Protein AF-A0A9W8S0J3-F1 (afdb_monomer_lite)

Secondary structure (DSSP, 8-state):
--GGGGTSPPHHHHHTT---HHHHHHHHHHHHHT-SSS-HHHHHHHHHHHHHHHHHHHHHHHHHHHHHHHHHHHHHHH----S---GGGTTPEE------SBSPPSS-EEEEEESSSSGGGGGG--PEEEEEE-TTS-EEEEEEES-TT----EEEE-GGG--EEEEEEPPTT--EEEEEEEEEEEEETTEEEEEEEEEEEEESSSPPEEEE---SEEEEE-PPTTEEEEEEEEEE-TTS-EEEEEEEEEEGGG-SSHHHHHHH-TT---S--TT------TT-----GGGGGSEEESSPPPTTS-----PPPTT--TTTSEE----S-SSSGGGGSEEEEEEETTSS-EEEEEE-SS--EEEEESS--SSEEEEEEPTT-----------------

Organism: NCBI:txid1237075

Sequence (397 aa):
MAWAVGFLPTVKELRNRRIDWAKLYRNMEQLSNGDGPGGDVTIMGLQNRCRIWRICSMILDECSSRLTQKTLKAKKKANAPTKEGESILKGAISSLKPFLTFPKQPQTTYTNIGLAKHLKDLEKAEPIIRILWTATGELAGIGVIYSPASDTWRSIGSTDILASYEDVQIPKDDWLYGIIITTQAVSNFTSTQRKVVGIKLTFALAEHVQLGQAQGELRLLTPKNDHFIVGFRASWAPGKPLEKLALLQHSIEKAPSLEDVDRFDLGLMYDKDKHNQTREYPNRICYNKGLMDYFWKDNMPPREFDIWPCQHTHDFNPDSSPMEYVIFTPDGRDRENGLTIGVDAHFGGFEVIIHPRLQETRRSIGPRKSAMQYLSLGLSEELVCCHATFQDGPVGL

Radius of gyration: 27.18 Å; chains: 1; bounding box: 74×60×72 Å

Foldseek 3Di:
DVQCVVAPDDPVCVVVVVDPVVSNVVSLVCLLVVNGPDDDPVSVVSVVVVVVVVVVVVVVVVVVVVVVVVVVVVCVVVPPPPPQDQQLLVPWDWFDKFWQKPDDDPDKDKDKDFQESYLVCLLAWFKKKKFFAAPVQFGQWIKIDRDPVDPDIDIDGACVRGDDMDIDTADNLKAFFWKKWFWAWDDDPVDTIITTRKIWTAIQADDIDIDGDLAHWIAIAGDDAQKFFTIKMWMDDHVGHTTIIITTIDGLVSRPDVSSSVRGPPPDPPPADVPRDDDDRPRDQDDDPLQNQATAHGDRDDRPDPDDRDDDDPPDDRSPDHDYDDDQCPPPPLLQWKWKWKAAPVNQKIKIWTGDPPDIDIDMDGDDDPHIDMDIDDSPDDCPDDDDDDPPPDPDD

pLDDT: mean 73.96, std 16.69, range [28.39, 97.56]

Structure (mmCIF, N/CA/C/O backbone):
data_AF-A0A9W8S0J3-F1
#
_entry.id   AF-A0A9W8S0J3-F1
#
loop_
_atom_site.group_PDB
_atom_site.id
_atom_site.type_symbol
_atom_site.label_atom_id
_atom_site.label_alt_id
_atom_site.label_comp_id
_atom_site.label_asym_id
_atom_site.label_entity_id
_atom_site.label_seq_id
_atom_site.pdbx_PDB_ins_code
_atom_site.Cartn_x
_atom_site.Cartn_y
_atom_site.Cartn_z
_atom_site.occupancy
_atom_site.B_iso_or_equiv
_atom_site.auth_seq_id
_atom_site.auth_comp_id
_atom_site.auth_asym_id
_atom_site.auth_atom_id
_atom_site.pdbx_PDB_model_num
ATOM 1 N N . MET A 1 1 ? 43.087 -28.274 -10.808 1.00 51.50 1 MET A N 1
ATOM 2 C CA . MET A 1 1 ? 43.142 -28.170 -9.332 1.00 51.50 1 MET A CA 1
ATOM 3 C C . MET A 1 1 ? 43.260 -29.568 -8.734 1.00 51.50 1 MET A C 1
ATOM 5 O O . MET A 1 1 ? 42.257 -30.262 -8.671 1.00 51.50 1 MET A O 1
ATOM 9 N N . ALA A 1 2 ? 44.466 -30.007 -8.356 1.00 53.78 2 ALA A N 1
ATOM 10 C CA . ALA A 1 2 ? 44.701 -31.378 -7.878 1.00 53.78 2 ALA A CA 1
ATOM 11 C C . ALA A 1 2 ? 44.053 -31.673 -6.509 1.00 53.78 2 ALA A C 1
ATOM 13 O O . ALA A 1 2 ? 43.604 -32.789 -6.277 1.00 53.78 2 ALA A O 1
ATOM 14 N N . TRP A 1 3 ? 43.918 -30.660 -5.642 1.00 55.62 3 TRP A N 1
ATOM 15 C CA . TRP A 1 3 ? 43.293 -30.805 -4.321 1.00 55.62 3 TRP A CA 1
ATOM 16 C C . TRP A 1 3 ? 41.799 -31.152 -4.409 1.00 55.62 3 TRP A C 1
ATOM 18 O O . TRP A 1 3 ? 41.297 -31.933 -3.617 1.00 55.62 3 TRP A O 1
ATOM 28 N N . ALA A 1 4 ? 41.081 -30.632 -5.406 1.00 57.28 4 ALA A N 1
ATOM 29 C CA . ALA A 1 4 ? 39.631 -30.791 -5.517 1.00 57.28 4 ALA A CA 1
ATOM 30 C C . ALA A 1 4 ? 39.190 -32.240 -5.812 1.00 57.28 4 ALA A C 1
ATOM 32 O O . ALA A 1 4 ? 38.054 -32.610 -5.527 1.00 57.28 4 ALA A O 1
ATOM 33 N N . VAL A 1 5 ? 40.093 -33.065 -6.355 1.00 60.75 5 VAL A N 1
ATOM 34 C CA . VAL A 1 5 ? 39.801 -34.426 -6.838 1.00 60.75 5 VAL A CA 1
ATOM 35 C C . VAL A 1 5 ? 39.513 -35.407 -5.692 1.00 60.75 5 VAL A C 1
ATOM 37 O O . VAL A 1 5 ? 38.759 -36.355 -5.888 1.00 60.75 5 VAL A O 1
ATOM 40 N N . GLY A 1 6 ? 40.065 -35.174 -4.495 1.00 59.53 6 GLY A N 1
ATOM 41 C CA . GLY A 1 6 ? 39.829 -36.020 -3.315 1.00 59.53 6 GLY A CA 1
ATOM 42 C C . GLY A 1 6 ? 38.624 -35.614 -2.456 1.00 59.53 6 GLY A C 1
ATOM 43 O O . GLY A 1 6 ? 38.167 -36.408 -1.636 1.00 59.53 6 GLY A O 1
ATOM 44 N N . PHE A 1 7 ? 38.106 -34.393 -2.636 1.00 60.12 7 PHE A N 1
ATOM 45 C CA . PHE A 1 7 ? 37.139 -33.787 -1.711 1.00 60.12 7 PHE A CA 1
ATOM 46 C C . PHE A 1 7 ? 35.792 -33.444 -2.343 1.00 60.12 7 PHE A C 1
ATOM 48 O O . PHE A 1 7 ? 34.780 -33.470 -1.639 1.00 60.12 7 PHE A O 1
ATOM 55 N N . LEU A 1 8 ? 35.764 -33.137 -3.643 1.00 68.50 8 LEU A N 1
ATOM 56 C CA . LEU A 1 8 ? 34.528 -32.842 -4.359 1.00 68.50 8 LEU A CA 1
ATOM 57 C C . LEU A 1 8 ? 33.871 -34.120 -4.889 1.00 68.50 8 LEU A C 1
ATOM 59 O O . LEU A 1 8 ? 34.566 -35.103 -5.161 1.00 68.50 8 LEU A O 1
ATOM 63 N N . PRO A 1 9 ? 32.539 -34.111 -5.082 1.00 70.12 9 PRO A N 1
ATOM 64 C CA . PRO A 1 9 ? 31.856 -35.220 -5.721 1.00 70.12 9 PRO A CA 1
ATOM 65 C C . PRO A 1 9 ? 32.440 -35.438 -7.116 1.00 70.12 9 PRO A C 1
ATOM 67 O O . PRO A 1 9 ? 32.707 -34.492 -7.864 1.00 70.12 9 PRO A O 1
ATOM 70 N N . THR A 1 10 ? 32.636 -36.699 -7.474 1.00 73.38 10 THR A N 1
ATOM 71 C CA . THR A 1 10 ? 33.116 -37.074 -8.800 1.00 73.38 10 THR A CA 1
ATOM 72 C C . THR A 1 10 ? 32.153 -36.566 -9.875 1.00 73.38 10 THR A C 1
ATOM 74 O O . THR A 1 10 ? 30.947 -36.428 -9.660 1.00 73.38 10 THR A O 1
ATOM 77 N N . VAL A 1 11 ? 32.655 -36.358 -11.095 1.00 70.81 11 VAL A N 1
ATOM 78 C CA . VAL A 1 11 ? 31.826 -35.939 -12.243 1.00 70.81 11 VAL A CA 1
ATOM 79 C C . VAL A 1 11 ? 30.639 -36.893 -12.467 1.00 70.81 11 VAL A C 1
ATOM 81 O O . VAL A 1 11 ? 29.564 -36.466 -12.890 1.00 70.81 11 VAL A O 1
ATOM 84 N N . LYS A 1 12 ? 30.801 -38.179 -12.130 1.00 74.06 12 LYS A N 1
ATOM 85 C CA . LYS A 1 12 ? 29.742 -39.195 -12.183 1.00 74.06 12 LYS A CA 1
ATOM 86 C C . LYS A 1 12 ? 28.662 -38.977 -11.111 1.00 74.06 12 LYS A C 1
ATOM 88 O O . LYS A 1 12 ? 27.481 -39.106 -11.421 1.00 74.06 12 LYS A O 1
ATOM 93 N N . GLU A 1 13 ? 29.042 -38.625 -9.883 1.00 72.06 13 GLU A N 1
ATOM 94 C CA . GLU A 1 13 ? 28.102 -38.297 -8.794 1.00 72.06 13 GLU A CA 1
ATOM 95 C C . GLU A 1 13 ? 27.325 -37.007 -9.086 1.00 72.06 13 GLU A C 1
ATOM 97 O O . GLU A 1 13 ? 26.110 -36.970 -8.881 1.00 72.06 13 GLU A O 1
ATOM 102 N N . LEU A 1 14 ? 27.997 -35.995 -9.650 1.00 69.06 14 LEU A N 1
ATOM 103 C CA . LEU A 1 14 ? 27.374 -34.739 -10.081 1.00 69.06 14 LEU A CA 1
ATOM 104 C C . LEU A 1 14 ? 26.357 -34.965 -11.208 1.00 69.06 14 LEU A C 1
ATOM 106 O O . LEU A 1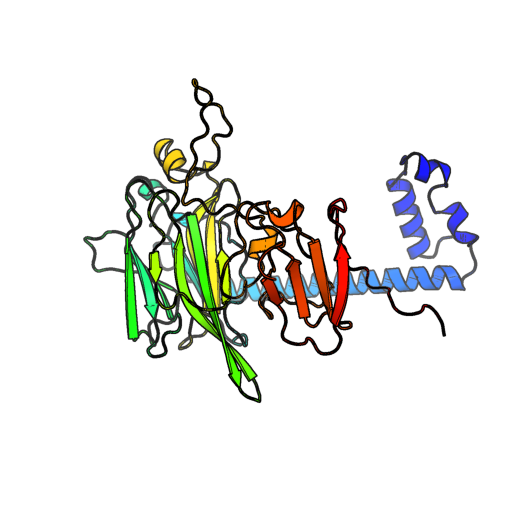 14 ? 25.216 -34.514 -11.102 1.00 69.06 14 LEU A O 1
ATOM 110 N N . ARG A 1 15 ? 26.728 -35.713 -12.261 1.00 68.62 15 ARG A N 1
ATOM 111 C CA . ARG A 1 15 ? 25.823 -36.024 -13.387 1.00 68.62 15 ARG A CA 1
ATOM 112 C C . ARG A 1 15 ? 24.591 -36.814 -12.954 1.00 68.62 15 ARG A C 1
ATOM 114 O O . ARG A 1 15 ? 23.506 -36.574 -13.470 1.00 68.62 15 ARG A O 1
ATOM 121 N N . ASN A 1 16 ? 24.748 -37.712 -11.984 1.00 74.38 16 ASN A N 1
ATOM 122 C CA . ASN A 1 16 ? 23.656 -38.552 -11.499 1.00 74.38 16 ASN A CA 1
ATOM 123 C C . ASN A 1 16 ? 22.869 -37.925 -10.334 1.00 74.38 16 ASN A C 1
ATOM 125 O O . ASN A 1 16 ? 21.971 -38.579 -9.809 1.00 74.38 16 ASN A O 1
ATOM 129 N N . ARG A 1 17 ? 23.207 -36.696 -9.901 1.00 69.56 17 ARG A N 1
ATOM 130 C CA . ARG A 1 17 ? 22.639 -36.006 -8.720 1.00 69.56 17 ARG A CA 1
ATOM 131 C C . ARG A 1 17 ? 22.652 -36.846 -7.429 1.00 69.56 17 ARG A C 1
ATOM 133 O O . ARG A 1 17 ? 21.865 -36.604 -6.519 1.00 69.56 17 ARG A O 1
ATOM 140 N N . ARG A 1 18 ? 23.552 -37.827 -7.324 1.00 73.56 18 ARG A N 1
ATOM 141 C CA . ARG A 1 18 ? 23.708 -38.705 -6.149 1.00 73.56 18 ARG A CA 1
ATOM 142 C C . ARG A 1 18 ? 24.874 -38.216 -5.300 1.00 73.56 18 ARG A C 1
ATOM 144 O O . ARG A 1 18 ? 25.889 -38.892 -5.182 1.00 73.56 18 ARG A O 1
ATOM 151 N N . ILE A 1 19 ? 24.742 -37.000 -4.780 1.00 75.69 19 ILE A N 1
ATOM 152 C CA . ILE A 1 19 ? 25.763 -36.378 -3.936 1.00 75.69 19 ILE A CA 1
ATOM 153 C C . ILE A 1 19 ? 25.533 -36.830 -2.493 1.00 75.69 19 ILE A C 1
ATOM 155 O O . ILE A 1 19 ? 24.470 -36.582 -1.925 1.00 75.69 19 ILE A O 1
ATOM 159 N N . ASP A 1 20 ? 26.535 -37.470 -1.890 1.00 75.38 20 ASP A N 1
ATOM 160 C CA . ASP A 1 20 ? 26.564 -37.687 -0.443 1.00 75.38 20 ASP A CA 1
ATOM 161 C C . ASP A 1 20 ? 26.916 -36.364 0.249 1.00 75.38 20 ASP A C 1
ATOM 163 O O . ASP A 1 20 ? 28.085 -36.007 0.432 1.00 75.38 20 ASP A O 1
ATOM 167 N N . TRP A 1 21 ? 25.875 -35.611 0.601 1.00 70.00 21 TRP A N 1
ATOM 168 C CA . TRP A 1 21 ? 26.005 -34.317 1.262 1.00 70.00 21 TRP A CA 1
ATOM 169 C C . TRP A 1 21 ? 26.711 -34.425 2.614 1.00 70.00 21 TRP A C 1
ATOM 171 O O . TRP A 1 21 ? 27.512 -33.557 2.944 1.00 70.00 21 TRP A O 1
ATOM 181 N N . ALA A 1 22 ? 26.489 -35.497 3.379 1.00 71.31 22 ALA A N 1
ATOM 182 C CA . ALA A 1 22 ? 27.118 -35.676 4.686 1.00 71.31 22 ALA A CA 1
ATOM 183 C C . ALA A 1 22 ? 28.631 -35.915 4.567 1.00 71.31 22 ALA A C 1
ATOM 185 O O . ALA A 1 22 ? 29.414 -35.451 5.400 1.00 71.31 22 ALA A O 1
ATOM 186 N N . LYS A 1 23 ? 29.067 -36.633 3.530 1.00 73.00 23 LYS A N 1
ATOM 187 C CA . LYS A 1 23 ? 30.487 -36.777 3.192 1.00 73.00 23 LYS A CA 1
ATOM 188 C C . LYS A 1 23 ? 31.078 -35.461 2.686 1.00 73.00 23 LYS A C 1
ATOM 190 O O . LYS A 1 23 ? 32.150 -35.078 3.140 1.00 73.00 23 LYS A O 1
ATOM 195 N N . LEU A 1 24 ? 30.369 -34.745 1.812 1.00 70.44 24 LEU A N 1
ATOM 196 C CA . LEU A 1 24 ? 30.818 -33.455 1.283 1.00 70.44 24 LEU A CA 1
ATOM 197 C C . LEU A 1 24 ? 30.990 -32.403 2.389 1.00 70.44 24 LEU A C 1
ATOM 199 O O . LEU A 1 24 ? 32.017 -31.733 2.433 1.00 70.44 24 LEU A O 1
ATOM 203 N N . TYR A 1 25 ? 30.029 -32.284 3.309 1.00 68.94 25 TYR A N 1
ATOM 204 C CA . TYR A 1 25 ? 30.117 -31.345 4.430 1.00 68.94 25 TYR A CA 1
ATOM 205 C C . TYR A 1 25 ? 31.287 -31.665 5.361 1.00 68.94 25 TYR A C 1
ATOM 207 O O . TYR A 1 25 ? 32.049 -30.759 5.690 1.00 68.94 25 TYR A O 1
ATOM 215 N N . ARG A 1 26 ? 31.494 -32.940 5.719 1.00 71.19 26 ARG A N 1
ATOM 216 C CA . ARG A 1 26 ? 32.650 -33.360 6.533 1.00 71.19 26 ARG A CA 1
ATOM 217 C C . ARG A 1 26 ? 33.983 -33.061 5.849 1.00 71.19 26 ARG A C 1
ATOM 219 O O . ARG A 1 26 ? 34.901 -32.555 6.481 1.00 71.19 26 ARG A O 1
ATOM 226 N N . ASN A 1 27 ? 34.067 -33.322 4.550 1.00 68.94 27 ASN A N 1
ATOM 227 C CA . ASN A 1 27 ? 35.244 -33.028 3.737 1.00 68.94 27 ASN A CA 1
ATOM 228 C C . ASN A 1 27 ? 35.549 -31.520 3.688 1.00 68.94 27 ASN A C 1
ATOM 230 O O . ASN A 1 27 ? 36.702 -31.112 3.808 1.00 68.94 27 ASN A O 1
ATOM 234 N N . MET A 1 28 ? 34.517 -30.685 3.543 1.00 69.31 28 MET A N 1
ATOM 235 C CA . MET A 1 28 ? 34.649 -29.225 3.565 1.00 69.31 28 MET A CA 1
ATOM 236 C C . MET A 1 28 ? 35.046 -28.698 4.948 1.00 69.31 28 MET A C 1
ATOM 238 O O . MET A 1 28 ? 35.845 -27.768 5.039 1.00 69.31 28 MET A O 1
ATOM 242 N N . GLU A 1 29 ? 34.528 -29.300 6.019 1.00 71.00 29 GLU A N 1
ATOM 243 C CA . GLU A 1 29 ? 34.895 -28.970 7.397 1.00 71.00 29 GLU A CA 1
ATOM 244 C C . GLU A 1 29 ? 36.368 -29.300 7.680 1.00 71.00 29 GLU A C 1
ATOM 246 O O . GLU A 1 29 ? 37.105 -28.443 8.166 1.00 71.00 29 GLU A O 1
ATOM 251 N N . GLN A 1 30 ? 36.838 -30.485 7.286 1.00 69.38 30 GLN A N 1
ATOM 252 C CA . GLN A 1 30 ? 38.248 -30.879 7.411 1.00 69.38 30 GLN A CA 1
ATOM 253 C C . GLN A 1 30 ? 39.178 -29.937 6.633 1.00 69.38 30 GLN A C 1
ATOM 255 O O . GLN A 1 30 ? 40.141 -29.412 7.193 1.00 69.38 30 GLN A O 1
ATOM 260 N N . LEU A 1 31 ? 38.831 -29.605 5.385 1.00 67.56 31 LEU A N 1
ATOM 261 C CA . LEU A 1 31 ? 39.572 -28.624 4.589 1.00 67.56 31 LEU A CA 1
ATOM 262 C C . LEU A 1 31 ? 39.592 -27.225 5.227 1.00 67.56 31 LEU A C 1
ATOM 264 O O . LEU A 1 31 ? 40.607 -26.530 5.156 1.00 67.56 31 LEU A O 1
ATOM 268 N N . SER A 1 32 ? 38.495 -26.810 5.868 1.00 66.19 32 SER A N 1
ATOM 269 C CA . SER A 1 32 ? 38.413 -25.526 6.575 1.00 66.19 32 SER A CA 1
ATOM 270 C C . SER A 1 32 ? 39.308 -25.459 7.817 1.00 66.19 32 SER A C 1
ATOM 272 O O . SER A 1 32 ? 39.766 -24.374 8.179 1.00 66.19 32 SER A O 1
ATOM 274 N N . ASN A 1 33 ? 39.591 -26.615 8.426 1.00 68.44 33 ASN A N 1
ATOM 275 C CA . ASN A 1 33 ? 40.500 -26.766 9.563 1.00 68.44 33 ASN A CA 1
ATOM 276 C C . ASN A 1 33 ? 41.957 -26.986 9.132 1.00 68.44 33 ASN A C 1
ATOM 278 O O . ASN A 1 33 ? 42.861 -26.866 9.953 1.00 68.44 33 ASN A O 1
ATOM 282 N N . GLY A 1 34 ? 42.192 -27.217 7.837 1.00 64.88 34 GLY A N 1
ATOM 283 C CA . GLY A 1 34 ? 43.518 -27.449 7.274 1.00 64.88 34 GLY A CA 1
ATOM 284 C C . GLY A 1 34 ? 43.950 -28.894 7.183 1.00 64.88 34 GLY A C 1
ATOM 285 O O . GLY A 1 34 ? 45.084 -29.163 6.801 1.00 64.88 34 GLY A O 1
ATOM 286 N N . ASP A 1 35 ? 43.033 -29.810 7.449 1.00 64.56 35 ASP A N 1
ATOM 287 C CA . ASP A 1 35 ? 43.290 -31.234 7.401 1.00 64.56 35 ASP A CA 1
ATOM 288 C C . ASP A 1 35 ? 42.990 -31.738 5.981 1.00 64.56 35 ASP A C 1
ATOM 290 O O . ASP A 1 35 ? 41.876 -32.163 5.667 1.00 64.56 35 ASP A O 1
ATOM 294 N N . GLY A 1 36 ? 43.973 -31.649 5.077 1.00 62.03 36 GLY A N 1
ATOM 295 C CA . GLY A 1 36 ? 43.839 -32.196 3.726 1.00 62.03 36 GLY A CA 1
ATOM 296 C C . GLY A 1 36 ? 45.148 -32.301 2.932 1.00 62.03 36 GLY A C 1
ATOM 297 O O . GLY A 1 36 ? 46.032 -31.462 3.092 1.00 62.03 36 GLY A O 1
ATOM 298 N N . PRO A 1 37 ? 45.306 -33.312 2.052 1.00 53.59 37 PRO A N 1
ATOM 299 C CA . PRO A 1 37 ? 46.485 -33.437 1.206 1.00 53.59 37 PRO A CA 1
ATOM 300 C C . PRO A 1 37 ? 46.422 -32.452 0.027 1.00 53.59 37 PRO A C 1
ATOM 302 O O . PRO A 1 37 ? 45.597 -32.572 -0.880 1.00 53.59 37 PRO A O 1
ATOM 305 N N . GLY A 1 38 ? 47.321 -31.471 0.039 1.00 56.03 38 GLY A N 1
ATOM 306 C CA . GLY A 1 38 ? 47.489 -30.464 -1.007 1.00 56.03 38 GLY A CA 1
ATOM 307 C C . GLY A 1 38 ? 48.208 -29.247 -0.432 1.00 56.03 38 GLY A C 1
ATOM 308 O O . GLY A 1 38 ? 47.860 -28.800 0.647 1.00 56.03 38 GLY A O 1
ATOM 309 N N . GLY A 1 39 ? 49.242 -28.743 -1.108 1.00 54.50 39 GLY A N 1
ATOM 310 C CA . GLY A 1 39 ? 50.179 -27.768 -0.533 1.00 54.50 39 GLY A CA 1
ATOM 311 C C . GLY A 1 39 ? 49.550 -26.542 0.153 1.00 54.50 39 GLY A C 1
ATOM 312 O O . GLY A 1 39 ? 48.523 -26.008 -0.285 1.00 54.50 39 GLY A O 1
ATOM 313 N N . ASP A 1 40 ? 50.248 -26.079 1.193 1.00 55.03 40 ASP A N 1
ATOM 314 C CA . ASP A 1 40 ? 49.828 -25.107 2.214 1.00 55.03 40 ASP A CA 1
ATOM 315 C C . ASP A 1 40 ? 49.114 -23.853 1.684 1.00 55.03 40 ASP A C 1
ATOM 317 O O . ASP A 1 40 ? 48.153 -23.369 2.281 1.00 55.03 40 ASP A O 1
ATOM 321 N N . VAL A 1 41 ? 49.524 -23.326 0.529 1.00 51.97 41 VAL A N 1
ATOM 322 C CA . VAL A 1 41 ? 49.051 -22.022 0.033 1.00 51.97 41 VAL A CA 1
ATOM 323 C C . VAL A 1 41 ? 47.591 -22.057 -0.447 1.00 51.97 41 VAL A C 1
ATOM 325 O O . VAL A 1 41 ? 46.850 -21.092 -0.255 1.00 51.97 41 VAL A O 1
ATOM 328 N N . THR A 1 42 ? 47.139 -23.168 -1.044 1.00 53.25 42 THR A N 1
ATOM 329 C CA . THR A 1 42 ? 45.775 -23.251 -1.619 1.00 53.25 42 THR A CA 1
ATOM 330 C C . THR A 1 42 ? 44.730 -23.571 -0.547 1.00 53.25 42 THR A C 1
ATOM 332 O O . THR A 1 42 ? 43.614 -23.050 -0.595 1.00 53.25 42 THR A O 1
ATOM 335 N N . ILE A 1 43 ? 45.106 -24.371 0.458 1.00 61.47 43 ILE A N 1
ATOM 336 C CA . ILE A 1 43 ? 44.262 -24.676 1.620 1.00 61.47 43 ILE A CA 1
ATOM 337 C C . ILE A 1 43 ? 44.110 -23.428 2.503 1.00 61.47 43 ILE A C 1
ATOM 339 O O . ILE A 1 43 ? 43.003 -23.123 2.945 1.00 61.47 43 ILE A O 1
ATOM 343 N N . MET A 1 44 ? 45.171 -22.631 2.669 1.00 59.94 44 MET A N 1
ATOM 344 C CA . MET A 1 44 ? 45.140 -21.398 3.465 1.00 59.94 44 MET A CA 1
ATOM 345 C C . MET A 1 44 ? 44.121 -20.366 2.948 1.00 59.94 44 MET A C 1
ATOM 347 O O . MET A 1 44 ? 43.445 -19.711 3.741 1.00 59.94 44 MET A O 1
ATOM 351 N N . GLY A 1 45 ? 43.935 -20.248 1.627 1.00 63.75 45 GLY A N 1
ATOM 352 C CA . GLY A 1 45 ? 42.902 -19.380 1.046 1.00 63.75 45 GLY A CA 1
ATOM 353 C C . GLY A 1 45 ? 41.475 -19.796 1.429 1.00 63.75 45 GLY A C 1
ATOM 354 O O . GLY A 1 45 ? 40.636 -18.945 1.732 1.00 63.75 45 GLY A O 1
ATOM 355 N N . LEU A 1 46 ? 41.203 -21.103 1.471 1.00 64.25 46 LEU A N 1
ATOM 356 C CA . LEU A 1 46 ? 39.909 -21.650 1.883 1.00 64.25 46 LEU A CA 1
ATOM 357 C C . LEU A 1 46 ? 39.705 -21.532 3.402 1.00 64.25 46 LEU A C 1
ATOM 359 O O . LEU A 1 46 ? 38.654 -21.064 3.836 1.00 64.25 46 LEU A O 1
ATOM 363 N N . GLN A 1 47 ? 40.729 -21.849 4.200 1.00 67.75 47 GLN A N 1
ATOM 364 C CA . GLN A 1 47 ? 40.726 -21.644 5.654 1.00 67.75 47 GLN A CA 1
ATOM 365 C C . GLN A 1 47 ? 40.429 -20.185 6.016 1.00 67.75 47 GLN A C 1
ATOM 367 O O . GLN A 1 47 ? 39.591 -19.914 6.875 1.00 67.75 47 GLN A O 1
ATOM 372 N N . ASN A 1 48 ? 41.076 -19.228 5.341 1.00 67.56 48 ASN A N 1
ATOM 373 C CA . ASN A 1 48 ? 40.857 -17.803 5.579 1.00 67.56 48 ASN A CA 1
ATOM 374 C C . ASN A 1 48 ? 39.417 -17.390 5.251 1.00 67.56 48 ASN A C 1
ATOM 376 O O . ASN A 1 48 ? 38.803 -16.668 6.034 1.00 67.56 48 ASN A O 1
ATOM 380 N N . ARG A 1 49 ? 38.832 -17.903 4.161 1.00 67.44 49 ARG A N 1
ATOM 381 C CA . ARG A 1 49 ? 37.416 -17.665 3.826 1.00 67.44 49 ARG A CA 1
ATOM 382 C C . ARG A 1 49 ? 36.467 -18.249 4.874 1.00 67.44 49 ARG A C 1
ATOM 384 O O . ARG A 1 49 ? 35.539 -17.559 5.287 1.00 67.44 49 ARG A O 1
ATOM 391 N N . CYS A 1 50 ? 36.716 -19.465 5.362 1.00 66.81 50 CYS A N 1
ATOM 392 C CA . CYS A 1 50 ? 35.914 -20.077 6.426 1.00 66.81 50 CYS A CA 1
ATOM 393 C C . CYS A 1 50 ? 36.039 -19.324 7.762 1.00 66.81 50 CYS A C 1
ATOM 395 O O . CYS A 1 50 ? 35.036 -19.117 8.444 1.00 66.81 50 CYS A O 1
ATOM 397 N N . ARG A 1 51 ? 37.241 -18.848 8.119 1.00 66.25 51 ARG A N 1
ATOM 398 C CA . ARG A 1 51 ? 37.474 -17.997 9.301 1.00 66.25 51 ARG A CA 1
ATOM 399 C C . ARG A 1 51 ? 36.712 -16.678 9.203 1.00 66.25 51 ARG A C 1
ATOM 401 O O . ARG A 1 51 ? 36.017 -16.317 10.149 1.00 66.25 51 ARG A O 1
ATOM 408 N N . ILE A 1 52 ? 36.791 -15.999 8.056 1.00 68.00 52 ILE A N 1
ATOM 409 C CA . ILE A 1 52 ? 36.037 -14.765 7.792 1.00 68.00 52 ILE A CA 1
ATOM 410 C C . ILE A 1 52 ? 34.533 -15.033 7.902 1.00 68.00 52 ILE A C 1
ATOM 412 O O . ILE A 1 52 ? 33.847 -14.319 8.624 1.00 68.00 52 ILE A O 1
ATOM 416 N N . TRP A 1 53 ? 34.023 -16.097 7.274 1.00 66.44 53 TRP A N 1
ATOM 417 C CA . TRP A 1 53 ? 32.601 -16.448 7.334 1.00 66.44 53 TRP A CA 1
ATOM 418 C C . TRP A 1 53 ? 32.118 -16.728 8.762 1.00 66.44 53 TRP A C 1
ATOM 420 O O . TRP A 1 53 ? 31.030 -16.300 9.153 1.00 66.44 53 TRP A O 1
ATOM 430 N N . ARG A 1 54 ? 32.939 -17.402 9.574 1.00 68.31 54 AR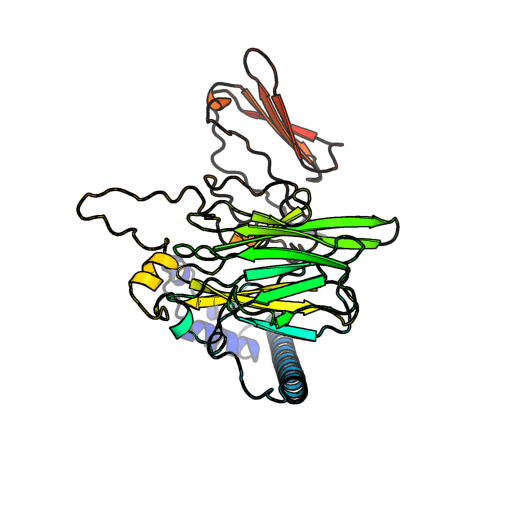G A N 1
ATOM 431 C CA . ARG A 1 54 ? 32.647 -17.663 10.989 1.00 68.31 54 ARG A CA 1
ATOM 432 C C . ARG A 1 54 ? 32.619 -16.373 11.807 1.00 68.31 54 ARG A C 1
ATOM 434 O O . ARG A 1 54 ? 31.696 -16.191 12.593 1.00 68.31 54 ARG A O 1
ATOM 441 N N . ILE A 1 55 ? 33.564 -15.458 11.580 1.00 64.25 55 ILE A N 1
ATOM 442 C CA . ILE A 1 55 ? 33.566 -14.124 12.202 1.00 64.25 55 ILE A CA 1
ATOM 443 C C . ILE A 1 55 ? 32.313 -13.342 11.789 1.00 64.25 55 ILE A C 1
ATOM 445 O O . ILE A 1 55 ? 31.627 -12.808 12.654 1.00 64.25 55 ILE A O 1
ATOM 449 N N . CYS A 1 56 ? 31.961 -13.323 10.501 1.00 51.94 56 CYS A N 1
ATOM 450 C CA . CYS A 1 56 ? 30.738 -12.685 10.013 1.00 51.94 56 CYS A CA 1
ATOM 451 C C . CYS A 1 56 ? 29.482 -13.293 10.651 1.00 51.94 56 CYS A C 1
ATOM 453 O O . CYS A 1 56 ? 28.598 -12.548 11.057 1.00 51.94 56 CYS A O 1
ATOM 455 N N . SER A 1 57 ? 29.423 -14.618 10.807 1.00 65.06 57 SER A N 1
ATOM 456 C CA . SER A 1 57 ? 28.305 -15.308 11.467 1.00 65.06 57 SER A CA 1
ATOM 457 C C . SER A 1 57 ? 28.211 -14.944 12.952 1.00 65.06 57 SER A C 1
ATOM 459 O O . SER A 1 57 ? 27.137 -14.609 13.429 1.00 65.06 57 SER A O 1
ATOM 461 N N . MET A 1 58 ? 29.339 -14.891 13.668 1.00 65.00 58 MET A N 1
ATOM 462 C CA . MET A 1 58 ? 29.381 -14.453 15.070 1.00 65.00 58 MET A CA 1
ATOM 463 C C . MET A 1 58 ? 28.990 -12.979 15.235 1.00 65.00 58 MET A C 1
ATOM 465 O O . MET A 1 58 ? 28.284 -12.630 16.178 1.00 65.00 58 MET A O 1
ATOM 469 N N . ILE A 1 59 ? 29.423 -12.107 14.317 1.00 65.44 59 ILE A N 1
ATOM 470 C CA . ILE A 1 59 ? 28.999 -10.702 14.279 1.00 65.44 59 ILE A CA 1
ATOM 471 C C . ILE A 1 59 ? 27.495 -10.624 14.019 1.00 65.44 59 ILE A C 1
ATOM 473 O O . ILE A 1 59 ? 26.816 -9.856 14.690 1.00 65.44 59 ILE A O 1
ATOM 477 N N . LEU A 1 60 ? 26.959 -11.417 13.089 1.00 54.00 60 LEU A N 1
ATOM 478 C CA . LEU A 1 60 ? 25.524 -11.474 12.812 1.00 54.00 60 LEU A CA 1
ATOM 479 C C . LEU A 1 60 ? 24.732 -11.982 14.018 1.00 54.00 60 LEU A C 1
ATOM 481 O O . LEU A 1 60 ? 23.702 -11.389 14.332 1.00 54.00 60 LEU A O 1
ATOM 485 N N . ASP A 1 61 ? 25.213 -12.999 14.729 1.00 67.88 61 ASP A N 1
ATOM 486 C CA . ASP A 1 61 ? 24.589 -13.515 15.950 1.00 67.88 61 ASP A CA 1
ATOM 487 C C . ASP A 1 61 ? 24.618 -12.477 17.080 1.00 67.88 61 ASP A C 1
ATOM 489 O O . ASP A 1 61 ? 23.607 -12.255 17.745 1.00 67.88 61 ASP A O 1
ATOM 493 N N . GLU A 1 62 ? 25.734 -11.766 17.259 1.00 62.59 62 GLU A N 1
ATOM 494 C CA . GLU A 1 62 ? 25.884 -10.694 18.251 1.00 62.59 62 GLU A CA 1
ATOM 495 C C . GLU A 1 62 ? 25.060 -9.444 17.885 1.00 62.59 62 GLU A C 1
ATOM 497 O O . GLU A 1 62 ? 24.427 -8.810 18.732 1.00 62.59 62 GLU A O 1
ATOM 502 N N . CYS A 1 63 ? 25.000 -9.082 16.605 1.00 56.88 63 CYS A N 1
ATOM 503 C CA . CYS A 1 63 ? 24.123 -8.027 16.108 1.00 56.88 63 CYS A CA 1
ATOM 504 C C . CYS A 1 63 ? 22.654 -8.413 16.296 1.00 56.88 63 CYS A C 1
ATOM 506 O O . CYS A 1 63 ? 21.862 -7.587 16.754 1.00 56.88 63 CYS A O 1
ATOM 508 N N . SER A 1 64 ? 22.296 -9.665 16.010 1.00 53.81 64 SER A N 1
ATOM 509 C CA . SER A 1 64 ? 20.948 -10.203 16.192 1.00 53.81 64 SER A CA 1
ATOM 510 C C . SER A 1 64 ? 20.570 -10.256 17.668 1.00 53.81 64 SER A C 1
ATOM 512 O O . SER A 1 64 ? 19.469 -9.839 18.029 1.00 53.81 64 SER A O 1
ATOM 514 N N . SER A 1 65 ? 21.479 -10.663 18.556 1.00 58.38 65 SER A N 1
ATOM 515 C CA . SER A 1 65 ? 21.254 -10.695 20.004 1.00 58.38 65 SER A CA 1
ATOM 516 C C . SER A 1 65 ? 21.066 -9.279 20.566 1.00 58.38 65 SER A C 1
ATOM 518 O O . SER A 1 65 ? 20.121 -9.035 21.321 1.00 58.38 65 SER A O 1
ATOM 520 N N . ARG A 1 66 ? 21.864 -8.299 20.116 1.00 54.12 66 ARG A N 1
ATOM 521 C CA . ARG A 1 66 ? 21.734 -6.878 20.488 1.00 54.12 66 ARG A CA 1
ATOM 522 C C . ARG A 1 66 ? 20.477 -6.227 19.928 1.00 54.12 66 ARG A C 1
ATOM 524 O O . ARG A 1 66 ? 19.835 -5.452 20.641 1.00 54.12 66 ARG A O 1
ATOM 531 N N . LEU A 1 67 ? 20.092 -6.545 18.692 1.00 52.19 67 LEU A N 1
ATOM 532 C CA . LEU A 1 67 ? 18.819 -6.130 18.097 1.00 52.19 67 LEU A CA 1
ATOM 533 C C . LEU A 1 67 ? 17.652 -6.707 18.898 1.00 52.19 67 LEU A C 1
ATOM 535 O O . LEU A 1 67 ? 16.737 -5.971 19.262 1.00 52.19 67 LEU A O 1
ATOM 539 N N . THR A 1 68 ? 17.717 -7.984 19.267 1.00 50.97 68 THR A N 1
ATOM 540 C CA . THR A 1 68 ? 16.683 -8.664 20.056 1.00 50.97 68 THR A CA 1
ATOM 541 C C . THR A 1 68 ? 16.597 -8.086 21.470 1.00 50.97 68 THR A C 1
ATOM 543 O O . THR A 1 68 ? 15.501 -7.782 21.935 1.00 50.97 68 THR A O 1
ATOM 546 N N . GLN A 1 69 ? 17.724 -7.806 22.133 1.00 52.66 69 GLN A N 1
ATOM 547 C CA . GLN A 1 69 ? 17.756 -7.176 23.457 1.00 52.66 69 GLN A CA 1
ATOM 548 C C . GLN A 1 69 ? 17.306 -5.708 23.441 1.00 52.66 69 GLN A C 1
ATOM 550 O O . GLN A 1 69 ? 16.558 -5.303 24.333 1.00 52.66 69 GLN A O 1
ATOM 555 N N . LYS A 1 70 ? 17.691 -4.905 22.436 1.00 50.81 70 LYS A N 1
ATOM 556 C CA . LYS A 1 70 ? 17.154 -3.542 22.251 1.00 50.81 70 LYS A CA 1
ATOM 557 C C . LYS A 1 70 ? 15.652 -3.578 21.976 1.00 50.81 70 LYS A C 1
ATOM 559 O O . LYS A 1 70 ? 14.919 -2.788 22.563 1.00 50.81 70 LYS A O 1
ATOM 564 N N . THR A 1 71 ? 15.182 -4.535 21.178 1.00 48.59 71 THR A N 1
ATOM 565 C CA . THR A 1 71 ? 13.753 -4.733 20.889 1.00 48.59 71 THR A CA 1
ATOM 566 C C . THR A 1 71 ? 12.985 -5.197 22.128 1.00 48.59 71 THR A C 1
ATOM 568 O O . THR A 1 71 ? 11.879 -4.728 22.364 1.00 48.59 71 THR A O 1
ATOM 571 N N . LEU A 1 72 ? 13.560 -6.061 22.971 1.00 44.50 72 LEU A N 1
ATOM 572 C CA . LEU A 1 72 ? 12.955 -6.517 24.229 1.00 44.50 72 LEU A CA 1
ATOM 573 C C . LEU A 1 72 ? 12.921 -5.413 25.298 1.00 44.50 72 LEU A C 1
ATOM 575 O O . LEU A 1 72 ? 11.915 -5.267 25.992 1.00 44.50 72 LEU A O 1
ATOM 579 N N . LYS A 1 73 ? 13.980 -4.600 25.412 1.00 45.00 73 LYS A N 1
ATOM 580 C CA . LYS A 1 73 ? 14.019 -3.439 26.319 1.00 45.00 73 LYS A CA 1
ATOM 581 C C . LYS A 1 73 ? 13.087 -2.313 25.846 1.00 45.00 73 LYS A C 1
ATOM 583 O O . LYS A 1 73 ? 12.421 -1.705 26.679 1.00 45.00 73 LYS A O 1
ATOM 588 N N . ALA A 1 74 ? 12.956 -2.102 24.534 1.00 49.66 74 ALA A N 1
ATOM 589 C CA . ALA A 1 74 ? 11.958 -1.200 23.953 1.00 49.66 74 ALA A CA 1
ATOM 590 C C . ALA A 1 74 ? 10.522 -1.730 24.135 1.00 49.66 74 ALA A C 1
ATOM 592 O O . ALA A 1 74 ? 9.643 -0.970 24.526 1.00 49.66 74 ALA A O 1
ATOM 593 N N . LYS A 1 75 ? 10.286 -3.042 23.968 1.00 45.47 75 LYS A N 1
ATOM 594 C CA . LYS A 1 75 ? 8.993 -3.694 24.259 1.00 45.47 75 LYS A CA 1
ATOM 595 C C . LYS A 1 75 ? 8.593 -3.578 25.733 1.00 45.47 75 LYS A C 1
ATOM 597 O O . LYS A 1 75 ? 7.418 -3.383 26.005 1.00 45.47 75 LYS A O 1
ATOM 602 N N . LYS A 1 76 ? 9.533 -3.650 26.686 1.00 38.81 76 LYS A N 1
ATOM 603 C CA . LYS A 1 76 ? 9.232 -3.488 28.125 1.00 38.81 76 LYS A CA 1
ATOM 604 C C . LYS A 1 76 ? 8.892 -2.050 28.538 1.00 38.81 76 LYS A C 1
ATOM 606 O O . LYS A 1 76 ? 8.183 -1.886 29.521 1.00 38.81 76 LYS A O 1
ATOM 611 N N . LYS A 1 77 ? 9.363 -1.028 27.812 1.00 39.97 77 LYS A N 1
ATOM 612 C CA . LYS A 1 77 ? 8.978 0.378 28.055 1.00 39.97 77 LYS A CA 1
ATOM 613 C C . LYS A 1 77 ? 7.746 0.824 27.258 1.00 39.97 77 LYS A C 1
ATOM 615 O O . LYS A 1 77 ? 7.043 1.707 27.725 1.00 39.97 77 LYS A O 1
ATOM 620 N N . ALA A 1 78 ? 7.471 0.212 26.102 1.00 42.81 78 ALA A N 1
ATOM 621 C CA . ALA A 1 78 ? 6.297 0.522 25.277 1.00 42.81 78 ALA A CA 1
ATOM 622 C C . ALA A 1 78 ? 5.044 -0.308 25.633 1.00 42.81 78 ALA A C 1
ATOM 624 O O . ALA A 1 78 ? 3.937 0.133 25.351 1.00 42.81 78 ALA A O 1
ATOM 625 N N . ASN A 1 79 ? 5.193 -1.470 26.285 1.00 37.69 79 ASN A N 1
ATOM 626 C CA . ASN A 1 79 ? 4.075 -2.297 26.761 1.00 37.69 79 ASN A CA 1
ATOM 627 C C . ASN A 1 79 ? 3.863 -2.151 28.277 1.00 37.69 79 ASN A C 1
ATOM 629 O O . ASN A 1 79 ? 3.900 -3.144 29.006 1.00 37.69 79 ASN A O 1
ATOM 633 N N . ALA A 1 80 ? 3.609 -0.936 28.765 1.00 31.95 80 ALA A N 1
ATOM 634 C CA . ALA A 1 80 ? 2.716 -0.835 29.916 1.00 31.95 80 ALA A CA 1
ATOM 635 C C . ALA A 1 80 ? 1.317 -1.195 29.384 1.00 31.95 80 ALA A C 1
ATOM 637 O O . ALA A 1 80 ? 0.830 -0.501 28.492 1.00 31.95 80 ALA A O 1
ATOM 638 N N . PRO A 1 81 ? 0.702 -2.311 29.810 1.00 34.16 81 PRO A N 1
ATOM 639 C CA . PRO A 1 81 ? -0.583 -2.717 29.270 1.00 34.16 81 PRO A CA 1
ATOM 640 C C . PRO A 1 81 ? -1.637 -1.699 29.703 1.00 34.16 81 PRO A C 1
ATOM 642 O O . PRO A 1 81 ? -2.013 -1.641 30.874 1.00 34.16 81 PRO A O 1
ATOM 645 N N . THR A 1 82 ? -2.148 -0.919 28.755 1.00 40.28 82 THR A N 1
ATOM 646 C CA . THR A 1 82 ? -3.495 -0.367 28.868 1.00 40.28 82 THR A CA 1
ATOM 647 C C . THR A 1 82 ? -4.432 -1.570 28.976 1.00 40.28 82 THR A C 1
ATOM 649 O O . THR A 1 82 ? -4.518 -2.399 28.069 1.00 40.28 82 THR A O 1
ATOM 652 N N . LYS A 1 83 ? -5.037 -1.736 30.157 1.00 40.94 83 LYS A N 1
ATOM 653 C CA . LYS A 1 83 ? -6.061 -2.749 30.436 1.00 40.94 83 LYS A CA 1
ATOM 654 C C . LYS A 1 83 ? -7.143 -2.624 29.351 1.00 40.94 83 LYS A C 1
ATOM 656 O O . LYS A 1 83 ? -7.636 -1.524 29.153 1.00 40.94 83 LYS A O 1
ATOM 661 N N . GLU A 1 84 ? -7.449 -3.735 28.670 1.00 43.62 84 GLU A N 1
ATOM 662 C CA . GLU A 1 84 ? -8.220 -3.869 27.408 1.00 43.62 84 GLU A CA 1
ATOM 663 C C . GLU A 1 84 ? -7.383 -3.838 26.113 1.00 43.62 84 GLU A C 1
ATOM 665 O O . GLU A 1 84 ? -7.528 -2.980 25.241 1.00 43.62 84 GLU A O 1
ATOM 670 N N . GLY A 1 85 ? -6.506 -4.835 25.958 1.00 55.12 85 GLY A N 1
ATOM 671 C CA . GLY A 1 85 ? -5.916 -5.151 24.658 1.00 55.12 85 GLY A CA 1
ATOM 672 C C . GLY A 1 85 ? -6.964 -5.751 23.718 1.00 55.12 85 GLY A C 1
ATOM 673 O O . GLY A 1 85 ? -7.648 -6.706 24.087 1.00 55.12 85 GLY A O 1
ATOM 674 N N . GLU A 1 86 ? -7.066 -5.210 22.504 1.00 65.00 86 GLU A N 1
ATOM 675 C CA . GLU A 1 86 ? -7.915 -5.727 21.424 1.00 65.00 86 GLU A CA 1
ATOM 676 C C . GLU A 1 86 ? -7.551 -7.185 21.136 1.00 65.00 86 GLU A C 1
ATOM 678 O O . GLU A 1 86 ? -6.511 -7.494 20.547 1.00 65.00 86 GLU A O 1
ATOM 683 N N . SER A 1 87 ? -8.402 -8.107 21.588 1.00 81.44 87 SER A N 1
ATOM 684 C CA . SER A 1 87 ? -8.144 -9.541 21.450 1.00 81.44 87 SER A CA 1
ATOM 685 C C . SER A 1 87 ? -8.041 -9.974 19.988 1.00 81.44 87 SER A C 1
ATOM 687 O O . SER A 1 87 ? -7.339 -10.944 19.707 1.00 81.44 87 SER A O 1
ATOM 689 N N . ILE A 1 88 ? -8.654 -9.225 19.059 1.00 88.44 88 ILE A N 1
ATOM 690 C CA . ILE A 1 88 ? -8.554 -9.506 17.626 1.00 88.44 88 ILE A CA 1
ATOM 691 C C . ILE A 1 88 ? -7.106 -9.463 17.127 1.00 88.44 88 ILE A C 1
ATOM 693 O O . ILE A 1 88 ? -6.732 -10.223 16.243 1.00 88.44 88 ILE A O 1
ATOM 697 N N . LEU A 1 89 ? -6.250 -8.623 17.715 1.00 90.56 89 LEU A N 1
ATOM 698 C CA . LEU A 1 89 ? -4.866 -8.471 17.268 1.00 90.56 89 LEU A CA 1
ATOM 699 C C . LEU A 1 89 ? -3.957 -9.594 17.789 1.00 90.56 89 LEU A C 1
ATOM 701 O O . LEU A 1 89 ? -2.805 -9.727 17.359 1.00 90.56 89 LEU A O 1
ATOM 705 N N . LYS A 1 90 ? -4.443 -10.417 18.727 1.00 88.69 90 LYS A N 1
ATOM 706 C CA . LYS A 1 90 ? -3.661 -11.498 19.327 1.00 88.69 90 LYS A CA 1
ATOM 707 C C . LYS A 1 90 ? -3.397 -12.590 18.290 1.00 88.69 90 LYS A C 1
ATOM 709 O O . LYS A 1 90 ? -4.302 -13.285 17.849 1.00 88.69 90 LYS A O 1
ATOM 714 N N . GLY A 1 91 ? -2.126 -12.771 17.933 1.00 85.44 91 GLY A N 1
ATOM 715 C CA . GLY A 1 91 ? -1.706 -13.763 16.939 1.00 85.44 91 GLY A CA 1
ATOM 716 C C . GLY A 1 91 ? -1.911 -13.328 15.486 1.00 85.44 91 GLY A C 1
ATOM 717 O O . GLY A 1 91 ? -1.739 -14.163 14.601 1.00 85.44 91 GLY A O 1
ATOM 718 N N . ALA A 1 92 ? -2.264 -12.059 15.244 1.00 90.44 92 ALA A N 1
ATOM 719 C CA . ALA A 1 92 ? -2.293 -11.490 13.903 1.00 90.44 92 ALA A CA 1
ATOM 720 C C . ALA A 1 92 ? -0.860 -11.323 13.379 1.00 90.44 92 ALA A C 1
ATOM 722 O O . ALA A 1 92 ? 0.040 -10.864 14.097 1.00 90.44 92 ALA A O 1
ATOM 723 N N . ILE A 1 93 ? -0.644 -11.678 12.116 1.00 90.50 93 ILE A N 1
ATOM 724 C CA . ILE A 1 93 ? 0.634 -11.465 11.434 1.00 90.50 93 ILE A CA 1
ATOM 725 C C . ILE A 1 93 ? 0.604 -10.137 10.676 1.00 90.50 93 ILE A C 1
ATOM 727 O O . ILE A 1 93 ? -0.452 -9.589 10.388 1.00 90.50 93 ILE A O 1
ATOM 731 N N . SER A 1 94 ? 1.778 -9.594 10.368 1.00 87.75 94 SER A N 1
ATOM 732 C CA . SER A 1 94 ? 1.916 -8.337 9.623 1.00 87.75 94 SER A CA 1
ATOM 733 C C . SER A 1 94 ? 2.172 -8.642 8.151 1.00 87.75 94 SER A C 1
ATOM 735 O O . SER A 1 94 ? 2.952 -9.552 7.858 1.00 87.75 94 SER A O 1
ATOM 737 N N . SER A 1 95 ? 1.602 -7.858 7.238 1.00 81.06 95 SER A N 1
ATOM 738 C CA . SER A 1 95 ? 2.134 -7.730 5.877 1.00 81.06 95 SER A CA 1
ATOM 739 C C . SER A 1 95 ? 3.553 -7.139 5.906 1.00 81.06 95 SER A C 1
ATOM 741 O O . SER A 1 95 ? 4.053 -6.725 6.966 1.00 81.06 95 SER A O 1
ATOM 743 N N . LEU A 1 96 ? 4.200 -7.076 4.736 1.00 70.38 96 LEU A N 1
ATOM 744 C CA . LEU A 1 96 ? 5.423 -6.291 4.563 1.00 70.38 96 LEU A CA 1
ATOM 745 C C . LEU A 1 96 ? 5.195 -4.850 5.047 1.00 70.38 96 LEU A C 1
ATOM 747 O O . LEU A 1 96 ? 4.081 -4.327 4.975 1.00 70.38 96 LEU A O 1
ATOM 751 N N . LYS A 1 97 ? 6.257 -4.249 5.601 1.00 71.38 97 LYS A N 1
ATOM 752 C CA . LYS A 1 97 ? 6.256 -2.903 6.205 1.00 71.38 97 LYS A CA 1
ATOM 753 C C . LYS A 1 97 ? 7.158 -1.961 5.409 1.00 71.38 97 LYS A C 1
ATOM 755 O O . LYS A 1 97 ? 8.200 -1.531 5.941 1.00 71.38 97 LYS A O 1
ATOM 760 N N . PRO A 1 98 ? 6.823 -1.707 4.140 1.00 70.06 98 PRO A N 1
ATOM 761 C CA . PRO A 1 98 ? 7.677 -0.886 3.316 1.00 70.06 98 PRO A CA 1
ATOM 762 C C . PRO A 1 98 ? 7.699 0.554 3.844 1.00 70.06 98 PRO A C 1
ATOM 764 O O . PRO A 1 98 ? 6.801 0.978 4.582 1.00 70.06 98 PRO A O 1
ATOM 767 N N . PHE A 1 99 ? 8.756 1.300 3.527 1.00 73.69 99 PHE A N 1
ATOM 768 C CA . PHE A 1 99 ? 8.751 2.735 3.796 1.00 73.69 99 PHE A CA 1
ATOM 769 C C . PHE A 1 99 ? 7.796 3.423 2.822 1.00 73.69 99 PHE A C 1
ATOM 771 O O . PHE A 1 99 ? 7.861 3.201 1.615 1.00 73.69 99 PHE A O 1
ATOM 778 N N . LEU A 1 100 ? 6.892 4.244 3.355 1.00 75.81 100 LEU A N 1
ATOM 779 C CA . LEU A 1 100 ? 5.954 5.022 2.543 1.00 75.81 100 LEU A CA 1
ATOM 780 C C . LEU A 1 100 ? 6.401 6.472 2.389 1.00 75.81 100 LEU A C 1
ATOM 782 O O . LEU A 1 100 ? 6.014 7.142 1.437 1.00 75.81 100 LEU A O 1
ATOM 786 N N . THR A 1 101 ? 7.250 6.937 3.304 1.00 76.62 101 THR A N 1
ATOM 787 C CA . THR A 1 101 ? 7.822 8.279 3.280 1.00 76.62 101 THR A CA 1
ATOM 788 C C . THR A 1 101 ? 9.339 8.242 3.251 1.00 76.62 101 THR A C 1
ATOM 790 O O . THR A 1 101 ? 9.967 7.327 3.792 1.00 76.62 101 THR A O 1
ATOM 793 N N . PHE A 1 102 ? 9.931 9.292 2.697 1.00 74.44 102 PHE A N 1
ATOM 794 C CA . PHE A 1 102 ? 11.374 9.506 2.692 1.00 74.44 102 PHE A CA 1
ATOM 795 C C . PHE A 1 102 ? 11.680 10.982 3.002 1.00 74.44 102 PHE A C 1
ATOM 797 O O . PHE A 1 102 ? 10.925 11.840 2.544 1.00 74.44 102 PHE A O 1
ATOM 804 N N . PRO A 1 103 ? 12.758 11.305 3.745 1.00 72.12 103 PRO A N 1
ATOM 805 C CA . PRO A 1 103 ? 13.682 10.386 4.414 1.00 72.12 103 PRO A CA 1
ATOM 806 C C . PRO A 1 103 ? 13.080 9.730 5.665 1.00 72.12 103 PRO A C 1
ATOM 808 O O . PRO A 1 103 ? 12.103 10.208 6.242 1.00 72.12 103 PRO A O 1
ATOM 811 N N . LYS A 1 104 ? 13.708 8.630 6.096 1.00 75.00 104 LYS A N 1
ATOM 812 C CA . LYS A 1 104 ? 13.378 7.935 7.345 1.00 75.00 104 LYS A CA 1
ATOM 813 C C . LYS A 1 104 ? 13.555 8.863 8.547 1.00 75.00 104 LYS A C 1
ATOM 815 O O . LYS A 1 104 ? 14.579 9.538 8.665 1.00 75.00 104 LYS A O 1
ATOM 820 N N . GLN A 1 105 ? 12.608 8.825 9.480 1.00 78.62 105 GLN A N 1
ATOM 821 C CA . GLN A 1 105 ? 12.687 9.610 10.710 1.00 78.62 105 GLN A CA 1
ATOM 822 C C . GLN A 1 105 ? 13.488 8.861 11.800 1.00 78.62 105 GLN A C 1
ATOM 824 O O . GLN A 1 105 ? 13.365 7.640 11.942 1.00 78.62 105 GLN A O 1
ATOM 829 N N . PRO A 1 106 ? 14.325 9.556 12.596 1.00 65.31 106 PRO A N 1
ATOM 830 C CA . PRO A 1 106 ? 15.225 8.915 13.561 1.00 65.31 106 PRO A CA 1
ATOM 831 C C . PRO A 1 106 ? 14.527 8.399 14.833 1.00 65.31 106 PRO A C 1
ATOM 833 O O . PRO A 1 106 ? 15.069 7.519 15.502 1.00 65.31 106 PRO A O 1
ATOM 836 N N . GLN A 1 107 ? 13.340 8.913 15.175 1.00 74.75 107 GLN A N 1
ATOM 837 C CA . GLN A 1 107 ? 12.587 8.536 16.378 1.00 74.75 107 GLN A CA 1
ATOM 838 C C . GLN A 1 107 ? 11.150 8.172 16.016 1.00 74.75 107 GLN A C 1
ATOM 840 O O . GLN A 1 107 ? 10.292 9.044 15.924 1.00 74.75 107 GLN A O 1
ATOM 845 N N . THR A 1 108 ? 10.890 6.884 15.795 1.00 81.19 108 THR A N 1
ATOM 846 C CA . THR A 1 108 ? 9.571 6.417 15.364 1.00 81.19 108 THR A CA 1
ATOM 847 C C . THR A 1 108 ? 8.922 5.551 16.437 1.00 81.19 108 THR A C 1
ATOM 849 O O . THR A 1 108 ? 9.521 4.620 16.980 1.00 81.19 108 THR A O 1
ATOM 852 N N . THR A 1 109 ? 7.677 5.880 16.758 1.00 84.44 109 THR A N 1
ATOM 853 C CA . THR A 1 109 ? 6.774 5.045 17.548 1.00 84.44 109 THR A CA 1
ATOM 854 C C . THR A 1 109 ? 6.076 4.073 16.607 1.00 84.44 109 THR A C 1
ATOM 856 O O . THR A 1 109 ? 5.926 4.349 15.418 1.00 84.44 109 THR A O 1
ATOM 859 N N . TYR A 1 110 ? 5.657 2.919 17.121 1.00 86.75 110 TYR A N 1
ATOM 860 C CA . TYR A 1 110 ? 4.827 1.971 16.386 1.00 86.75 110 TYR A CA 1
ATOM 861 C C . TYR A 1 110 ? 3.607 1.592 17.214 1.00 86.75 110 TYR A C 1
ATOM 863 O O . TYR A 1 110 ? 3.694 1.412 18.429 1.00 86.75 110 TYR A O 1
ATOM 871 N N . THR A 1 111 ? 2.458 1.445 16.564 1.00 91.44 111 THR A N 1
ATOM 872 C CA . THR A 1 111 ? 1.208 1.050 17.227 1.00 91.44 111 THR A CA 1
ATOM 873 C C . THR A 1 111 ? 0.323 0.280 16.254 1.00 91.44 111 THR A C 1
ATOM 875 O O . THR A 1 111 ? 0.531 0.316 15.038 1.00 91.44 111 THR A O 1
ATOM 878 N N . ASN A 1 112 ? -0.627 -0.471 16.806 1.00 93.94 112 ASN A N 1
ATOM 879 C CA . ASN A 1 112 ? -1.595 -1.263 16.064 1.00 93.94 112 ASN A CA 1
ATOM 880 C C . ASN A 1 112 ? -3.008 -0.774 16.391 1.00 93.94 112 ASN A C 1
ATOM 882 O O . ASN A 1 112 ? -3.243 -0.332 17.514 1.00 93.94 112 ASN A O 1
ATOM 886 N N . ILE A 1 113 ? -3.929 -0.940 15.451 1.00 94.38 113 ILE A N 1
ATOM 887 C CA . ILE A 1 113 ? -5.366 -0.749 15.662 1.00 94.38 113 ILE A CA 1
ATOM 888 C C . ILE A 1 113 ? -6.129 -1.870 14.964 1.00 94.38 113 ILE A C 1
ATOM 890 O O . ILE A 1 113 ? -5.809 -2.212 13.825 1.00 94.38 113 ILE A O 1
ATOM 894 N N . GLY A 1 114 ? -7.080 -2.483 15.658 1.00 93.62 114 GLY A N 1
ATOM 895 C CA . GLY A 1 114 ? -7.983 -3.490 15.120 1.00 93.62 114 GLY A CA 1
ATOM 896 C C . GLY A 1 114 ? -9.197 -2.870 14.436 1.00 93.62 114 GLY A C 1
ATOM 897 O O . GLY A 1 114 ? -9.648 -1.792 14.808 1.00 93.62 114 GLY A O 1
ATOM 898 N N . LEU A 1 115 ? -9.744 -3.576 13.448 1.00 93.62 115 LEU A N 1
ATOM 899 C CA . LEU A 1 115 ? -11.030 -3.247 12.820 1.00 93.62 115 LEU A CA 1
ATOM 900 C C . L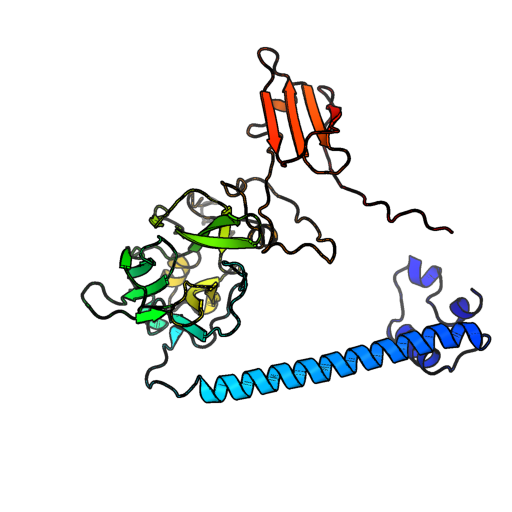EU A 1 115 ? -12.225 -3.679 13.689 1.00 93.62 115 LEU A C 1
ATOM 902 O O . LEU A 1 115 ? -13.332 -3.192 13.510 1.00 93.62 115 LEU A O 1
ATOM 906 N N . ALA A 1 116 ? -11.999 -4.550 14.673 1.00 90.31 116 ALA A N 1
ATOM 907 C CA . ALA A 1 116 ? -12.967 -4.919 15.704 1.00 90.31 116 ALA A CA 1
ATOM 908 C C . ALA A 1 116 ? -12.256 -5.104 17.057 1.00 90.31 116 ALA A C 1
ATOM 910 O O . ALA A 1 116 ? -11.030 -5.179 17.120 1.00 90.31 116 ALA A O 1
ATOM 911 N N . LYS A 1 117 ? -12.996 -5.172 18.169 1.00 88.12 117 LYS A N 1
ATOM 912 C CA . LYS A 1 117 ? -12.390 -5.384 19.500 1.00 88.12 117 LYS A CA 1
ATOM 913 C C . LYS A 1 117 ? -12.069 -6.859 19.737 1.00 88.12 117 LYS A C 1
ATOM 915 O O . LYS A 1 117 ? -10.987 -7.214 20.232 1.00 88.12 117 LYS A O 1
ATOM 920 N N . HIS A 1 118 ? -13.003 -7.726 19.361 1.00 88.12 118 HIS A N 1
ATOM 921 C CA . HIS A 1 118 ? -12.881 -9.167 19.481 1.00 88.12 118 HIS A CA 1
ATOM 922 C C . HIS A 1 118 ? -13.111 -9.863 18.146 1.00 88.12 118 HIS A C 1
ATOM 924 O O . HIS A 1 118 ? -13.835 -9.376 17.288 1.00 88.12 118 HIS A O 1
ATOM 930 N N . LEU A 1 119 ? -12.498 -11.038 17.994 1.00 85.44 119 LEU A N 1
ATOM 931 C CA . LEU A 1 119 ? -12.645 -11.858 16.792 1.00 85.44 119 LEU A CA 1
ATOM 932 C C . LEU A 1 119 ? -14.113 -12.243 16.554 1.00 85.44 119 LEU A C 1
ATOM 934 O O . LEU A 1 119 ? -14.591 -12.153 15.438 1.00 85.44 119 LEU A O 1
ATOM 938 N N . LYS A 1 120 ? -14.844 -12.571 17.625 1.00 84.94 120 LYS A N 1
ATOM 939 C CA . LYS A 1 120 ? -16.284 -12.877 17.594 1.00 84.94 120 LYS A CA 1
ATOM 940 C C . LYS A 1 120 ? -17.174 -11.715 17.132 1.00 84.94 120 LYS A C 1
ATOM 942 O O . LYS A 1 120 ? -18.321 -11.950 16.789 1.00 84.94 120 LYS A O 1
ATOM 947 N N . ASP A 1 121 ? -16.681 -10.476 17.186 1.00 85.94 121 ASP A N 1
ATOM 948 C CA . ASP A 1 121 ? -17.482 -9.311 16.801 1.00 85.94 121 ASP A CA 1
ATOM 949 C C . ASP A 1 121 ? -17.495 -9.136 15.274 1.00 85.94 121 ASP A C 1
ATOM 951 O O . ASP A 1 121 ? -18.307 -8.371 14.763 1.00 85.94 121 ASP A O 1
ATOM 955 N N . LEU A 1 122 ? -16.602 -9.833 14.556 1.00 84.75 122 LEU A N 1
ATOM 956 C CA . LEU A 1 122 ? -16.426 -9.714 13.111 1.00 84.75 122 LEU A CA 1
ATOM 957 C C . LEU A 1 122 ? -17.699 -10.019 12.316 1.00 84.75 122 LEU A C 1
ATOM 959 O O . LEU A 1 122 ? -17.973 -9.279 11.379 1.00 84.75 122 LEU A O 1
ATOM 963 N N . GLU A 1 123 ? -18.507 -10.989 12.752 1.00 79.94 123 GLU A N 1
ATOM 964 C CA . GLU A 1 123 ? -19.766 -11.399 12.100 1.00 79.94 123 GLU A CA 1
ATOM 965 C C . GLU A 1 123 ? -20.689 -10.215 11.792 1.00 79.94 123 GLU A C 1
ATOM 967 O O . GLU A 1 123 ? -21.306 -10.138 10.736 1.00 79.94 123 GLU A O 1
ATOM 972 N N . LYS A 1 124 ? -20.745 -9.239 12.704 1.00 82.12 124 LYS A N 1
ATOM 973 C CA . LYS A 1 124 ? -21.629 -8.065 12.604 1.00 82.12 124 LYS A CA 1
ATOM 974 C C . LYS A 1 124 ? -20.850 -6.757 12.574 1.00 82.12 124 LYS A C 1
ATOM 976 O O . LYS A 1 124 ? -21.425 -5.687 12.763 1.00 82.12 124 LYS A O 1
ATOM 981 N N . ALA A 1 125 ? -19.532 -6.837 12.408 1.00 86.12 125 ALA A N 1
ATOM 982 C CA . ALA A 1 125 ? -18.678 -5.667 12.420 1.00 86.12 125 ALA A CA 1
ATOM 983 C C . ALA A 1 125 ? -18.881 -4.875 11.127 1.00 86.12 125 ALA A C 1
ATOM 985 O O . ALA A 1 125 ? -18.604 -5.369 10.038 1.00 86.12 125 ALA A O 1
ATOM 986 N N . GLU A 1 126 ? -19.293 -3.622 11.269 1.00 90.75 126 GLU A N 1
ATOM 987 C CA . GLU A 1 126 ? -19.328 -2.624 10.197 1.00 90.75 126 GLU A CA 1
ATOM 988 C C . GLU A 1 126 ? -18.544 -1.386 10.658 1.00 90.75 126 GLU A C 1
ATOM 990 O O . GLU A 1 126 ? -19.120 -0.318 10.886 1.00 90.75 126 GLU A O 1
ATOM 995 N N . PRO A 1 127 ? -17.232 -1.529 10.930 1.00 92.50 127 PRO A N 1
ATOM 996 C CA . PRO A 1 127 ? -16.453 -0.431 11.469 1.00 92.50 127 PRO A CA 1
ATOM 997 C C . PRO A 1 127 ? -16.300 0.676 10.426 1.00 92.50 127 PRO A C 1
ATOM 999 O O . PRO A 1 127 ? -16.223 0.423 9.221 1.00 92.50 127 PRO A O 1
ATOM 1002 N N . ILE A 1 128 ? -16.184 1.910 10.904 1.00 95.44 128 ILE A N 1
ATOM 1003 C CA . ILE A 1 128 ? -15.830 3.057 10.070 1.00 95.44 128 ILE A CA 1
ATOM 1004 C C . ILE A 1 128 ? -14.321 3.259 10.176 1.00 95.44 128 ILE A C 1
ATOM 1006 O O . ILE A 1 128 ? -13.780 3.448 11.269 1.00 95.44 128 ILE A O 1
ATOM 1010 N N . ILE A 1 129 ? -13.640 3.200 9.036 1.00 96.75 129 ILE A N 1
ATOM 1011 C CA . ILE A 1 129 ? -12.233 3.558 8.895 1.00 96.75 129 ILE A CA 1
ATOM 1012 C C . ILE A 1 129 ? -12.167 5.066 8.670 1.00 96.75 129 ILE A C 1
ATOM 1014 O O . ILE A 1 129 ? -12.716 5.576 7.697 1.00 96.75 129 ILE A O 1
ATOM 1018 N N . ARG A 1 130 ? -11.465 5.765 9.558 1.00 96.75 130 ARG A N 1
ATOM 1019 C CA . ARG A 1 130 ? -11.233 7.207 9.482 1.00 96.75 130 ARG A CA 1
ATOM 1020 C C . ARG A 1 130 ? -9.816 7.478 9.003 1.00 96.75 130 ARG A C 1
ATOM 1022 O O . ARG A 1 130 ? -8.863 7.078 9.668 1.00 96.75 130 ARG A O 1
ATOM 1029 N N . ILE A 1 131 ? -9.640 8.177 7.892 1.00 97.50 131 ILE A N 1
ATOM 1030 C CA . ILE A 1 131 ? -8.319 8.606 7.422 1.00 97.50 131 ILE A CA 1
ATOM 1031 C C . ILE A 1 131 ? -8.070 10.040 7.872 1.00 97.50 131 ILE A C 1
ATOM 1033 O O . ILE A 1 131 ? -8.916 10.907 7.688 1.00 97.50 131 ILE A O 1
ATOM 1037 N N . LEU A 1 132 ? -6.924 10.273 8.512 1.00 97.00 132 LEU A N 1
ATOM 1038 C CA . LEU A 1 132 ? -6.552 11.562 9.089 1.00 97.00 132 LEU A CA 1
ATOM 1039 C C . LEU A 1 132 ? -5.529 12.259 8.196 1.00 97.00 132 LEU A C 1
ATOM 1041 O O . LEU A 1 132 ? -4.477 11.683 7.904 1.00 97.00 132 LEU A O 1
ATOM 1045 N N . TRP A 1 133 ? -5.786 13.517 7.853 1.00 97.50 133 TRP A N 1
ATOM 1046 C CA . TRP A 1 133 ? -4.930 14.327 6.993 1.00 97.50 133 TRP A CA 1
ATOM 1047 C C . TRP A 1 133 ? -4.356 15.533 7.738 1.00 97.50 133 TRP A C 1
ATOM 1049 O O . TRP A 1 133 ? -5.014 16.153 8.579 1.00 97.50 133 TRP A O 1
ATOM 1059 N N . THR A 1 134 ? -3.112 15.882 7.415 1.00 96.50 134 THR A N 1
ATOM 1060 C CA . THR A 1 134 ? -2.505 17.152 7.826 1.00 96.50 134 THR A CA 1
ATOM 1061 C C . THR A 1 134 ? -3.066 18.312 7.005 1.00 96.50 134 THR A C 1
ATOM 1063 O O . THR A 1 134 ? -3.644 18.122 5.936 1.00 96.50 134 THR A O 1
ATOM 1066 N N . ALA A 1 135 ? -2.802 19.548 7.441 1.00 94.06 135 ALA A N 1
ATOM 1067 C CA . ALA A 1 135 ? -3.148 20.747 6.669 1.00 94.06 135 ALA A CA 1
ATOM 1068 C C . ALA A 1 135 ? -2.456 20.801 5.291 1.00 94.06 135 ALA A C 1
ATOM 1070 O O . ALA A 1 135 ? -2.920 21.492 4.390 1.00 94.06 135 ALA A O 1
ATOM 1071 N N . THR A 1 136 ? -1.350 20.070 5.124 1.00 91.25 136 THR A N 1
ATOM 1072 C CA . THR A 1 136 ? -0.610 19.937 3.861 1.00 91.25 136 THR A CA 1
ATOM 1073 C C . THR A 1 136 ? -1.107 18.785 2.983 1.00 91.25 136 THR A C 1
ATOM 1075 O O . THR A 1 136 ? -0.529 18.554 1.923 1.00 91.25 136 THR A O 1
ATOM 1078 N N . GLY A 1 137 ? -2.153 18.062 3.398 1.00 93.38 137 GLY A N 1
ATOM 1079 C CA . GLY A 1 137 ? -2.699 16.915 2.667 1.00 93.38 137 GLY A CA 1
ATOM 1080 C C . GLY A 1 137 ? -1.869 15.634 2.798 1.00 93.38 137 GLY A C 1
ATOM 1081 O O . GLY A 1 137 ? -1.957 14.759 1.943 1.00 93.38 137 GLY A O 1
ATOM 1082 N N . GLU A 1 138 ? -1.040 15.520 3.838 1.00 95.12 138 GLU A N 1
ATOM 1083 C CA . GLU A 1 138 ? -0.244 14.320 4.119 1.00 95.12 138 GLU A CA 1
ATOM 1084 C C . GLU A 1 138 ? -0.990 13.401 5.087 1.00 95.12 138 GLU A C 1
ATOM 1086 O O . GLU A 1 138 ? -1.707 13.868 5.973 1.00 95.12 138 GLU A O 1
ATOM 1091 N N . LEU A 1 139 ? -0.803 12.087 4.959 1.00 95.94 139 LEU A N 1
ATOM 1092 C CA . LEU A 1 139 ? -1.418 11.118 5.864 1.00 95.94 139 LEU A CA 1
ATOM 1093 C C . LEU A 1 139 ? -0.880 11.290 7.293 1.00 95.94 139 LEU A C 1
ATOM 1095 O O . LEU A 1 139 ? 0.258 10.926 7.591 1.00 95.94 139 LEU A O 1
ATOM 1099 N N . ALA A 1 140 ? -1.706 11.810 8.194 1.00 95.56 140 ALA A N 1
ATOM 1100 C CA . ALA A 1 140 ? -1.369 11.990 9.602 1.00 95.56 140 ALA A CA 1
ATOM 1101 C C . ALA A 1 140 ? -1.573 10.700 10.410 1.00 95.56 140 ALA A C 1
ATOM 1103 O O . ALA A 1 140 ? -0.810 10.412 11.335 1.00 95.56 140 ALA A O 1
ATOM 1104 N N . GLY A 1 141 ? -2.595 9.913 10.068 1.00 95.38 141 GLY A N 1
ATOM 1105 C CA . GLY A 1 141 ? -3.026 8.775 10.873 1.00 95.38 141 GLY A CA 1
ATOM 1106 C C . GLY A 1 141 ? -4.205 8.006 10.286 1.00 95.38 141 GLY A C 1
ATOM 1107 O O . GLY A 1 141 ? -4.790 8.394 9.278 1.00 95.38 141 GLY A O 1
ATOM 1108 N N . ILE A 1 142 ? -4.554 6.909 10.951 1.00 96.88 142 ILE A N 1
ATOM 1109 C CA . ILE A 1 142 ? -5.734 6.089 10.663 1.00 96.88 142 ILE A CA 1
ATOM 1110 C C . ILE A 1 142 ? -6.477 5.864 11.971 1.00 96.88 142 ILE A C 1
ATOM 1112 O O . ILE A 1 142 ? -5.868 5.531 12.989 1.00 96.88 142 ILE A O 1
ATOM 1116 N N . GLY A 1 143 ? -7.789 6.038 11.936 1.00 95.38 143 GLY A N 1
ATOM 1117 C CA . GLY A 1 143 ? -8.699 5.766 13.026 1.00 95.38 143 GLY A CA 1
ATOM 1118 C C . GLY A 1 143 ? -9.723 4.689 12.701 1.00 95.38 143 GLY A C 1
ATOM 1119 O O . GLY A 1 143 ? -9.966 4.366 11.541 1.00 95.38 143 GLY A O 1
ATOM 1120 N N . VAL A 1 144 ? -10.312 4.128 13.754 1.00 95.38 144 VAL A N 1
ATOM 1121 C CA . VAL A 1 144 ? -11.396 3.146 13.673 1.00 95.38 144 VAL A CA 1
ATOM 1122 C C . VAL A 1 144 ? -12.501 3.524 14.656 1.00 95.38 144 VAL A C 1
ATOM 1124 O O . VAL A 1 144 ? -12.232 3.780 15.836 1.00 95.38 144 VAL A O 1
ATOM 1127 N N . ILE A 1 145 ? -13.739 3.523 14.161 1.00 94.06 145 ILE A N 1
ATOM 1128 C CA . ILE A 1 145 ? -14.974 3.617 14.943 1.00 94.06 145 ILE A CA 1
ATOM 1129 C C . ILE A 1 145 ? -15.656 2.252 14.871 1.00 94.06 145 ILE A C 1
ATOM 1131 O O . ILE A 1 145 ? -16.018 1.788 13.794 1.00 94.06 145 ILE A O 1
ATOM 1135 N N . TYR A 1 146 ? -15.824 1.588 16.014 1.00 88.81 146 TYR A N 1
ATOM 1136 C CA . TYR A 1 146 ? -16.345 0.214 16.057 1.00 88.81 146 TYR A CA 1
ATOM 1137 C C . TYR A 1 146 ? -17.859 0.110 15.858 1.00 88.81 146 TYR A C 1
ATOM 1139 O O . TYR A 1 146 ? -18.360 -0.959 15.527 1.00 88.81 146 TYR A O 1
ATOM 1147 N N . SER A 1 147 ? -18.592 1.187 16.127 1.00 80.00 147 SER A N 1
ATOM 1148 C CA . SER A 1 147 ? -20.044 1.227 16.004 1.00 80.00 147 SER A CA 1
ATOM 1149 C C . SER A 1 147 ? -20.457 2.607 15.503 1.00 80.00 147 SER A C 1
ATOM 1151 O O . SER A 1 147 ? -20.081 3.583 16.152 1.00 80.00 147 SER A O 1
ATOM 1153 N N . PRO A 1 148 ? -21.252 2.713 14.423 1.00 72.75 148 PRO A N 1
ATOM 1154 C CA . PRO A 1 148 ? -21.708 4.000 13.889 1.00 72.75 148 PRO A CA 1
ATOM 1155 C C . PRO A 1 148 ? -22.474 4.862 14.903 1.00 72.75 148 PRO A C 1
ATOM 1157 O O . PRO A 1 148 ? -22.508 6.080 14.789 1.00 72.75 148 PRO A O 1
ATOM 1160 N N . ALA A 1 149 ? -23.076 4.232 15.917 1.00 74.50 149 ALA A N 1
ATOM 1161 C CA . ALA A 1 149 ? -23.792 4.914 16.992 1.00 74.50 149 ALA A CA 1
ATOM 1162 C C . ALA A 1 149 ? -22.864 5.495 18.079 1.00 74.50 149 ALA A C 1
ATOM 1164 O O . ALA A 1 149 ? -23.335 6.156 19.003 1.00 74.50 149 ALA A O 1
ATOM 1165 N N . SER A 1 150 ? -21.559 5.213 18.019 1.00 76.31 150 SER A N 1
ATOM 1166 C CA . SER A 1 150 ? -20.572 5.684 18.985 1.00 76.31 150 SER A CA 1
ATOM 1167 C C . SER A 1 150 ? -19.760 6.840 18.417 1.00 76.31 150 SER A C 1
ATOM 1169 O O . SER A 1 150 ? -19.160 6.716 17.357 1.00 76.31 150 SER A O 1
ATOM 1171 N N . ASP A 1 151 ? -19.644 7.919 19.189 1.00 73.06 151 ASP A N 1
ATOM 1172 C CA . ASP A 1 151 ? -18.742 9.038 18.876 1.00 73.06 151 ASP A CA 1
ATOM 1173 C C . ASP A 1 151 ? -17.288 8.768 19.328 1.00 73.06 151 ASP A C 1
ATOM 1175 O O . ASP A 1 151 ? -16.378 9.583 19.170 1.00 73.06 151 ASP A O 1
ATOM 1179 N N . THR A 1 152 ? -17.038 7.595 19.924 1.00 84.12 152 THR A N 1
ATOM 1180 C CA . THR A 1 152 ? -15.696 7.211 20.368 1.00 84.12 152 THR A CA 1
ATOM 1181 C C . THR A 1 152 ? -14.933 6.519 19.251 1.00 84.12 152 THR A C 1
ATOM 1183 O O . THR A 1 152 ? -15.392 5.540 18.662 1.00 84.12 152 THR A O 1
ATOM 1186 N N . TRP A 1 153 ? -13.720 7.000 19.004 1.00 89.25 153 TRP A N 1
ATOM 1187 C CA . TRP A 1 153 ? -12.832 6.454 17.992 1.00 89.25 153 TRP A CA 1
ATOM 1188 C C . TRP A 1 153 ? -11.435 6.242 18.568 1.00 89.25 153 TRP A C 1
ATOM 1190 O O . TRP A 1 153 ? -11.021 6.889 19.533 1.00 89.25 153 TRP A O 1
ATOM 1200 N N . ARG A 1 154 ? -10.709 5.292 17.987 1.00 91.62 154 ARG A N 1
ATOM 1201 C CA . ARG A 1 154 ? -9.292 5.048 18.279 1.00 91.62 154 ARG A CA 1
ATOM 1202 C C . ARG A 1 154 ? -8.456 5.408 17.073 1.00 91.62 154 ARG A C 1
ATOM 1204 O O . ARG A 1 154 ? -8.968 5.357 15.962 1.00 91.62 154 ARG A O 1
ATOM 1211 N N . SER A 1 155 ? -7.176 5.706 17.277 1.00 93.25 155 SER A N 1
ATOM 1212 C CA . SER A 1 155 ? -6.271 6.016 16.175 1.00 93.25 155 SER A CA 1
ATOM 1213 C C . SER A 1 155 ? -4.830 5.605 16.388 1.00 93.25 155 SER A C 1
ATOM 1215 O O . SER A 1 155 ? -4.357 5.392 17.504 1.00 93.25 155 SER A O 1
ATOM 1217 N N . ILE A 1 156 ? -4.145 5.494 15.258 1.00 94.12 156 ILE A N 1
ATOM 1218 C CA . ILE A 1 156 ? -2.698 5.400 15.123 1.00 94.12 156 ILE A CA 1
ATOM 1219 C C . ILE A 1 156 ? -2.231 6.538 14.221 1.00 94.12 156 ILE A C 1
ATOM 1221 O O . ILE A 1 156 ? -2.938 6.921 13.291 1.00 94.12 156 ILE A O 1
ATOM 1225 N N . GLY A 1 157 ? -1.038 7.065 14.474 1.00 91.88 157 GLY A N 1
ATOM 1226 C CA . GLY A 1 157 ? -0.551 8.277 13.823 1.00 91.88 157 GLY A CA 1
ATOM 1227 C C . GLY A 1 157 ? -0.577 9.486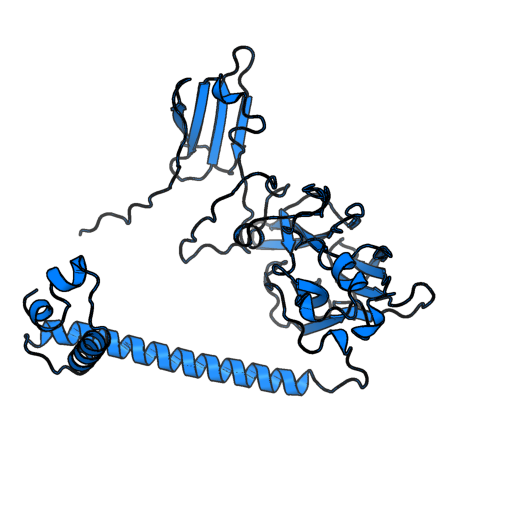 14.751 1.00 91.88 157 GLY A C 1
ATOM 1228 O O . GLY A 1 157 ? -0.762 9.371 15.964 1.00 91.88 157 GLY A O 1
ATOM 1229 N N . SER A 1 158 ? -0.336 10.651 14.170 1.00 90.88 158 SER A N 1
ATOM 1230 C CA . SER A 1 158 ? -0.098 11.886 14.904 1.00 90.88 158 SER A CA 1
ATOM 1231 C C . SER A 1 158 ? -1.357 12.754 14.883 1.00 90.88 158 SER A C 1
ATOM 1233 O O . SER A 1 158 ? -1.631 13.467 13.921 1.00 90.88 158 SER A O 1
ATOM 1235 N N . THR A 1 159 ? -2.172 12.652 15.935 1.00 90.00 159 THR A N 1
ATOM 1236 C CA . THR A 1 159 ? -3.445 13.389 16.047 1.00 90.00 159 THR A CA 1
ATOM 1237 C C . THR A 1 159 ? -3.255 14.875 16.341 1.00 90.00 159 THR A C 1
ATOM 1239 O O . THR A 1 159 ? -4.176 15.657 16.157 1.00 90.00 159 THR A O 1
ATOM 1242 N N . ASP A 1 160 ? -2.071 15.270 16.799 1.00 90.69 160 ASP A N 1
ATOM 1243 C CA . ASP A 1 160 ? -1.692 16.649 17.113 1.00 90.69 160 ASP A CA 1
ATOM 1244 C C . ASP A 1 160 ? -1.549 17.545 15.872 1.00 90.69 160 ASP A C 1
ATOM 1246 O O . ASP A 1 160 ? -1.650 18.763 15.977 1.00 90.69 160 ASP A O 1
ATOM 1250 N N . ILE A 1 161 ? -1.361 16.941 14.697 1.00 92.31 161 ILE A N 1
ATOM 1251 C CA . ILE A 1 161 ? -1.256 17.628 13.399 1.00 92.31 161 ILE A CA 1
ATOM 1252 C C . ILE A 1 161 ? -2.477 17.377 12.502 1.00 92.31 161 ILE A C 1
ATOM 1254 O O . ILE A 1 161 ? -2.430 17.653 11.301 1.00 92.31 161 ILE A O 1
ATOM 1258 N N . LEU A 1 162 ? -3.551 16.819 13.070 1.00 94.12 162 LEU A N 1
ATOM 1259 C CA . LEU A 1 162 ? -4.814 16.584 12.379 1.00 94.12 162 LEU A CA 1
ATOM 1260 C C . LEU A 1 162 ? -5.432 17.917 11.944 1.00 94.12 162 LEU A C 1
ATOM 1262 O O . LEU A 1 162 ? -5.673 18.787 12.778 1.00 94.12 162 LEU A O 1
ATOM 1266 N N . ALA A 1 163 ? -5.736 18.044 10.654 1.00 95.88 163 ALA A N 1
ATOM 1267 C CA . ALA A 1 163 ? -6.470 19.182 10.108 1.00 95.88 163 ALA A CA 1
ATOM 1268 C C . ALA A 1 163 ? -7.845 18.780 9.564 1.00 95.88 163 ALA A C 1
ATOM 1270 O O . ALA A 1 163 ? -8.826 19.483 9.795 1.00 95.88 163 ALA A O 1
ATOM 1271 N N . SER A 1 164 ? -7.930 17.647 8.866 1.00 96.69 164 SER A N 1
ATOM 1272 C CA . SER A 1 164 ? -9.177 17.118 8.306 1.00 96.69 164 SER A CA 1
ATOM 1273 C C . SER A 1 164 ? -9.192 15.592 8.339 1.00 96.69 164 SER A C 1
ATOM 1275 O O . SER A 1 164 ? -8.162 14.948 8.553 1.00 96.69 164 SER A O 1
ATOM 1277 N N . TYR A 1 165 ? -10.371 15.002 8.159 1.00 96.75 165 TYR A N 1
ATOM 1278 C CA . TYR A 1 165 ? -10.534 13.556 8.093 1.00 96.75 165 TYR A CA 1
ATOM 1279 C C . TYR A 1 165 ? -11.616 13.162 7.091 1.00 96.75 165 TYR A C 1
ATOM 1281 O O . TYR A 1 165 ? -12.502 13.956 6.779 1.00 96.75 165 TYR A O 1
ATOM 1289 N N . GLU A 1 166 ? -11.538 11.924 6.619 1.00 97.56 166 GLU A N 1
ATOM 1290 C CA . GLU A 1 166 ? -12.545 11.296 5.765 1.00 97.56 166 GLU A CA 1
ATOM 1291 C C . GLU A 1 166 ? -12.902 9.918 6.328 1.00 97.56 166 GLU A C 1
ATOM 1293 O O . GLU A 1 166 ? -12.021 9.193 6.797 1.00 97.56 166 GLU A O 1
ATOM 1298 N N . ASP A 1 167 ? -14.183 9.559 6.277 1.00 96.06 167 ASP A N 1
ATOM 1299 C CA . ASP A 1 167 ? -14.725 8.342 6.881 1.00 96.06 167 ASP A CA 1
ATOM 1300 C C . ASP A 1 167 ? -15.255 7.381 5.815 1.00 96.06 167 ASP A C 1
ATOM 1302 O O . ASP A 1 167 ? -15.961 7.786 4.892 1.00 96.06 167 ASP A O 1
ATOM 1306 N N . VAL A 1 168 ? -14.953 6.091 5.974 1.00 95.81 168 VAL A N 1
ATOM 1307 C CA . VAL A 1 168 ? -15.466 5.013 5.119 1.00 95.81 168 VAL A CA 1
ATOM 1308 C C . VAL A 1 168 ? -15.958 3.864 5.982 1.00 95.81 168 VAL A C 1
ATOM 1310 O O . VAL A 1 168 ? -15.181 3.237 6.702 1.00 95.81 168 VAL A O 1
ATOM 1313 N N . GLN A 1 169 ? -17.250 3.567 5.894 1.00 94.50 169 GLN A N 1
ATOM 1314 C CA . GLN A 1 169 ? -17.844 2.402 6.541 1.00 94.50 169 GLN A CA 1
ATOM 1315 C C . GLN A 1 169 ? -17.518 1.137 5.742 1.00 94.50 169 GLN A C 1
ATOM 1317 O O . GLN A 1 169 ? -17.722 1.102 4.528 1.00 94.50 169 GLN A O 1
ATOM 1322 N N . ILE A 1 170 ? -17.026 0.093 6.416 1.00 91.44 170 ILE A N 1
ATOM 1323 C CA . ILE A 1 170 ? -16.930 -1.235 5.801 1.00 91.44 170 ILE A CA 1
ATOM 1324 C C . ILE A 1 170 ? -18.358 -1.756 5.562 1.00 91.44 170 ILE A C 1
ATOM 1326 O O . ILE A 1 170 ? -19.136 -1.791 6.520 1.00 91.44 170 ILE A O 1
ATOM 1330 N N . PRO A 1 171 ? -18.714 -2.170 4.330 1.00 88.00 171 PRO A N 1
ATOM 1331 C CA . PRO A 1 171 ? -20.046 -2.689 4.036 1.00 88.00 171 PRO A CA 1
ATOM 1332 C C . PRO A 1 171 ? -20.379 -3.957 4.832 1.00 88.00 171 PRO A C 1
ATOM 1334 O O . PRO A 1 171 ? -19.499 -4.745 5.182 1.00 88.00 171 PRO A O 1
ATOM 1337 N N . LYS A 1 172 ? -21.674 -4.173 5.074 1.00 84.06 172 LYS A N 1
ATOM 1338 C CA . LYS A 1 172 ? -22.193 -5.307 5.851 1.00 84.06 172 LYS A CA 1
ATOM 1339 C C . LYS A 1 172 ? -21.737 -6.669 5.324 1.00 84.06 172 LYS A C 1
ATOM 1341 O O . LYS A 1 172 ? -21.204 -7.466 6.085 1.00 84.06 172 LYS A O 1
ATOM 1346 N N . ASP A 1 173 ? -21.902 -6.897 4.026 1.00 82.94 173 ASP A N 1
ATOM 1347 C CA . ASP A 1 173 ? -21.659 -8.198 3.387 1.00 82.94 173 ASP A CA 1
ATOM 1348 C C . ASP A 1 173 ? -20.318 -8.237 2.633 1.00 82.94 173 ASP A C 1
ATOM 1350 O O . ASP A 1 173 ? -20.110 -9.059 1.748 1.00 82.94 173 ASP A O 1
ATOM 1354 N N . ASP A 1 174 ? -19.405 -7.321 2.959 1.00 85.81 174 ASP A N 1
ATOM 1355 C CA . ASP A 1 174 ? -18.080 -7.226 2.346 1.00 85.81 174 ASP A CA 1
ATOM 1356 C C . ASP A 1 174 ? -17.025 -6.980 3.423 1.00 85.81 174 ASP A C 1
ATOM 1358 O O . ASP A 1 174 ? -17.329 -6.732 4.597 1.00 85.81 174 ASP A O 1
ATOM 1362 N N . TRP A 1 175 ? -15.763 -7.040 3.028 1.00 89.94 175 TRP A N 1
ATOM 1363 C CA . TRP A 1 175 ? -14.650 -6.767 3.906 1.00 89.94 175 TRP A CA 1
ATOM 1364 C C . TRP A 1 175 ? -13.512 -6.054 3.190 1.00 89.94 175 TRP A C 1
ATOM 1366 O O . TRP A 1 175 ? -13.376 -6.083 1.966 1.00 89.94 175 TRP A O 1
ATOM 1376 N N . LEU A 1 176 ? -12.661 -5.394 3.976 1.00 91.56 176 LEU A N 1
ATOM 1377 C CA . LEU A 1 176 ? -11.464 -4.768 3.438 1.00 91.56 176 LEU A CA 1
ATOM 1378 C C . LEU A 1 176 ? -10.535 -5.856 2.884 1.00 91.56 176 LEU A C 1
ATOM 1380 O O . LEU A 1 176 ? -10.044 -6.710 3.626 1.00 91.56 176 LEU A O 1
ATOM 1384 N N . TYR A 1 177 ? -10.271 -5.785 1.584 1.00 87.69 177 TYR A N 1
ATOM 1385 C CA . TYR A 1 177 ? -9.438 -6.740 0.860 1.00 87.69 177 TYR A CA 1
ATOM 1386 C C . TYR A 1 177 ? -8.007 -6.227 0.664 1.00 87.69 177 TYR A C 1
ATOM 1388 O O . TYR A 1 177 ? -7.058 -7.003 0.585 1.00 87.69 177 TYR A O 1
ATOM 1396 N N . GLY A 1 178 ? -7.813 -4.913 0.615 1.00 90.19 178 GLY A N 1
ATOM 1397 C CA . GLY A 1 178 ? -6.496 -4.311 0.463 1.00 90.19 178 GLY A CA 1
ATOM 1398 C C . GLY A 1 178 ? -6.546 -2.795 0.531 1.00 90.19 178 GLY A C 1
ATOM 1399 O O . GLY A 1 178 ? -7.603 -2.186 0.702 1.00 90.19 178 GLY A O 1
ATOM 1400 N N . ILE A 1 179 ? -5.373 -2.181 0.412 1.00 92.88 179 ILE A N 1
ATOM 1401 C CA . ILE A 1 179 ? -5.235 -0.729 0.315 1.00 92.88 179 ILE A CA 1
ATOM 1402 C C . ILE A 1 179 ? -4.217 -0.371 -0.764 1.00 92.88 179 ILE A C 1
ATOM 1404 O O . ILE A 1 179 ? -3.124 -0.937 -0.802 1.00 92.88 179 ILE A O 1
ATOM 1408 N N . ILE A 1 180 ? -4.558 0.578 -1.632 1.00 92.56 180 ILE A N 1
ATOM 1409 C CA . ILE A 1 180 ? -3.598 1.211 -2.542 1.00 92.56 180 ILE A CA 1
ATOM 1410 C C . ILE A 1 180 ? -3.207 2.547 -1.927 1.00 92.56 180 ILE A C 1
ATOM 1412 O O . ILE A 1 180 ? -4.057 3.350 -1.559 1.00 92.56 180 ILE A O 1
ATOM 1416 N N . ILE A 1 181 ? -1.913 2.772 -1.788 1.00 93.38 181 ILE A N 1
ATOM 1417 C CA . ILE A 1 181 ? -1.332 3.976 -1.216 1.00 93.38 181 ILE A CA 1
ATOM 1418 C C . ILE A 1 181 ? -0.812 4.822 -2.365 1.00 93.38 181 ILE A C 1
ATOM 1420 O O . ILE A 1 181 ? -0.014 4.334 -3.161 1.00 93.38 181 ILE A O 1
ATOM 142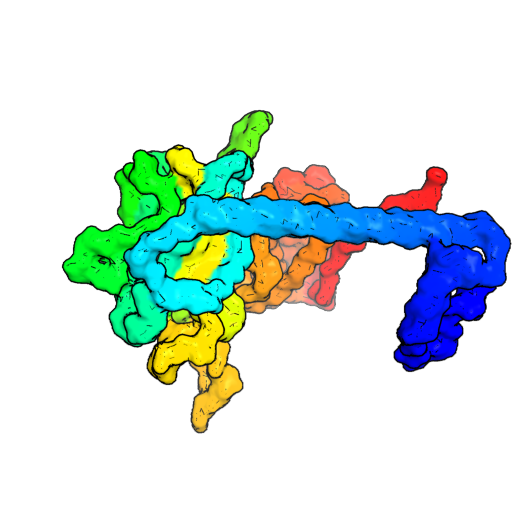4 N N . THR A 1 182 ? -1.233 6.080 -2.415 1.00 94.50 182 THR A N 1
ATOM 1425 C CA . THR A 1 182 ? -0.730 7.072 -3.362 1.00 94.50 182 THR A CA 1
ATOM 1426 C C . THR A 1 182 ? 0.324 7.921 -2.666 1.00 94.50 182 THR A C 1
ATOM 1428 O O . THR A 1 182 ? 0.050 8.587 -1.660 1.00 94.50 182 THR A O 1
ATOM 1431 N N . THR A 1 183 ? 1.539 7.909 -3.199 1.00 92.19 183 THR A N 1
ATOM 1432 C CA . THR A 1 183 ? 2.645 8.746 -2.748 1.00 92.19 183 THR A CA 1
ATOM 1433 C C . THR A 1 183 ? 3.060 9.743 -3.811 1.00 92.19 183 THR A C 1
ATOM 1435 O O . THR A 1 183 ? 2.896 9.521 -5.006 1.00 92.19 183 THR A O 1
ATOM 1438 N N . GLN A 1 184 ? 3.638 10.852 -3.372 1.00 90.25 184 GLN A N 1
ATOM 1439 C CA . GLN A 1 184 ? 4.266 11.821 -4.259 1.00 90.25 184 GLN A CA 1
ATOM 1440 C C . GLN A 1 184 ? 5.680 12.110 -3.783 1.00 90.25 184 GLN A C 1
ATOM 1442 O O . GLN A 1 184 ? 5.916 12.385 -2.601 1.00 90.25 184 GLN A O 1
ATOM 1447 N N . ALA A 1 185 ? 6.617 12.046 -4.725 1.00 84.00 185 ALA A N 1
ATOM 1448 C CA . ALA A 1 185 ? 7.975 12.513 -4.540 1.00 84.00 185 ALA A CA 1
ATOM 1449 C C . ALA A 1 185 ? 8.037 14.018 -4.836 1.00 84.00 185 ALA A C 1
ATOM 1451 O O . ALA A 1 185 ? 7.857 14.459 -5.968 1.00 84.00 185 ALA A O 1
ATOM 1452 N N . VAL A 1 186 ? 8.312 14.811 -3.806 1.00 78.19 186 VAL A N 1
ATOM 1453 C CA . VAL A 1 186 ? 8.631 16.232 -3.913 1.00 78.19 186 VAL A CA 1
ATOM 1454 C C . VAL A 1 186 ? 10.148 16.354 -3.871 1.00 78.19 186 VAL A C 1
ATOM 1456 O O . VAL A 1 186 ? 10.771 16.165 -2.824 1.00 78.19 186 VAL A O 1
ATOM 1459 N N . SER A 1 187 ? 10.755 16.623 -5.023 1.00 68.94 187 SER A N 1
ATOM 1460 C CA . SER A 1 187 ? 12.201 16.815 -5.131 1.00 68.94 187 SER A CA 1
ATOM 1461 C C . SER A 1 187 ? 12.552 18.296 -5.140 1.00 68.94 187 SER A C 1
ATOM 1463 O O . SER A 1 187 ? 12.102 19.042 -6.004 1.00 68.94 187 SER A O 1
ATOM 1465 N N . ASN A 1 188 ? 13.416 18.693 -4.210 1.00 62.22 188 ASN A N 1
ATOM 1466 C CA . ASN A 1 188 ? 14.147 19.955 -4.243 1.00 62.22 188 ASN A CA 1
ATOM 1467 C C . ASN A 1 188 ? 15.597 19.686 -4.688 1.00 62.22 188 ASN A C 1
ATOM 1469 O O . ASN A 1 188 ? 16.059 18.547 -4.633 1.00 62.22 188 ASN A O 1
ATOM 1473 N N . PHE A 1 189 ? 16.354 20.730 -5.053 1.00 48.91 189 PHE A N 1
ATOM 1474 C CA . PHE A 1 189 ? 17.751 20.617 -5.522 1.00 48.91 189 PHE A CA 1
ATOM 1475 C C . PHE A 1 189 ? 18.695 19.824 -4.593 1.00 48.91 189 PHE A C 1
ATOM 1477 O O . PHE A 1 189 ? 19.728 19.341 -5.045 1.00 48.91 189 PHE A O 1
ATOM 1484 N N . THR A 1 190 ? 18.365 19.697 -3.304 1.00 52.12 190 THR A N 1
ATOM 1485 C CA . THR A 1 190 ? 19.213 19.073 -2.275 1.00 52.12 190 THR A CA 1
ATOM 1486 C C . THR A 1 190 ? 18.592 17.856 -1.593 1.00 52.12 190 THR A C 1
ATOM 1488 O O . THR A 1 190 ? 19.287 17.153 -0.862 1.00 52.12 190 THR A O 1
ATOM 1491 N N . SER A 1 191 ? 17.293 17.598 -1.779 1.00 63.38 191 SER A N 1
ATOM 1492 C CA . SER A 1 191 ? 16.630 16.448 -1.159 1.00 63.38 191 SER A CA 1
ATOM 1493 C C . SER A 1 191 ? 15.341 16.081 -1.878 1.00 63.38 191 SER A C 1
ATOM 1495 O O . SER A 1 191 ? 14.545 16.947 -2.238 1.00 63.38 191 SER A O 1
ATOM 1497 N N . THR A 1 192 ? 15.116 14.782 -2.028 1.00 69.44 192 THR A N 1
ATOM 1498 C CA . THR A 1 192 ? 13.799 14.234 -2.344 1.00 69.44 192 THR A CA 1
ATOM 1499 C C . THR A 1 192 ? 13.080 13.924 -1.042 1.00 69.44 192 THR A C 1
ATOM 1501 O O . THR A 1 192 ? 13.671 13.352 -0.127 1.00 69.44 192 THR A O 1
ATOM 1504 N N . GLN A 1 193 ? 11.811 14.308 -0.952 1.00 80.00 193 GLN A N 1
ATOM 1505 C CA . GLN A 1 193 ? 10.893 13.863 0.086 1.00 80.00 193 GLN A CA 1
ATOM 1506 C C . GLN A 1 193 ? 9.756 13.086 -0.553 1.00 80.00 193 GLN A C 1
ATOM 1508 O O . GLN A 1 193 ? 9.183 13.539 -1.536 1.00 80.00 193 GLN A O 1
ATOM 1513 N N . ARG A 1 194 ? 9.399 11.938 0.018 1.00 86.94 194 ARG A N 1
ATOM 1514 C CA . ARG A 1 194 ? 8.203 11.198 -0.394 1.00 86.94 194 ARG A CA 1
ATOM 1515 C C . ARG A 1 194 ? 7.148 11.306 0.688 1.00 86.94 194 ARG A C 1
ATOM 1517 O O . ARG A 1 194 ? 7.454 11.091 1.862 1.00 86.94 194 ARG A O 1
ATOM 1524 N N . LYS A 1 195 ? 5.927 11.628 0.276 1.00 91.12 195 LYS A N 1
ATOM 1525 C CA . LYS A 1 195 ? 4.778 11.853 1.152 1.00 91.12 195 LYS A CA 1
ATOM 1526 C C . LYS A 1 195 ? 3.618 10.973 0.719 1.00 91.12 195 LYS A C 1
ATOM 1528 O O . LYS A 1 195 ? 3.426 10.775 -0.478 1.00 91.12 195 LYS A O 1
ATOM 1533 N N . VAL A 1 196 ? 2.844 10.472 1.678 1.00 93.75 196 VAL A N 1
ATOM 1534 C CA . VAL A 1 196 ? 1.581 9.777 1.400 1.00 93.75 196 VAL A CA 1
ATOM 1535 C C . VAL A 1 196 ? 0.478 10.819 1.295 1.00 93.75 196 VAL A C 1
ATOM 1537 O O . VAL A 1 196 ? 0.232 11.534 2.264 1.00 93.75 196 VAL A O 1
ATOM 1540 N N . VAL A 1 197 ? -0.162 10.894 0.133 1.00 95.44 197 VAL A N 1
ATOM 1541 C CA . VAL A 1 197 ? -1.154 11.930 -0.209 1.00 95.44 197 VAL A CA 1
ATOM 1542 C C . VAL A 1 197 ? -2.534 11.355 -0.522 1.00 95.44 197 VAL A C 1
ATOM 1544 O O . VAL A 1 197 ? -3.492 12.105 -0.689 1.00 95.44 197 VAL A O 1
ATOM 1547 N N . GLY A 1 198 ? -2.646 10.030 -0.618 1.00 96.38 198 GLY A N 1
ATOM 1548 C CA . GLY A 1 198 ? -3.903 9.356 -0.906 1.00 96.38 198 GLY A CA 1
ATOM 1549 C C . GLY A 1 198 ? -3.908 7.906 -0.447 1.00 96.38 198 GLY A C 1
ATOM 1550 O O . GLY A 1 198 ? -2.864 7.253 -0.365 1.00 96.38 198 GLY A O 1
ATOM 1551 N N . ILE A 1 199 ? -5.102 7.408 -0.142 1.00 96.62 199 ILE A N 1
ATOM 1552 C CA . ILE A 1 199 ? -5.366 6.004 0.171 1.00 96.62 199 ILE A CA 1
ATOM 1553 C C . ILE A 1 199 ? -6.632 5.595 -0.567 1.00 96.62 199 ILE A C 1
ATOM 1555 O O . ILE A 1 199 ? -7.665 6.242 -0.442 1.00 96.62 199 ILE A O 1
ATOM 1559 N N . LYS A 1 200 ? -6.573 4.475 -1.276 1.00 95.81 200 LYS A N 1
ATOM 1560 C CA . LYS A 1 200 ? -7.739 3.805 -1.834 1.00 95.81 200 LYS A CA 1
ATOM 1561 C C . LYS A 1 200 ? -8.008 2.531 -1.053 1.00 95.81 200 LYS A C 1
ATOM 1563 O O . LYS A 1 200 ? -7.185 1.614 -1.067 1.00 95.81 200 LYS A O 1
ATOM 1568 N N . LEU A 1 201 ? -9.146 2.478 -0.374 1.00 95.38 201 LEU A N 1
ATOM 1569 C CA . LEU A 1 201 ? -9.620 1.277 0.303 1.00 95.38 201 LEU A CA 1
ATOM 1570 C C . LEU A 1 201 ? -10.264 0.359 -0.731 1.00 95.38 201 LEU A C 1
ATOM 1572 O O . LEU A 1 201 ? -11.114 0.797 -1.512 1.00 95.38 201 LEU A O 1
ATOM 1576 N N . THR A 1 202 ? -9.826 -0.897 -0.770 1.00 91.31 202 THR A N 1
ATOM 1577 C CA . THR A 1 202 ? -10.306 -1.859 -1.758 1.00 91.31 202 THR A CA 1
ATOM 1578 C C . THR A 1 202 ? -11.140 -2.928 -1.077 1.00 91.31 202 THR A C 1
ATOM 1580 O O . THR A 1 202 ? -10.740 -3.539 -0.085 1.00 91.31 202 THR A O 1
ATOM 1583 N N . PHE A 1 203 ? -12.319 -3.125 -1.641 1.00 88.50 203 PHE A N 1
ATOM 1584 C CA . PHE A 1 203 ? -13.303 -4.109 -1.236 1.00 88.50 203 PHE A CA 1
ATOM 1585 C C . PHE A 1 203 ? -13.469 -5.124 -2.361 1.00 88.50 203 PHE A C 1
ATOM 1587 O O . PHE A 1 203 ? -13.092 -4.852 -3.507 1.00 88.50 203 PHE A O 1
ATOM 1594 N N . ALA A 1 204 ? -13.961 -6.310 -2.035 1.00 79.88 204 ALA A N 1
ATOM 1595 C CA . ALA A 1 204 ? -14.038 -7.387 -3.008 1.00 79.88 204 ALA A CA 1
ATOM 1596 C C . ALA A 1 204 ? -15.356 -7.374 -3.796 1.00 79.88 204 ALA A C 1
ATOM 1598 O O . ALA A 1 204 ? -15.359 -7.784 -4.959 1.00 79.88 204 ALA A O 1
ATOM 1599 N N . LEU A 1 205 ? -16.440 -6.862 -3.203 1.00 82.25 205 LEU A N 1
ATOM 1600 C CA . LEU A 1 205 ? -17.757 -6.736 -3.832 1.00 82.25 205 LEU A CA 1
ATOM 1601 C C . LEU A 1 205 ? -18.098 -5.270 -4.119 1.00 82.25 205 LEU A C 1
ATOM 1603 O O . LEU A 1 205 ? -18.446 -4.922 -5.247 1.00 82.25 205 LEU A O 1
ATOM 1607 N N . ALA A 1 206 ? -17.955 -4.404 -3.123 1.00 86.06 206 ALA A N 1
ATOM 1608 C CA . ALA A 1 206 ? -18.245 -2.984 -3.194 1.00 86.06 206 ALA A CA 1
ATOM 1609 C C . ALA A 1 206 ? -17.209 -2.215 -4.024 1.00 86.06 206 ALA A C 1
ATOM 1611 O O . ALA A 1 206 ? -16.075 -2.655 -4.251 1.00 86.06 206 ALA A O 1
ATOM 1612 N N . GLU A 1 207 ? -17.606 -1.022 -4.466 1.00 88.69 207 GLU A N 1
ATOM 1613 C CA . GLU A 1 207 ? -16.702 -0.112 -5.155 1.00 88.69 207 GLU A CA 1
ATOM 1614 C C . GLU A 1 207 ? -15.546 0.314 -4.249 1.00 88.69 207 GLU A C 1
ATOM 1616 O O . GLU A 1 207 ? -15.682 0.511 -3.040 1.00 88.69 207 GLU A O 1
ATOM 1621 N N . HIS A 1 208 ? -14.373 0.467 -4.852 1.00 91.38 208 HIS A N 1
ATOM 1622 C CA . HIS A 1 208 ? -13.204 0.962 -4.146 1.00 91.38 208 HIS A CA 1
ATOM 1623 C C . HIS A 1 208 ? -13.364 2.446 -3.817 1.00 91.38 208 HIS A C 1
ATOM 1625 O O . HIS A 1 208 ? -13.676 3.245 -4.700 1.00 91.38 208 HIS A O 1
ATOM 1631 N N . VAL A 1 209 ? -13.037 2.836 -2.589 1.00 95.81 209 VAL A N 1
ATOM 1632 C CA . VAL A 1 209 ? -13.187 4.222 -2.136 1.00 95.81 209 VAL A CA 1
ATOM 1633 C C . VAL A 1 209 ? -11.827 4.907 -2.125 1.00 95.81 209 VAL A C 1
ATOM 1635 O O . VAL A 1 209 ? -10.925 4.487 -1.401 1.00 95.81 209 VAL A O 1
ATOM 1638 N N . GLN A 1 210 ? -11.671 5.945 -2.947 1.00 96.31 210 GLN A N 1
ATOM 1639 C CA . GLN A 1 210 ? -10.484 6.802 -2.969 1.00 96.31 210 GLN A CA 1
ATOM 1640 C C . GLN A 1 210 ? -10.638 7.942 -1.959 1.00 96.31 210 GLN A C 1
ATOM 1642 O O . GLN A 1 210 ? -11.639 8.647 -1.984 1.00 96.31 210 GLN A O 1
ATOM 1647 N N . LEU A 1 211 ? -9.615 8.139 -1.129 1.00 97.44 211 LEU A N 1
ATOM 1648 C CA . LEU A 1 211 ? -9.510 9.190 -0.117 1.00 97.44 211 LEU A CA 1
ATOM 1649 C C . LEU A 1 211 ? -8.230 9.990 -0.369 1.00 97.44 211 LEU A C 1
ATOM 1651 O O . LEU A 1 211 ? -7.204 9.416 -0.764 1.00 97.44 211 LEU A O 1
ATOM 1655 N N . GLY A 1 212 ? -8.267 11.303 -0.163 1.00 95.88 212 GLY A N 1
ATOM 1656 C CA . GLY A 1 212 ? -7.190 12.195 -0.595 1.00 95.88 212 GLY A CA 1
ATOM 1657 C C . GLY A 1 212 ? -6.951 12.154 -2.115 1.00 95.88 212 GLY A C 1
ATOM 1658 O O . GLY A 1 212 ? -7.883 12.084 -2.915 1.00 95.88 212 GLY A O 1
ATOM 1659 N N . GLN A 1 213 ? -5.688 12.214 -2.540 1.00 94.38 213 GLN A N 1
ATOM 1660 C CA . GLN A 1 213 ? -5.315 12.324 -3.956 1.00 94.38 213 GLN A CA 1
ATOM 1661 C C . GLN A 1 213 ? -5.260 10.965 -4.673 1.00 94.38 213 GLN A C 1
ATOM 1663 O O . GLN A 1 213 ? -4.722 9.989 -4.150 1.00 94.38 213 GLN A O 1
ATOM 1668 N N . ALA A 1 214 ? -5.749 10.913 -5.915 1.00 91.62 214 ALA A N 1
ATOM 1669 C CA . ALA A 1 214 ? -5.697 9.705 -6.744 1.00 91.62 214 ALA A CA 1
ATOM 1670 C C . ALA A 1 214 ? -4.392 9.582 -7.552 1.00 91.62 214 ALA A C 1
ATOM 1672 O O . ALA A 1 214 ? -3.967 8.474 -7.862 1.00 91.62 214 ALA A O 1
ATOM 1673 N N . GLN A 1 215 ? -3.762 10.709 -7.898 1.00 91.06 215 GLN A N 1
ATOM 1674 C CA . GLN A 1 215 ? -2.607 10.761 -8.793 1.00 91.06 215 GLN A CA 1
ATOM 1675 C C . GLN A 1 215 ? -1.277 10.727 -8.035 1.00 91.06 215 GLN A C 1
ATOM 1677 O O . GLN A 1 215 ? -1.064 11.474 -7.074 1.00 91.06 215 GLN A O 1
ATOM 1682 N N . GLY A 1 216 ? -0.351 9.901 -8.518 1.00 90.31 216 GLY A N 1
ATOM 1683 C CA . GLY A 1 216 ? 0.997 9.781 -7.983 1.00 90.31 216 GLY A CA 1
ATOM 1684 C C . GLY A 1 216 ? 1.566 8.381 -8.170 1.00 90.31 216 GLY A C 1
ATOM 1685 O O . GLY A 1 216 ? 1.134 7.604 -9.015 1.00 90.31 216 GLY A O 1
ATOM 1686 N N . GLU A 1 217 ? 2.550 8.049 -7.352 1.00 90.75 217 GLU A N 1
ATOM 1687 C CA . GLU A 1 217 ? 3.144 6.721 -7.298 1.00 90.75 217 GLU A CA 1
ATOM 1688 C C . GLU A 1 217 ? 2.260 5.822 -6.425 1.00 90.75 217 GLU A C 1
ATOM 1690 O O . GLU A 1 217 ? 1.975 6.135 -5.272 1.00 90.75 217 GLU A O 1
ATOM 1695 N N . LEU A 1 218 ? 1.814 4.700 -6.966 1.00 90.62 218 LEU A N 1
ATOM 1696 C CA . LEU A 1 218 ? 0.908 3.771 -6.315 1.00 90.62 218 LEU A CA 1
ATOM 1697 C C . LEU A 1 218 ? 1.672 2.610 -5.690 1.00 90.62 218 LEU A C 1
ATOM 1699 O O . LEU A 1 218 ? 2.591 2.055 -6.286 1.00 90.62 218 LEU A O 1
ATOM 1703 N N . ARG A 1 219 ? 1.256 2.178 -4.506 1.00 88.12 219 ARG A N 1
ATOM 1704 C CA . ARG A 1 219 ? 1.726 0.934 -3.896 1.00 88.12 219 ARG A CA 1
ATOM 1705 C C . ARG A 1 219 ? 0.563 0.175 -3.302 1.00 88.12 219 ARG A C 1
ATOM 1707 O O . ARG A 1 219 ? -0.221 0.730 -2.542 1.00 88.12 219 ARG A O 1
ATOM 1714 N N . LEU A 1 220 ? 0.481 -1.109 -3.606 1.00 87.50 220 LEU A N 1
ATOM 1715 C CA . LEU A 1 220 ? -0.590 -1.962 -3.124 1.00 87.50 220 LEU A CA 1
ATOM 1716 C C . LEU A 1 220 ? -0.135 -2.772 -1.911 1.00 87.50 220 LEU A C 1
ATOM 1718 O O . LEU A 1 220 ? 0.892 -3.442 -1.940 1.00 87.50 220 LEU A O 1
ATOM 1722 N N . LEU A 1 221 ? -0.933 -2.728 -0.848 1.00 88.31 221 LEU A N 1
ATOM 1723 C CA . LEU A 1 221 ? -0.835 -3.634 0.285 1.00 88.31 221 LEU A CA 1
ATOM 1724 C C . LEU A 1 221 ? -2.057 -4.552 0.282 1.00 88.31 221 LEU A C 1
ATOM 1726 O O . LEU A 1 221 ? -3.194 -4.095 0.400 1.00 88.31 221 LEU A O 1
ATOM 1730 N N . THR A 1 222 ? -1.807 -5.850 0.186 1.00 85.75 222 THR A N 1
ATOM 1731 C CA . THR A 1 222 ? -2.816 -6.908 0.293 1.00 85.75 222 THR A CA 1
ATOM 1732 C C . THR A 1 222 ? -2.433 -7.889 1.397 1.00 85.75 222 THR A C 1
ATOM 1734 O O . THR A 1 222 ? -1.256 -7.976 1.789 1.00 85.75 222 THR A O 1
ATOM 1737 N N . PRO A 1 223 ? -3.406 -8.631 1.945 1.00 86.00 223 PRO A N 1
ATOM 1738 C CA . PRO A 1 223 ? -3.101 -9.761 2.791 1.00 86.00 223 PRO A CA 1
ATOM 1739 C C . PRO A 1 223 ? -2.399 -10.869 1.987 1.00 86.00 223 PRO A C 1
ATOM 1741 O O . PRO A 1 223 ? -2.347 -10.862 0.757 1.00 86.00 223 PRO A O 1
ATOM 1744 N N . LYS A 1 224 ? -1.819 -11.837 2.699 1.00 82.00 224 LYS A N 1
ATOM 1745 C CA . LYS A 1 224 ? -1.388 -13.101 2.098 1.00 82.00 224 LYS A CA 1
ATOM 1746 C C . LYS A 1 224 ? -2.614 -13.847 1.571 1.00 82.00 224 LYS A C 1
ATOM 1748 O O . LYS A 1 224 ? -3.720 -13.627 2.052 1.00 82.00 224 LYS A O 1
ATOM 1753 N N . ASN A 1 225 ? -2.384 -14.788 0.659 1.00 77.12 225 ASN A N 1
ATOM 1754 C CA . ASN A 1 225 ? -3.412 -15.756 0.285 1.00 77.12 225 ASN A CA 1
ATOM 1755 C C . ASN A 1 225 ? -3.990 -16.412 1.550 1.00 77.12 225 ASN A C 1
ATOM 1757 O O . ASN A 1 225 ? -3.254 -16.655 2.517 1.00 77.12 225 ASN A O 1
ATOM 1761 N N . ASP A 1 226 ? -5.300 -16.637 1.539 1.00 78.62 226 ASP A N 1
ATOM 1762 C CA . ASP A 1 226 ? -6.061 -17.303 2.603 1.00 78.62 226 ASP A CA 1
ATOM 1763 C C . ASP A 1 226 ? -5.980 -16.568 3.952 1.00 78.62 226 ASP A C 1
ATOM 1765 O O . ASP A 1 226 ? -6.031 -17.166 5.031 1.00 78.62 226 ASP A O 1
ATOM 1769 N N . HIS A 1 227 ? -5.777 -15.249 3.898 1.00 86.62 227 HIS A N 1
ATOM 1770 C CA . HIS A 1 227 ? -5.777 -14.368 5.055 1.00 86.62 227 HIS A CA 1
ATOM 1771 C C . HIS A 1 227 ? -6.694 -13.173 4.830 1.00 86.62 227 HIS A C 1
ATOM 1773 O O . HIS A 1 227 ? -6.791 -12.639 3.728 1.00 86.62 227 HIS A O 1
ATOM 1779 N N . PHE A 1 228 ? -7.283 -12.693 5.919 1.00 88.69 228 PHE A N 1
ATOM 1780 C CA . PHE A 1 228 ? -8.141 -11.517 5.926 1.00 88.69 228 PHE A CA 1
ATOM 1781 C C . PHE A 1 228 ? -7.591 -10.441 6.858 1.00 88.69 228 PHE A C 1
ATOM 1783 O O . PHE A 1 228 ? -6.904 -10.724 7.848 1.00 88.69 228 PHE A O 1
ATOM 1790 N N . ILE A 1 229 ? -7.863 -9.183 6.514 1.00 92.88 229 ILE A N 1
ATOM 1791 C CA . ILE A 1 229 ? -7.356 -8.021 7.245 1.00 92.88 229 ILE A CA 1
ATOM 1792 C C . ILE A 1 229 ? -8.148 -7.861 8.543 1.00 92.88 229 ILE A C 1
ATOM 1794 O O . ILE A 1 229 ? -9.367 -7.868 8.540 1.00 92.88 229 ILE A O 1
ATOM 1798 N N . VAL A 1 230 ? -7.469 -7.663 9.665 1.00 94.25 230 VAL A N 1
ATOM 1799 C CA . VAL A 1 230 ? -8.106 -7.418 10.971 1.00 94.25 230 VAL A CA 1
ATOM 1800 C C . VAL A 1 230 ? -7.687 -6.112 11.617 1.00 94.25 230 VAL A C 1
ATOM 1802 O O . VAL A 1 230 ? -8.131 -5.794 12.719 1.00 94.25 230 VAL A O 1
ATOM 1805 N N . GLY A 1 231 ? -6.811 -5.355 10.967 1.00 95.00 231 GLY A N 1
ATOM 1806 C CA . GLY A 1 231 ? -6.309 -4.111 11.514 1.00 95.00 231 GLY A CA 1
ATOM 1807 C C . GLY A 1 231 ? -5.145 -3.538 10.734 1.00 95.00 231 GLY A C 1
ATOM 1808 O O . GLY A 1 231 ? -4.694 -4.084 9.726 1.00 95.00 231 GLY A O 1
ATOM 1809 N N . PHE A 1 232 ? -4.609 -2.458 11.278 1.00 95.44 232 PHE A N 1
ATOM 1810 C CA . PHE A 1 232 ? -3.465 -1.752 10.736 1.00 95.44 232 PHE A CA 1
ATOM 1811 C C . PHE A 1 232 ? -2.348 -1.677 11.760 1.00 95.44 232 PHE A C 1
ATOM 1813 O O . PHE A 1 232 ? -2.559 -1.646 12.975 1.00 95.44 232 PHE A O 1
ATOM 1820 N N . ARG A 1 233 ? -1.127 -1.604 11.249 1.00 93.44 233 ARG A N 1
ATOM 1821 C CA . ARG A 1 233 ? 0.060 -1.254 12.012 1.00 93.44 233 ARG A CA 1
ATOM 1822 C C . ARG A 1 233 ? 0.732 -0.070 11.347 1.00 93.44 233 ARG A C 1
ATOM 1824 O O . ARG A 1 233 ? 1.092 -0.160 10.178 1.00 93.44 233 ARG A O 1
ATOM 1831 N N . ALA A 1 234 ? 0.982 0.974 12.123 1.00 92.56 234 ALA A N 1
ATOM 1832 C CA . ALA A 1 234 ? 1.677 2.164 11.660 1.00 92.56 234 ALA A CA 1
ATOM 1833 C C . ALA A 1 234 ? 2.974 2.403 12.433 1.00 92.56 234 ALA A C 1
ATOM 1835 O O . ALA A 1 234 ? 3.094 1.996 13.594 1.00 92.56 234 ALA A O 1
ATOM 1836 N N . SER A 1 235 ? 3.919 3.102 11.803 1.00 91.25 235 SER A N 1
ATOM 1837 C CA . SER A 1 235 ? 4.974 3.829 12.511 1.00 91.25 235 SER A CA 1
ATOM 1838 C C . SER A 1 235 ? 5.043 5.283 12.073 1.00 91.25 235 SER A C 1
ATOM 1840 O O . SER A 1 235 ? 4.826 5.587 10.904 1.00 91.25 235 SER A O 1
ATOM 1842 N N . TRP A 1 236 ? 5.335 6.173 13.016 1.00 92.12 236 TRP A N 1
ATOM 1843 C CA . TRP A 1 236 ? 5.455 7.613 12.791 1.00 92.12 236 TRP A CA 1
ATOM 1844 C C . TRP A 1 236 ? 6.335 8.238 13.873 1.00 92.12 236 TRP A C 1
ATOM 1846 O O . TRP A 1 236 ? 6.511 7.662 14.949 1.00 92.12 236 TRP A O 1
ATOM 1856 N N . ALA A 1 237 ? 6.894 9.409 13.593 1.00 90.50 237 ALA A N 1
ATOM 1857 C CA . ALA A 1 237 ? 7.502 10.241 14.625 1.00 90.50 237 ALA A CA 1
ATOM 1858 C C . ALA A 1 237 ? 6.430 11.181 15.212 1.00 90.50 237 ALA A C 1
ATOM 1860 O O . ALA A 1 237 ? 5.601 11.671 14.447 1.00 90.50 237 ALA A O 1
ATOM 1861 N N . PRO A 1 238 ? 6.411 11.451 16.530 1.00 89.00 238 PRO A N 1
ATOM 1862 C CA . PRO A 1 238 ? 5.472 12.413 17.109 1.00 89.00 238 PRO A CA 1
ATOM 1863 C C . PRO A 1 238 ? 5.549 13.783 16.416 1.00 89.00 238 PRO A C 1
ATOM 1865 O O . PRO A 1 238 ? 6.643 14.282 16.144 1.00 89.00 238 PRO A O 1
ATOM 1868 N N . GLY A 1 239 ? 4.393 14.371 16.109 1.00 89.75 239 GLY A N 1
ATOM 1869 C CA . GLY A 1 239 ? 4.272 15.618 15.351 1.00 89.75 239 GLY A CA 1
ATOM 1870 C C . GLY A 1 239 ? 4.658 15.508 13.877 1.00 89.75 239 GLY A C 1
ATOM 1871 O O . GLY A 1 239 ? 4.923 16.528 13.234 1.00 89.75 239 GLY A O 1
ATOM 1872 N N . LYS A 1 240 ? 4.741 14.289 13.328 1.00 91.69 240 LYS A N 1
ATOM 1873 C CA . LYS A 1 240 ? 5.058 14.034 11.918 1.00 91.69 240 LYS A CA 1
ATOM 1874 C C . LYS A 1 240 ? 4.022 13.116 11.262 1.00 91.69 240 LYS A C 1
ATOM 1876 O O . LYS A 1 240 ? 3.412 12.299 11.951 1.00 91.69 240 LYS A O 1
ATOM 1881 N N . PRO A 1 241 ? 3.860 13.218 9.929 1.00 92.88 241 PRO A N 1
ATOM 1882 C CA . PRO A 1 241 ? 3.055 12.284 9.155 1.00 92.88 241 PRO A CA 1
ATOM 1883 C C . PRO A 1 241 ? 3.480 10.821 9.329 1.00 92.88 241 PRO A C 1
ATOM 1885 O O . PRO A 1 241 ? 4.581 10.495 9.787 1.00 92.88 241 PRO A O 1
ATOM 1888 N N . LEU A 1 242 ? 2.573 9.940 8.929 1.00 91.75 242 LEU A N 1
ATOM 1889 C CA . LEU A 1 242 ? 2.690 8.495 9.018 1.00 91.75 242 LEU A CA 1
ATOM 1890 C C . LEU A 1 242 ? 3.811 7.994 8.086 1.00 91.75 242 LEU A C 1
ATOM 1892 O O . LEU A 1 242 ? 3.791 8.245 6.886 1.00 91.75 242 LEU A O 1
ATOM 1896 N N . GLU A 1 243 ? 4.802 7.285 8.637 1.00 88.69 243 GLU A N 1
ATOM 1897 C CA . GLU A 1 243 ? 6.019 6.877 7.913 1.00 88.69 243 GLU A CA 1
ATOM 1898 C C . GLU A 1 243 ? 5.884 5.497 7.251 1.00 88.69 243 GLU A C 1
ATOM 1900 O O . GLU A 1 243 ? 6.372 5.255 6.140 1.00 88.69 243 GLU A O 1
ATOM 1905 N N . LYS A 1 244 ? 5.246 4.558 7.957 1.00 89.12 244 LYS A N 1
ATOM 1906 C CA . LYS A 1 244 ? 5.001 3.193 7.480 1.00 89.12 244 LYS A CA 1
ATOM 1907 C C . LYS A 1 244 ? 3.609 2.744 7.834 1.00 89.12 244 LYS A C 1
ATOM 1909 O O . LYS A 1 244 ? 3.191 2.928 8.972 1.00 89.12 244 LYS A O 1
ATOM 1914 N N . LEU A 1 245 ? 2.982 2.019 6.921 1.00 91.06 245 LEU A N 1
ATOM 1915 C CA . LEU A 1 245 ? 1.717 1.339 7.138 1.00 91.06 245 LEU A CA 1
ATOM 1916 C C . LEU A 1 245 ? 1.853 -0.125 6.727 1.00 91.06 245 LEU A C 1
ATOM 1918 O O . LEU A 1 245 ? 2.544 -0.456 5.766 1.00 91.06 245 LEU A O 1
ATOM 1922 N N . ALA A 1 246 ? 1.208 -1.002 7.481 1.00 91.56 246 ALA A N 1
ATOM 1923 C CA . ALA A 1 246 ? 1.086 -2.412 7.168 1.00 91.56 246 ALA A CA 1
ATOM 1924 C C . ALA A 1 246 ? -0.279 -2.933 7.603 1.00 91.56 246 ALA A C 1
ATOM 1926 O O . ALA A 1 246 ? -0.879 -2.432 8.557 1.00 91.56 246 ALA A O 1
ATOM 1927 N N . LEU A 1 247 ? -0.721 -3.987 6.932 1.00 93.38 247 LEU A N 1
ATOM 1928 C CA . LEU A 1 247 ? -1.937 -4.708 7.258 1.00 93.38 247 LEU A CA 1
ATOM 1929 C C . LEU A 1 247 ? -1.635 -5.746 8.340 1.00 93.38 247 LEU A C 1
ATOM 1931 O O . LEU A 1 247 ? -0.613 -6.441 8.299 1.00 93.38 247 LEU A O 1
ATOM 1935 N N . LEU A 1 248 ? -2.519 -5.841 9.326 1.00 94.44 248 LEU A N 1
ATOM 1936 C CA . LEU A 1 248 ? -2.560 -6.944 10.277 1.00 94.44 248 LEU A CA 1
ATOM 1937 C C . LEU A 1 248 ? -3.615 -7.928 9.806 1.00 94.44 248 LEU A C 1
ATOM 1939 O O . LEU A 1 248 ? -4.702 -7.516 9.420 1.00 94.44 248 LEU A O 1
ATOM 1943 N N . GLN A 1 249 ? -3.289 -9.213 9.829 1.00 93.06 249 GLN A N 1
ATOM 1944 C CA . GLN A 1 249 ? -4.101 -10.237 9.182 1.00 93.06 249 GLN A CA 1
ATOM 1945 C C . GLN A 1 249 ? -4.116 -11.548 9.971 1.00 93.06 249 GLN A C 1
ATOM 1947 O O . GLN A 1 249 ? -3.131 -11.893 10.637 1.00 93.06 249 GLN A O 1
ATOM 1952 N N . HIS A 1 250 ? -5.218 -12.285 9.857 1.00 91.38 250 HIS A N 1
ATOM 1953 C CA . HIS A 1 250 ? -5.360 -13.664 10.333 1.00 91.38 250 HIS A CA 1
ATOM 1954 C C . HIS A 1 250 ? -5.576 -14.609 9.164 1.00 91.38 250 HIS A C 1
ATOM 1956 O O . HIS A 1 250 ? -6.058 -14.186 8.121 1.00 91.38 250 HIS A O 1
ATOM 1962 N N . SER A 1 251 ? -5.210 -15.876 9.351 1.00 88.00 251 SER A N 1
ATOM 1963 C CA . SER A 1 251 ? -5.621 -16.940 8.434 1.00 88.00 251 SER A CA 1
ATOM 1964 C C . SER A 1 251 ? -7.135 -17.091 8.488 1.00 88.00 251 SER A C 1
ATOM 1966 O O . SER A 1 251 ? -7.725 -16.959 9.565 1.00 88.00 251 SER A O 1
ATOM 1968 N N . ILE A 1 252 ? -7.730 -17.401 7.341 1.00 83.69 252 ILE A N 1
ATOM 1969 C CA . ILE A 1 252 ? -9.160 -17.640 7.212 1.00 83.69 252 ILE A CA 1
ATOM 1970 C C . ILE A 1 252 ? -9.683 -18.745 8.135 1.00 83.69 252 ILE A C 1
ATOM 1972 O O . ILE A 1 252 ? -10.799 -18.652 8.627 1.00 83.69 252 ILE A O 1
ATOM 1976 N N . GLU A 1 253 ? -8.846 -19.718 8.499 1.00 84.31 253 GLU A N 1
ATOM 1977 C CA . GLU A 1 253 ? -9.190 -20.780 9.457 1.00 84.31 253 GLU A CA 1
ATOM 1978 C C . GLU A 1 253 ? -9.587 -20.245 10.845 1.00 84.31 253 GLU A C 1
ATOM 1980 O O . GLU A 1 253 ? -10.147 -20.968 11.666 1.00 84.31 253 GLU A O 1
ATOM 1985 N N . LYS A 1 254 ? -9.270 -18.978 11.139 1.00 85.00 254 LYS A N 1
ATOM 1986 C CA . LYS A 1 254 ? -9.655 -18.293 12.378 1.00 85.00 254 LYS A CA 1
ATOM 1987 C C . LYS A 1 254 ? -10.938 -17.470 12.244 1.00 85.00 254 LYS A C 1
ATOM 1989 O O . LYS A 1 254 ? -11.272 -16.754 13.187 1.00 85.00 254 LYS A O 1
ATOM 1994 N N . ALA A 1 255 ? -11.619 -17.505 11.102 1.00 82.69 255 ALA A N 1
ATOM 1995 C CA . ALA A 1 255 ? -12.916 -16.863 10.953 1.00 82.69 255 ALA A CA 1
ATOM 1996 C C . ALA A 1 255 ? -13.918 -17.457 11.971 1.00 82.69 255 ALA A C 1
ATOM 1998 O O . ALA A 1 255 ? -13.887 -18.665 12.218 1.00 82.69 255 ALA A O 1
ATOM 1999 N N . PRO A 1 256 ? -14.773 -16.639 12.613 1.00 79.69 256 PRO A N 1
ATOM 2000 C CA . PRO A 1 256 ? -15.695 -17.127 13.642 1.00 79.69 256 PRO A CA 1
ATOM 2001 C C . PRO A 1 256 ? -16.775 -18.087 13.127 1.00 79.69 256 PRO A C 1
ATOM 2003 O O . PRO A 1 256 ? -17.214 -18.956 13.881 1.00 79.69 256 PRO A O 1
ATOM 2006 N N . SER A 1 257 ? -17.210 -17.929 11.875 1.00 74.44 257 SER A N 1
ATOM 2007 C CA . SER A 1 257 ? -18.308 -18.687 11.270 1.00 74.44 257 SER A CA 1
ATOM 2008 C C . SER A 1 257 ? -18.067 -18.977 9.782 1.00 74.44 257 SER A C 1
ATOM 2010 O O . SER A 1 257 ? -17.170 -18.407 9.172 1.00 74.44 257 SER A O 1
ATOM 2012 N N . LEU A 1 258 ? -18.869 -19.865 9.183 1.00 62.97 258 LEU A N 1
ATOM 2013 C CA . LEU A 1 258 ? -18.839 -20.119 7.733 1.00 62.97 258 LEU A CA 1
ATOM 2014 C C . LEU A 1 258 ? -19.313 -18.906 6.914 1.00 62.97 258 LEU A C 1
ATOM 2016 O O . LEU A 1 258 ? -18.745 -18.635 5.867 1.00 62.97 258 LEU A O 1
ATOM 2020 N N . GLU A 1 259 ? -20.292 -18.145 7.409 1.00 66.25 259 GLU A N 1
ATOM 2021 C CA . GLU A 1 259 ? -20.729 -16.894 6.766 1.00 66.25 259 GLU A CA 1
ATOM 2022 C C . GLU A 1 259 ? -19.611 -15.836 6.794 1.00 66.25 259 GLU A C 1
ATOM 2024 O O . GLU A 1 259 ? -19.398 -15.117 5.820 1.00 66.25 259 GLU A O 1
ATOM 2029 N N . ASP A 1 260 ? -18.828 -15.794 7.877 1.00 62.47 260 ASP A N 1
ATOM 2030 C CA . ASP A 1 260 ? -17.607 -14.987 7.951 1.00 62.47 260 ASP A CA 1
ATOM 2031 C C . ASP A 1 260 ? -16.538 -15.467 6.970 1.00 62.47 260 ASP A C 1
ATOM 2033 O O . ASP A 1 260 ? -15.827 -14.649 6.389 1.00 62.47 260 ASP A O 1
ATOM 2037 N N . VAL A 1 261 ? -16.410 -16.785 6.776 1.00 59.19 261 VAL A N 1
ATOM 2038 C CA . VAL A 1 261 ? -15.529 -17.323 5.738 1.00 59.19 261 VAL A CA 1
ATOM 2039 C C . VAL A 1 261 ? -15.973 -16.799 4.379 1.00 59.19 261 VAL A C 1
ATOM 2041 O O . VAL A 1 261 ? -15.135 -16.262 3.682 1.00 59.19 261 VAL A O 1
ATOM 2044 N N . ASP A 1 262 ? -17.256 -16.811 4.028 1.00 68.81 262 ASP A N 1
ATOM 2045 C CA . ASP A 1 262 ? -17.708 -16.266 2.738 1.00 68.81 262 ASP A CA 1
ATOM 2046 C C . ASP A 1 262 ? -17.456 -14.752 2.612 1.00 68.81 262 ASP A C 1
ATOM 2048 O O . ASP A 1 262 ? -17.079 -14.261 1.546 1.00 68.81 262 ASP A O 1
ATOM 2052 N N . ARG A 1 263 ? -17.598 -14.005 3.713 1.00 75.62 263 ARG A N 1
ATOM 2053 C CA . ARG A 1 263 ? -17.316 -12.563 3.771 1.00 75.62 263 ARG A CA 1
ATOM 2054 C C . ARG A 1 263 ? -15.823 -12.233 3.609 1.00 75.62 263 ARG A C 1
ATOM 2056 O O . ARG A 1 263 ? -15.479 -11.180 3.071 1.00 75.62 263 ARG A O 1
ATOM 2063 N N . PHE A 1 264 ? -14.930 -13.093 4.102 1.00 75.69 264 PHE A N 1
ATOM 2064 C CA . PHE A 1 264 ? -13.478 -12.858 4.174 1.00 75.69 264 PHE A CA 1
ATOM 2065 C C . PHE A 1 264 ? -12.662 -13.634 3.127 1.00 75.69 264 PHE A C 1
ATOM 2067 O O . PHE A 1 264 ? -11.584 -13.191 2.727 1.00 75.69 264 PHE A O 1
ATOM 2074 N N . ASP A 1 265 ? -13.172 -14.779 2.690 1.00 65.75 265 ASP A N 1
ATOM 2075 C CA . ASP A 1 265 ? -12.608 -15.743 1.745 1.00 65.75 265 ASP A CA 1
ATOM 2076 C C . ASP A 1 265 ? -13.417 -15.779 0.463 1.00 65.75 265 ASP A C 1
ATOM 2078 O O . ASP A 1 265 ? -13.913 -16.802 -0.006 1.00 65.75 265 ASP A O 1
ATOM 2082 N N . LEU A 1 266 ? -13.430 -14.640 -0.212 1.00 60.97 266 LEU A N 1
ATOM 2083 C CA . LEU A 1 266 ? -13.872 -14.562 -1.602 1.00 60.97 266 LEU A CA 1
ATOM 2084 C C . LEU A 1 266 ? -12.824 -15.209 -2.546 1.00 60.97 266 LEU A C 1
ATOM 2086 O O . LEU A 1 266 ? -12.724 -14.866 -3.727 1.00 60.97 266 LEU A O 1
ATOM 2090 N N . GLY A 1 267 ? -11.971 -16.092 -2.002 1.00 47.91 267 GLY A N 1
ATOM 2091 C CA . GLY A 1 267 ? -10.654 -16.463 -2.492 1.00 47.91 267 GLY A CA 1
ATOM 2092 C C . GLY A 1 267 ? -10.405 -17.950 -2.722 1.00 47.91 267 GLY A C 1
ATOM 2093 O O . GLY A 1 267 ? -9.563 -18.246 -3.573 1.00 47.91 267 GLY A O 1
ATOM 2094 N N . LEU A 1 268 ? -11.146 -18.858 -2.082 1.00 44.28 268 LEU A N 1
ATOM 2095 C CA . LEU A 1 268 ? -10.999 -20.305 -2.260 1.00 44.28 268 LEU A CA 1
ATOM 2096 C C . LEU A 1 268 ? -12.326 -21.024 -2.534 1.00 44.28 268 LEU A C 1
ATOM 2098 O O . LEU A 1 268 ? -12.700 -21.954 -1.832 1.00 44.28 268 LEU A O 1
ATOM 2102 N N . MET A 1 269 ? -12.976 -20.706 -3.654 1.00 39.53 269 MET A N 1
ATOM 2103 C CA . MET A 1 269 ? -13.691 -21.739 -4.413 1.00 39.53 269 MET A CA 1
ATOM 2104 C C . MET A 1 269 ? -13.136 -21.796 -5.840 1.00 39.53 269 MET A C 1
ATOM 2106 O O . MET A 1 269 ? -13.762 -21.413 -6.818 1.00 39.53 269 MET A O 1
ATOM 2110 N N . TYR A 1 270 ? -11.926 -22.352 -5.933 1.00 39.19 270 TYR A N 1
ATOM 2111 C CA . TYR A 1 270 ? -11.585 -23.288 -7.010 1.00 39.19 270 TYR A CA 1
ATOM 2112 C C . TYR A 1 270 ? -12.235 -24.661 -6.772 1.00 39.19 270 TYR A C 1
ATOM 2114 O O . TYR A 1 270 ? -11.767 -25.662 -7.310 1.00 39.19 270 TYR A O 1
ATOM 2122 N N . ASP A 1 271 ? -13.296 -24.734 -5.967 1.00 37.16 271 ASP A N 1
ATOM 2123 C CA . ASP A 1 271 ? -14.164 -25.888 -6.006 1.00 37.16 271 ASP A CA 1
ATOM 2124 C C . ASP A 1 271 ? -15.352 -25.544 -6.874 1.00 37.16 271 ASP A C 1
ATOM 2126 O O . ASP A 1 271 ? -15.962 -24.479 -6.777 1.00 37.16 271 ASP A O 1
ATOM 2130 N N . LYS A 1 272 ? -15.608 -26.459 -7.791 1.00 35.88 272 LYS A N 1
ATOM 2131 C CA . LYS A 1 272 ? -16.731 -26.401 -8.692 1.00 35.88 272 LYS A CA 1
ATOM 2132 C C . LYS A 1 272 ? -17.953 -26.173 -7.815 1.00 35.88 272 LYS A C 1
ATOM 2134 O O . LYS A 1 272 ? -18.274 -27.022 -6.980 1.00 35.88 272 LYS A O 1
ATOM 2139 N N . ASP A 1 273 ? -18.691 -25.093 -8.063 1.00 39.75 273 ASP A N 1
ATOM 2140 C CA . ASP A 1 273 ? -20.115 -25.120 -7.767 1.00 39.75 273 ASP A CA 1
ATOM 2141 C C . ASP A 1 273 ? -20.639 -26.487 -8.233 1.00 39.75 273 ASP A C 1
ATOM 2143 O O . ASP A 1 273 ? -20.171 -27.030 -9.241 1.00 39.75 273 ASP A O 1
ATOM 2147 N N . LYS A 1 274 ? -21.668 -27.037 -7.588 1.00 42.94 274 LYS A N 1
ATOM 2148 C CA . LYS A 1 274 ? -22.390 -28.222 -8.102 1.00 42.94 274 LYS A CA 1
ATOM 2149 C C . LYS A 1 274 ? -22.883 -28.060 -9.567 1.00 42.94 274 LYS A C 1
ATOM 2151 O O . LYS A 1 274 ? -23.446 -28.992 -10.127 1.00 42.94 274 LYS A O 1
ATOM 2156 N N . HIS A 1 275 ? -22.644 -26.888 -10.170 1.00 46.62 275 HIS A N 1
ATOM 2157 C CA . HIS A 1 275 ? -22.965 -26.425 -11.513 1.00 46.62 275 HIS A CA 1
ATOM 2158 C C . HIS A 1 275 ? -21.745 -25.936 -12.336 1.00 46.62 275 HIS A C 1
ATOM 2160 O O . HIS A 1 275 ? -21.940 -25.438 -13.439 1.00 46.62 275 HIS A O 1
ATOM 2166 N N . ASN A 1 276 ? -20.500 -26.093 -11.856 1.00 46.38 276 ASN A N 1
ATOM 2167 C CA . ASN A 1 276 ? -19.263 -25.823 -12.609 1.00 46.38 276 ASN A CA 1
ATOM 2168 C C . ASN A 1 276 ? -19.136 -24.371 -13.142 1.00 46.38 276 ASN A C 1
ATOM 2170 O O . ASN A 1 276 ? -18.580 -24.167 -14.221 1.00 46.38 276 ASN A O 1
ATOM 2174 N N . GLN A 1 277 ? -19.660 -23.372 -12.418 1.00 44.28 277 GLN A N 1
ATOM 2175 C CA . GLN A 1 277 ? -19.552 -21.953 -12.781 1.00 44.28 277 GLN A CA 1
ATOM 2176 C C . GLN A 1 277 ? -18.516 -21.245 -11.903 1.00 44.28 277 GLN A C 1
ATOM 2178 O O . GLN A 1 277 ? -18.517 -21.380 -10.684 1.00 44.28 277 GLN A O 1
ATOM 2183 N N . THR A 1 278 ? -17.613 -20.498 -12.533 1.00 48.09 278 THR A N 1
ATOM 2184 C CA . THR A 1 278 ? -16.636 -19.642 -11.855 1.00 48.09 278 THR A CA 1
ATOM 2185 C C . THR A 1 278 ? -17.330 -18.338 -11.464 1.00 48.09 278 THR A C 1
ATOM 2187 O O . THR A 1 278 ? -17.777 -17.600 -12.340 1.00 48.09 278 THR A O 1
ATOM 2190 N N . ARG A 1 279 ? -17.442 -18.033 -10.165 1.00 53.44 279 ARG A N 1
ATOM 2191 C CA . ARG A 1 279 ? -17.845 -16.689 -9.720 1.00 53.44 279 ARG A CA 1
ATOM 2192 C C . ARG A 1 279 ? -16.669 -15.737 -9.903 1.00 53.44 279 ARG A C 1
ATOM 2194 O O . ARG A 1 279 ? -15.698 -15.787 -9.152 1.00 53.44 279 ARG A O 1
ATOM 2201 N N . GLU A 1 280 ? -16.752 -14.878 -10.910 1.00 56.59 280 GLU A N 1
ATOM 2202 C CA . GLU A 1 280 ? -15.825 -13.760 -11.053 1.00 56.59 280 GLU A CA 1
ATOM 2203 C C . GLU A 1 280 ? -16.216 -12.633 -10.095 1.00 56.59 280 GLU A C 1
ATOM 2205 O O . GLU A 1 280 ? -17.353 -12.163 -10.089 1.00 56.59 280 GLU A O 1
ATOM 2210 N N . TYR A 1 281 ? -15.253 -12.184 -9.291 1.00 64.50 281 TYR A N 1
ATOM 2211 C CA . TYR A 1 281 ? -15.393 -10.998 -8.453 1.00 64.50 281 TYR A CA 1
ATOM 2212 C C . TYR A 1 281 ? -14.704 -9.823 -9.157 1.00 64.50 281 TYR A C 1
ATOM 2214 O O . TYR A 1 281 ? -13.476 -9.711 -9.083 1.00 64.50 281 TYR A O 1
ATOM 2222 N N . PRO A 1 282 ? -15.451 -8.942 -9.850 1.00 58.22 282 PRO A N 1
ATOM 2223 C CA . PRO A 1 282 ? -14.874 -7.948 -10.763 1.00 58.22 282 PRO A CA 1
ATOM 2224 C C . PRO A 1 282 ? -13.935 -6.960 -10.051 1.00 58.22 282 PRO A C 1
ATOM 2226 O O . PRO A 1 282 ? -12.938 -6.492 -10.610 1.00 58.22 282 PRO A O 1
ATOM 2229 N N . ASN A 1 283 ? -14.190 -6.697 -8.770 1.00 64.12 283 ASN A N 1
ATOM 2230 C CA . ASN A 1 283 ? -13.420 -5.748 -7.974 1.00 64.12 283 ASN A CA 1
ATOM 2231 C C . ASN A 1 283 ? -12.185 -6.381 -7.299 1.00 64.12 283 ASN A C 1
ATOM 2233 O O . ASN A 1 283 ? -11.333 -5.663 -6.776 1.00 64.12 283 ASN A O 1
ATOM 2237 N N . ARG A 1 284 ? -11.994 -7.707 -7.366 1.00 68.44 284 ARG A N 1
ATOM 2238 C CA . ARG A 1 284 ? -10.894 -8.388 -6.665 1.00 68.44 284 ARG A CA 1
ATOM 2239 C C . ARG A 1 284 ? -9.525 -8.088 -7.276 1.00 68.44 284 ARG A C 1
ATOM 2241 O O . ARG A 1 284 ? -9.236 -8.416 -8.426 1.00 68.44 284 ARG A O 1
ATOM 2248 N N . ILE A 1 285 ? -8.630 -7.533 -6.461 1.00 63.66 285 ILE A N 1
ATOM 2249 C CA . ILE A 1 285 ? -7.266 -7.206 -6.879 1.00 63.66 285 ILE A CA 1
ATOM 2250 C C . ILE A 1 285 ? -6.325 -8.402 -6.672 1.00 63.66 285 ILE A C 1
ATOM 2252 O O . ILE A 1 285 ? -5.765 -8.582 -5.593 1.00 63.66 285 ILE A O 1
ATOM 2256 N N . CYS A 1 286 ? -6.125 -9.219 -7.704 1.00 63.72 286 CYS A N 1
ATOM 2257 C CA . CYS A 1 286 ? -5.145 -10.307 -7.692 1.00 63.72 286 CYS A CA 1
ATOM 2258 C C . CYS A 1 286 ? -3.896 -9.899 -8.475 1.00 63.72 286 CYS A C 1
ATOM 2260 O O . CYS A 1 286 ? -3.919 -9.877 -9.698 1.00 63.72 286 CYS A O 1
ATOM 2262 N N . TYR A 1 287 ? -2.806 -9.603 -7.770 1.00 65.50 287 TYR A N 1
ATOM 2263 C CA . TYR A 1 287 ? -1.492 -9.443 -8.387 1.00 65.50 287 TYR A CA 1
ATOM 2264 C C . TYR A 1 287 ? -0.512 -10.462 -7.831 1.00 65.50 287 TYR A C 1
ATOM 2266 O O . TYR A 1 287 ? -0.620 -10.898 -6.681 1.00 65.50 287 TYR A O 1
ATOM 2274 N N . ASN A 1 288 ? 0.497 -10.786 -8.636 1.00 64.50 288 ASN A N 1
ATOM 2275 C CA . ASN A 1 288 ? 1.650 -11.530 -8.166 1.00 64.50 288 ASN A CA 1
ATOM 2276 C C . ASN A 1 288 ? 2.294 -10.781 -6.986 1.00 64.50 288 ASN A C 1
ATOM 2278 O O . ASN A 1 288 ? 2.539 -9.575 -7.054 1.00 64.50 288 ASN A O 1
ATOM 2282 N N . LYS A 1 289 ? 2.575 -11.503 -5.897 1.00 64.88 289 LYS A N 1
ATOM 2283 C CA . LYS A 1 289 ? 3.127 -10.952 -4.654 1.00 64.88 289 LYS A CA 1
ATOM 2284 C C . LYS A 1 289 ? 4.386 -10.112 -4.888 1.00 64.88 289 LYS A C 1
ATOM 2286 O O . LYS A 1 289 ? 4.553 -9.102 -4.218 1.00 64.88 289 LYS A O 1
ATOM 2291 N N . GLY A 1 290 ? 5.231 -10.495 -5.850 1.00 66.81 290 GLY A N 1
ATOM 2292 C CA . GLY A 1 290 ? 6.433 -9.729 -6.192 1.00 66.81 290 GLY A CA 1
ATOM 2293 C C . GLY A 1 290 ? 6.135 -8.319 -6.713 1.00 66.81 290 GLY A C 1
ATOM 2294 O O . GLY A 1 290 ? 6.916 -7.410 -6.476 1.00 66.81 290 GLY A O 1
ATOM 2295 N N . LEU A 1 291 ? 4.986 -8.097 -7.360 1.00 69.69 291 LEU A N 1
ATOM 2296 C CA . LEU A 1 291 ? 4.598 -6.787 -7.901 1.00 69.69 291 LEU A CA 1
ATOM 2297 C C . LEU A 1 291 ? 4.149 -5.803 -6.814 1.00 69.69 291 LEU A C 1
ATOM 2299 O O . LEU A 1 291 ? 4.150 -4.596 -7.047 1.00 69.69 291 LEU A O 1
ATOM 2303 N N . MET A 1 292 ? 3.769 -6.311 -5.638 1.00 71.88 292 MET A N 1
ATOM 2304 C CA . MET A 1 292 ? 3.293 -5.508 -4.502 1.00 71.88 292 MET A CA 1
ATOM 2305 C C . MET A 1 292 ? 4.429 -4.782 -3.781 1.00 71.88 292 MET A C 1
ATOM 2307 O O . MET A 1 292 ? 4.195 -3.801 -3.077 1.00 71.88 292 MET A O 1
ATOM 2311 N N . ASP A 1 293 ? 5.666 -5.236 -3.980 1.00 73.19 293 ASP A N 1
ATOM 2312 C CA . ASP A 1 293 ? 6.838 -4.675 -3.313 1.00 73.19 293 ASP A CA 1
ATOM 2313 C C . ASP A 1 293 ? 7.302 -3.359 -3.963 1.00 73.19 293 ASP A C 1
ATOM 2315 O O . ASP A 1 293 ? 8.028 -2.576 -3.346 1.00 73.19 293 ASP A O 1
ATOM 2319 N N . TYR A 1 294 ? 6.838 -3.059 -5.178 1.00 78.38 294 TYR A N 1
ATOM 2320 C CA . TYR A 1 294 ? 7.233 -1.880 -5.943 1.00 78.38 294 TYR A CA 1
ATOM 2321 C C . TYR A 1 294 ? 6.272 -0.702 -5.752 1.00 78.38 294 TYR A C 1
ATOM 2323 O O . TYR A 1 294 ? 5.090 -0.867 -5.446 1.00 78.38 294 TYR A O 1
ATOM 2331 N N . PHE A 1 295 ? 6.795 0.507 -5.949 1.00 83.31 295 PHE A N 1
ATOM 2332 C CA . PHE A 1 295 ? 5.965 1.649 -6.317 1.00 83.31 295 PHE A CA 1
ATOM 2333 C C . PHE A 1 295 ? 5.719 1.603 -7.821 1.00 83.31 295 PHE A C 1
ATOM 2335 O O . PHE A 1 295 ? 6.652 1.355 -8.574 1.00 83.31 295 PHE A O 1
ATOM 2342 N N . TRP A 1 296 ? 4.500 1.868 -8.260 1.00 86.06 296 TRP A N 1
ATOM 2343 C CA . TRP A 1 296 ? 4.106 1.935 -9.660 1.00 86.06 296 TRP A CA 1
ATOM 2344 C C . TRP A 1 296 ? 3.760 3.366 -10.013 1.00 86.06 296 TRP A C 1
ATOM 2346 O O . TRP A 1 296 ? 2.985 4.009 -9.313 1.00 86.06 296 TRP A O 1
ATOM 2356 N N . LYS A 1 297 ? 4.341 3.899 -11.076 1.00 86.38 297 LYS A N 1
ATOM 2357 C CA . LYS A 1 297 ? 4.057 5.270 -11.473 1.00 86.38 297 LYS A CA 1
ATOM 2358 C C . LYS A 1 297 ? 2.666 5.372 -12.096 1.00 86.38 297 LYS A C 1
ATOM 2360 O O . LYS A 1 297 ? 2.371 4.666 -13.057 1.00 86.38 297 LYS A O 1
ATOM 2365 N N . ASP A 1 298 ? 1.854 6.278 -11.556 1.00 83.31 298 ASP A N 1
ATOM 2366 C CA . ASP A 1 298 ? 0.522 6.701 -12.006 1.00 83.31 298 ASP A CA 1
ATOM 2367 C C . ASP A 1 298 ? -0.575 5.625 -11.968 1.00 83.31 298 ASP A C 1
ATOM 2369 O O . ASP A 1 298 ? -1.686 5.908 -11.528 1.00 83.31 298 ASP A O 1
A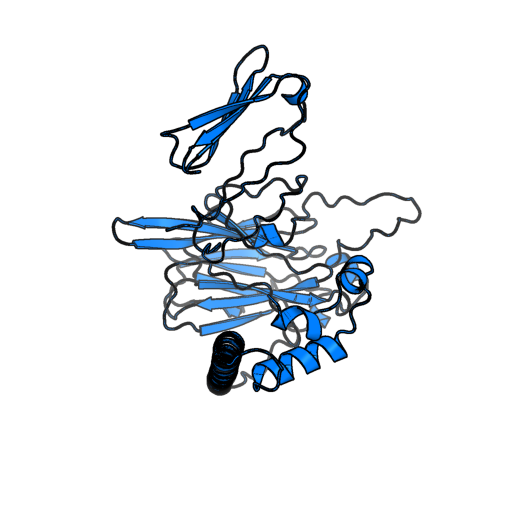TOM 2373 N N . ASN A 1 299 ? -0.294 4.392 -12.396 1.00 83.75 299 ASN A N 1
ATOM 2374 C CA . ASN A 1 299 ? -1.257 3.297 -12.461 1.00 83.75 299 ASN A CA 1
ATOM 2375 C C . ASN A 1 299 ? -0.617 1.968 -12.052 1.00 83.75 299 ASN A C 1
ATOM 2377 O O . ASN A 1 299 ? 0.542 1.697 -12.361 1.00 83.75 299 ASN A O 1
ATOM 2381 N N . MET A 1 300 ? -1.402 1.101 -11.407 1.00 83.44 300 MET A N 1
ATOM 2382 C CA . MET A 1 300 ? -1.007 -0.296 -11.215 1.00 83.44 300 MET A CA 1
ATOM 2383 C C . MET A 1 300 ? -0.960 -1.006 -12.578 1.00 83.44 300 MET A C 1
ATOM 2385 O O . MET A 1 300 ? -1.696 -0.608 -13.486 1.00 83.44 300 MET A O 1
ATOM 2389 N N . PRO A 1 301 ? -0.117 -2.037 -12.750 1.00 78.25 301 PRO A N 1
ATOM 2390 C CA . PRO A 1 301 ? -0.157 -2.879 -13.940 1.00 78.25 301 PRO A CA 1
ATOM 2391 C C . PRO A 1 301 ? -1.538 -3.517 -14.132 1.00 78.25 301 PRO A C 1
ATOM 2393 O O . PRO A 1 301 ? -2.242 -3.689 -13.145 1.00 78.25 301 PRO A O 1
ATOM 2396 N N . PRO A 1 302 ? -1.952 -3.897 -15.349 1.00 76.88 302 PRO A N 1
ATOM 2397 C CA . PRO A 1 302 ? -3.195 -4.644 -15.522 1.00 76.88 302 PRO A CA 1
ATOM 2398 C C . PRO A 1 302 ? -3.079 -6.046 -14.904 1.00 76.88 302 PRO A C 1
ATOM 2400 O O . PRO A 1 302 ? -1.991 -6.626 -14.851 1.00 76.88 302 PRO A O 1
ATOM 2403 N N . ARG A 1 303 ? -4.192 -6.574 -14.384 1.00 71.19 303 ARG A N 1
ATOM 2404 C CA . ARG A 1 303 ? -4.221 -7.793 -13.547 1.00 71.19 303 ARG A CA 1
ATOM 2405 C C . ARG A 1 303 ? -4.005 -9.066 -14.362 1.00 71.19 303 ARG A C 1
ATOM 2407 O O . ARG A 1 303 ? -3.501 -10.056 -13.847 1.00 71.19 303 ARG A O 1
ATOM 2414 N N . GLU A 1 304 ? -4.411 -9.026 -15.621 1.00 67.56 304 GLU A N 1
ATOM 2415 C CA . GLU A 1 304 ? -4.368 -10.115 -16.589 1.00 67.56 304 GLU A CA 1
ATOM 2416 C C . GLU A 1 304 ? -2.950 -10.452 -17.073 1.00 67.56 304 GLU A C 1
ATOM 2418 O O . GLU A 1 304 ? -2.739 -11.518 -17.650 1.00 67.56 304 GLU A O 1
ATOM 2423 N N . PHE A 1 305 ? -1.969 -9.578 -16.828 1.00 66.12 305 PHE A N 1
ATOM 2424 C CA . PHE A 1 305 ? -0.594 -9.803 -17.259 1.00 66.12 305 PHE A CA 1
ATOM 2425 C C . PHE A 1 305 ? 0.246 -10.443 -16.153 1.00 66.12 305 PHE A C 1
ATOM 2427 O O . PHE A 1 305 ? 0.386 -9.903 -15.053 1.00 66.12 305 PHE A O 1
ATOM 2434 N N . ASP A 1 306 ? 0.882 -11.570 -16.479 1.00 60.62 306 ASP A N 1
ATOM 2435 C CA . ASP A 1 306 ? 1.914 -12.163 -15.632 1.00 60.62 306 ASP A CA 1
ATOM 2436 C C . ASP A 1 306 ? 3.215 -11.369 -15.785 1.00 60.62 306 ASP A C 1
ATOM 2438 O O . ASP A 1 306 ? 4.046 -11.623 -16.660 1.00 60.62 306 ASP A O 1
ATOM 2442 N N . ILE A 1 307 ? 3.369 -10.338 -14.958 1.00 63.97 307 ILE A N 1
ATOM 2443 C CA . ILE A 1 307 ? 4.603 -9.561 -14.920 1.00 63.97 307 ILE A CA 1
ATOM 2444 C C . ILE A 1 307 ? 5.628 -10.356 -14.126 1.00 63.97 307 ILE A C 1
ATOM 2446 O O . ILE A 1 307 ? 5.527 -10.508 -12.903 1.00 63.97 307 ILE A O 1
ATOM 2450 N N . TRP A 1 308 ? 6.639 -10.847 -14.838 1.00 55.88 308 TRP A N 1
ATOM 2451 C CA . TRP A 1 308 ? 7.743 -11.555 -14.216 1.00 55.88 308 TRP A CA 1
ATOM 2452 C C . TRP A 1 308 ? 8.478 -10.643 -13.232 1.00 55.88 308 TRP A C 1
ATOM 2454 O O . TRP A 1 308 ? 8.783 -9.493 -13.560 1.00 55.88 308 TRP A O 1
ATOM 2464 N N . PRO A 1 309 ? 8.772 -11.133 -12.016 1.00 52.50 309 PRO A N 1
ATOM 2465 C CA . PRO A 1 309 ? 9.479 -10.336 -11.033 1.00 52.50 309 PRO A CA 1
ATOM 2466 C C . PRO A 1 309 ? 10.861 -9.975 -11.580 1.00 52.50 309 PRO A C 1
ATOM 2468 O O . PRO A 1 309 ? 11.641 -10.857 -11.946 1.00 52.50 309 PRO A O 1
ATOM 2471 N N . CYS A 1 310 ? 11.188 -8.682 -11.593 1.00 52.44 310 CYS A N 1
ATOM 2472 C CA . CYS A 1 310 ? 12.562 -8.250 -11.800 1.00 52.44 310 CYS A CA 1
ATOM 2473 C C . CYS A 1 310 ? 13.409 -8.835 -10.664 1.00 52.44 310 CYS A C 1
ATOM 2475 O O . CYS A 1 310 ? 13.220 -8.484 -9.498 1.00 52.44 310 CYS A O 1
ATOM 2477 N N . GLN A 1 311 ? 14.318 -9.758 -10.983 1.00 50.38 311 GLN A N 1
ATOM 2478 C CA . GLN A 1 311 ? 15.308 -10.203 -10.009 1.00 50.38 311 GLN A CA 1
ATOM 2479 C C . GLN A 1 311 ? 16.236 -9.025 -9.719 1.00 50.38 311 GLN A C 1
ATOM 2481 O O . GLN A 1 311 ? 16.848 -8.463 -10.625 1.00 50.38 311 GLN A O 1
ATOM 2486 N N . HIS A 1 312 ? 16.277 -8.610 -8.456 1.00 50.12 312 HIS A N 1
ATOM 2487 C CA . HIS A 1 312 ? 17.065 -7.462 -8.035 1.00 50.12 312 HIS A CA 1
ATOM 2488 C C . HIS A 1 312 ? 18.559 -7.716 -8.255 1.00 50.12 312 HIS A C 1
ATOM 2490 O O . HIS A 1 312 ? 19.079 -8.771 -7.887 1.00 50.12 312 HIS A O 1
ATOM 2496 N N . THR A 1 313 ? 19.270 -6.706 -8.750 1.00 48.53 313 THR A N 1
ATOM 2497 C CA . THR A 1 313 ? 20.676 -6.541 -8.379 1.00 48.53 313 THR A CA 1
ATOM 2498 C C . THR A 1 313 ? 20.722 -6.162 -6.896 1.00 48.53 313 THR A C 1
ATOM 2500 O O . THR A 1 313 ? 19.795 -5.529 -6.386 1.00 48.53 313 THR A O 1
ATOM 2503 N N . HIS A 1 314 ? 21.767 -6.568 -6.174 1.00 47.69 314 HIS A N 1
ATOM 2504 C CA . HIS A 1 314 ? 21.839 -6.447 -4.709 1.00 47.69 314 HIS A CA 1
ATOM 2505 C C . HIS A 1 314 ? 21.664 -5.016 -4.148 1.00 47.69 314 HIS A C 1
ATOM 2507 O O . HIS A 1 314 ? 21.415 -4.876 -2.951 1.00 47.69 314 HIS A O 1
ATOM 2513 N N . ASP A 1 315 ? 21.709 -3.984 -4.997 1.00 54.28 315 ASP A N 1
ATOM 2514 C CA . ASP A 1 315 ? 21.704 -2.571 -4.607 1.00 54.28 315 ASP A CA 1
ATOM 2515 C C . ASP A 1 315 ? 20.409 -1.806 -4.960 1.00 54.28 315 ASP A C 1
ATOM 2517 O O . ASP A 1 315 ? 20.281 -0.626 -4.623 1.00 54.28 315 ASP A O 1
ATOM 2521 N N . PHE A 1 316 ? 19.423 -2.432 -5.621 1.00 56.97 316 PHE A N 1
ATOM 2522 C CA . PHE A 1 316 ? 18.167 -1.747 -5.953 1.00 56.97 316 PHE A CA 1
ATOM 2523 C C . PHE A 1 316 ? 17.231 -1.672 -4.741 1.00 56.97 316 PHE A C 1
ATOM 2525 O O . PHE A 1 316 ? 16.742 -2.692 -4.253 1.00 56.97 316 PHE A O 1
ATOM 2532 N N . ASN A 1 317 ? 16.925 -0.455 -4.281 1.00 62.97 317 ASN A N 1
ATOM 2533 C CA . ASN A 1 317 ? 15.918 -0.235 -3.247 1.00 62.97 317 ASN A CA 1
ATOM 2534 C C . ASN A 1 317 ? 14.538 0.045 -3.882 1.00 62.97 317 ASN A C 1
ATOM 2536 O O . ASN A 1 317 ? 14.327 1.156 -4.380 1.00 62.97 317 ASN A O 1
ATOM 2540 N N . PRO A 1 318 ? 13.567 -0.889 -3.823 1.00 61.81 318 PRO A N 1
ATOM 2541 C CA . PRO A 1 318 ? 12.225 -0.677 -4.375 1.00 61.81 318 PRO A CA 1
ATOM 2542 C C . PRO A 1 318 ? 11.452 0.432 -3.648 1.00 61.81 318 PRO A C 1
ATOM 2544 O O . PRO A 1 318 ? 10.525 1.012 -4.208 1.00 61.81 318 PRO A O 1
ATOM 2547 N N . ASP A 1 319 ? 11.859 0.795 -2.426 1.00 65.12 319 ASP A N 1
ATOM 2548 C CA . ASP A 1 319 ? 11.308 1.951 -1.717 1.00 65.12 319 ASP A CA 1
ATOM 2549 C C . ASP A 1 319 ? 11.839 3.291 -2.259 1.00 65.12 319 ASP A C 1
ATOM 2551 O O . ASP A 1 319 ? 11.348 4.341 -1.850 1.00 65.12 319 ASP A O 1
ATOM 2555 N N . SER A 1 320 ? 12.821 3.294 -3.168 1.00 62.16 320 SER A N 1
ATOM 2556 C CA . SER A 1 320 ? 13.499 4.509 -3.641 1.00 62.16 320 SER A CA 1
ATOM 2557 C C . SER A 1 320 ? 13.152 4.936 -5.066 1.00 62.16 320 SER A C 1
ATOM 2559 O O . SER A 1 320 ? 13.401 6.092 -5.391 1.00 62.16 320 SER A O 1
ATOM 2561 N N . SER A 1 321 ? 12.550 4.080 -5.900 1.00 70.38 321 SER A N 1
ATOM 2562 C CA . SER A 1 321 ? 12.195 4.446 -7.279 1.00 70.38 321 SER A CA 1
ATOM 2563 C C . SER A 1 321 ? 10.871 3.815 -7.702 1.00 70.38 321 SER A C 1
ATOM 2565 O O . SER A 1 321 ? 10.704 2.609 -7.515 1.00 70.38 321 SER A O 1
ATOM 2567 N N . PRO A 1 322 ? 9.935 4.592 -8.275 1.00 77.25 322 PRO A N 1
ATOM 2568 C CA . PRO A 1 322 ? 8.765 4.018 -8.911 1.00 77.25 322 PRO A CA 1
ATOM 2569 C C . PRO A 1 322 ? 9.159 3.248 -10.177 1.00 77.25 322 PRO A C 1
ATOM 2571 O O . PRO A 1 322 ? 10.144 3.568 -10.846 1.00 77.25 322 PRO A O 1
ATOM 2574 N N . MET A 1 323 ? 8.361 2.236 -10.480 1.00 77.69 323 MET A N 1
ATOM 2575 C CA . MET A 1 323 ? 8.418 1.397 -11.662 1.00 77.69 323 MET A CA 1
ATOM 2576 C C . MET A 1 323 ? 7.426 1.918 -12.693 1.00 77.69 323 MET A C 1
ATOM 2578 O O . MET A 1 323 ? 6.286 2.260 -12.373 1.00 77.69 323 MET A O 1
ATOM 2582 N N . GLU A 1 324 ? 7.861 1.938 -13.941 1.00 77.69 324 GLU A N 1
ATOM 2583 C CA . GLU A 1 324 ? 7.018 2.181 -15.102 1.00 77.69 324 GLU A CA 1
ATOM 2584 C C . GLU A 1 324 ? 6.938 0.887 -15.912 1.00 77.69 324 GLU A C 1
ATOM 2586 O O . GLU A 1 324 ? 7.896 0.113 -15.957 1.00 77.69 324 GLU A O 1
ATOM 2591 N N . TYR A 1 325 ? 5.806 0.655 -16.568 1.00 76.88 325 TYR A N 1
ATOM 2592 C CA . TYR A 1 325 ? 5.658 -0.436 -17.522 1.00 76.88 325 TYR A CA 1
ATOM 2593 C C . TYR A 1 325 ? 5.150 0.110 -18.852 1.00 76.88 325 TYR A C 1
ATOM 2595 O O . TYR A 1 325 ? 4.374 1.064 -18.900 1.00 76.88 325 TYR A O 1
ATOM 2603 N N . VAL A 1 326 ? 5.583 -0.519 -19.943 1.00 75.00 326 VAL A N 1
ATOM 2604 C CA . VAL A 1 326 ? 5.005 -0.314 -21.273 1.00 75.00 326 VAL A CA 1
ATOM 2605 C C . VAL A 1 326 ? 4.323 -1.604 -21.676 1.00 75.00 326 VAL A C 1
ATOM 2607 O O . VAL A 1 326 ? 4.945 -2.663 -21.705 1.00 75.00 326 VAL A O 1
ATOM 2610 N N . ILE A 1 327 ? 3.034 -1.509 -21.987 1.00 72.31 327 ILE A N 1
ATOM 2611 C CA . ILE A 1 327 ? 2.276 -2.633 -22.530 1.00 72.31 327 ILE A CA 1
ATOM 2612 C C . ILE A 1 327 ? 2.568 -2.726 -24.026 1.00 72.31 327 ILE A C 1
ATOM 2614 O O . ILE A 1 327 ? 2.300 -1.776 -24.772 1.00 72.31 327 ILE A O 1
ATOM 2618 N N . PHE A 1 328 ? 3.073 -3.886 -24.444 1.00 68.88 328 PHE A N 1
ATOM 2619 C CA . PHE A 1 328 ? 3.341 -4.210 -25.844 1.00 68.88 328 PHE A CA 1
ATOM 2620 C C . PHE A 1 328 ? 2.048 -4.442 -26.629 1.00 68.88 328 PHE A C 1
ATOM 2622 O O . PHE A 1 328 ? 1.934 -3.933 -27.733 1.00 68.88 328 PHE A O 1
ATOM 2629 N N . THR A 1 329 ? 1.074 -5.151 -26.043 1.00 65.19 329 THR A N 1
ATOM 2630 C CA . THR A 1 329 ? -0.166 -5.562 -26.725 1.00 65.19 329 THR A CA 1
ATOM 2631 C C . THR A 1 329 ? -1.378 -5.508 -25.780 1.00 65.19 329 THR A C 1
ATOM 2633 O O . THR A 1 329 ? -1.644 -6.482 -25.074 1.00 65.19 329 THR A O 1
ATOM 2636 N N . PRO A 1 330 ? -2.130 -4.397 -25.718 1.00 56.50 330 PRO A N 1
ATOM 2637 C CA . PRO A 1 330 ? -3.308 -4.304 -24.851 1.00 56.50 330 PRO A CA 1
ATOM 2638 C C . PRO A 1 330 ? -4.472 -5.200 -25.302 1.00 56.50 330 PRO A C 1
ATOM 2640 O O . PRO A 1 330 ? -5.285 -5.595 -24.479 1.00 56.50 330 PRO A O 1
ATOM 2643 N N . ASP A 1 331 ? -4.572 -5.505 -26.599 1.00 59.50 331 ASP A N 1
ATOM 2644 C CA . ASP A 1 331 ? -5.742 -6.149 -27.217 1.00 59.50 331 ASP A CA 1
ATOM 2645 C C . ASP A 1 331 ? -5.386 -7.258 -28.228 1.00 59.50 331 ASP A C 1
ATOM 2647 O O . ASP A 1 331 ? -6.251 -7.747 -28.954 1.00 59.50 331 ASP A O 1
ATOM 2651 N N . GLY A 1 332 ? -4.109 -7.654 -28.303 1.00 54.84 332 GLY A N 1
ATOM 2652 C CA . GLY A 1 332 ? -3.616 -8.716 -29.191 1.00 54.84 332 GLY A CA 1
ATOM 2653 C C . GLY A 1 332 ? -3.643 -8.391 -30.693 1.00 54.84 332 GLY A C 1
ATOM 2654 O O . GLY A 1 332 ? -3.147 -9.193 -31.485 1.00 54.84 332 GLY A O 1
ATOM 2655 N N . ARG A 1 333 ? -4.167 -7.223 -31.097 1.00 54.41 333 ARG A N 1
ATOM 2656 C CA . ARG A 1 333 ? -4.298 -6.808 -32.508 1.00 54.41 333 ARG A CA 1
ATOM 2657 C C . ARG A 1 333 ? -2.986 -6.335 -33.131 1.00 54.41 333 ARG A C 1
ATOM 2659 O O . ARG A 1 333 ? -2.859 -6.303 -34.351 1.00 54.41 333 ARG A O 1
ATOM 2666 N N . ASP A 1 334 ? -1.982 -6.047 -32.309 1.00 52.97 334 ASP A N 1
ATOM 2667 C CA . ASP A 1 334 ? -0.659 -5.618 -32.770 1.00 52.97 334 ASP A CA 1
ATOM 2668 C C . ASP A 1 334 ? 0.159 -6.755 -33.404 1.00 52.97 334 ASP A C 1
ATOM 2670 O O . ASP A 1 334 ? 1.145 -6.475 -34.074 1.00 52.97 334 ASP A O 1
ATOM 2674 N N . ARG A 1 335 ? -0.270 -8.024 -33.278 1.00 53.97 335 ARG A N 1
ATOM 2675 C CA . ARG A 1 335 ? 0.337 -9.162 -34.000 1.00 53.97 335 ARG A CA 1
ATOM 2676 C C . ARG A 1 335 ? 0.217 -9.041 -35.524 1.00 53.97 335 ARG A C 1
ATOM 2678 O O . ARG A 1 335 ? 0.997 -9.653 -36.241 1.00 53.97 335 ARG A O 1
ATOM 2685 N N . GLU A 1 336 ? -0.747 -8.265 -36.019 1.00 57.28 336 GLU A N 1
ATOM 2686 C CA . GLU A 1 336 ? -0.940 -8.018 -37.456 1.00 57.28 336 GLU A CA 1
ATOM 2687 C C . GLU A 1 336 ? -0.205 -6.761 -37.960 1.00 57.28 336 GLU A C 1
ATOM 2689 O O . GLU A 1 336 ? -0.238 -6.462 -39.158 1.00 57.28 336 GLU A O 1
ATOM 2694 N N . ASN A 1 337 ? 0.462 -6.028 -37.061 1.00 65.38 337 ASN A N 1
ATOM 2695 C CA . ASN A 1 337 ? 1.173 -4.784 -37.341 1.00 65.38 337 ASN A CA 1
ATOM 2696 C C . ASN A 1 337 ? 2.678 -4.963 -37.082 1.00 65.38 337 ASN A C 1
ATOM 2698 O O . ASN A 1 337 ? 3.093 -5.788 -36.274 1.00 65.38 337 ASN A O 1
ATOM 2702 N N . GLY A 1 338 ? 3.524 -4.191 -37.771 1.00 71.25 338 GLY A N 1
ATOM 2703 C CA . GLY A 1 338 ? 4.959 -4.187 -37.464 1.00 71.25 338 GLY A CA 1
ATOM 2704 C C . GLY A 1 338 ? 5.201 -3.625 -36.061 1.00 71.25 338 GLY A C 1
ATOM 2705 O O . GLY A 1 338 ? 4.595 -2.616 -35.697 1.00 71.25 338 GLY A O 1
ATOM 2706 N N . LEU A 1 339 ? 6.089 -4.246 -35.284 1.00 79.44 339 LEU A N 1
ATOM 2707 C CA . LEU A 1 339 ? 6.408 -3.830 -33.915 1.00 79.44 339 LEU A CA 1
ATOM 2708 C C . LEU A 1 339 ? 7.881 -3.433 -33.832 1.00 79.44 339 LEU A C 1
ATOM 2710 O O . LEU A 1 339 ? 8.754 -4.245 -34.113 1.00 79.44 339 LEU A O 1
ATOM 2714 N N . THR A 1 340 ? 8.183 -2.209 -33.409 1.00 83.88 340 THR A N 1
ATOM 2715 C CA . THR A 1 340 ? 9.559 -1.771 -33.148 1.00 83.88 340 THR A CA 1
ATOM 2716 C C . THR A 1 340 ? 9.745 -1.488 -31.663 1.00 83.88 340 THR A C 1
ATOM 2718 O O . THR A 1 340 ? 8.996 -0.721 -31.062 1.00 83.88 340 THR A O 1
ATOM 2721 N N . ILE A 1 341 ? 10.773 -2.087 -31.073 1.00 85.31 341 ILE A N 1
ATOM 2722 C CA . ILE A 1 341 ? 11.143 -1.926 -29.668 1.00 85.31 341 ILE A CA 1
ATOM 2723 C C . ILE A 1 341 ? 12.418 -1.091 -29.611 1.00 85.31 341 ILE A C 1
ATOM 2725 O O . ILE A 1 341 ? 13.426 -1.451 -30.213 1.00 85.31 341 ILE A O 1
ATOM 2729 N N . GLY A 1 342 ? 12.366 0.030 -28.902 1.00 85.12 342 GLY A N 1
ATOM 2730 C CA . GLY A 1 342 ? 13.496 0.911 -28.650 1.00 85.12 342 GLY A CA 1
ATOM 2731 C C . GLY A 1 342 ? 14.025 0.753 -27.227 1.00 85.12 342 GLY A C 1
ATOM 2732 O O . GLY A 1 342 ? 13.243 0.736 -26.279 1.00 85.12 342 GLY A O 1
ATOM 2733 N N . VAL A 1 343 ? 15.344 0.706 -27.056 1.00 84.62 343 VAL A N 1
ATOM 2734 C CA . VAL A 1 343 ? 16.007 0.730 -25.742 1.00 84.62 343 VAL A CA 1
ATOM 2735 C C . VAL A 1 343 ? 17.165 1.724 -25.775 1.00 84.62 343 VAL A C 1
ATOM 2737 O O . VAL A 1 343 ? 17.990 1.684 -26.686 1.00 84.62 343 VAL A O 1
ATOM 2740 N N . ASP A 1 344 ? 17.240 2.630 -24.800 1.00 82.31 344 ASP A N 1
ATOM 2741 C CA . ASP A 1 344 ? 18.407 3.502 -24.629 1.00 82.31 344 ASP A CA 1
ATOM 2742 C C . ASP A 1 344 ? 19.631 2.658 -24.254 1.00 82.31 344 ASP A C 1
ATOM 2744 O O . ASP A 1 344 ? 19.541 1.770 -23.409 1.00 82.31 344 ASP A O 1
ATOM 2748 N N . ALA A 1 345 ? 20.792 2.946 -24.843 1.00 76.19 345 ALA A N 1
ATOM 2749 C CA . ALA A 1 345 ? 22.023 2.187 -24.609 1.00 76.19 345 ALA A CA 1
ATOM 2750 C C . ALA A 1 345 ? 22.450 2.122 -23.126 1.00 76.19 345 ALA A C 1
ATOM 2752 O O . ALA A 1 345 ? 23.201 1.228 -22.745 1.00 76.19 345 ALA A O 1
ATOM 2753 N N . HIS A 1 346 ? 21.970 3.045 -22.285 1.00 70.94 346 HIS A N 1
ATOM 2754 C CA . HIS A 1 346 ? 22.205 3.051 -20.839 1.00 70.94 346 HIS A CA 1
ATOM 2755 C C . HIS A 1 346 ? 20.980 2.592 -20.033 1.00 70.94 346 HIS A C 1
ATOM 2757 O O . HIS A 1 346 ? 20.905 2.865 -18.836 1.00 70.94 346 HIS A O 1
ATOM 2763 N N . PHE A 1 347 ? 20.000 1.954 -20.680 1.00 71.69 347 PHE A N 1
ATOM 2764 C CA . PHE A 1 347 ? 18.714 1.546 -20.105 1.00 71.69 347 PHE A CA 1
ATOM 2765 C C . PHE A 1 347 ? 17.947 2.694 -19.427 1.00 71.69 347 PHE A C 1
ATOM 2767 O O . PHE A 1 347 ? 17.143 2.480 -18.522 1.00 71.69 347 PHE A O 1
ATOM 2774 N N . GLY A 1 348 ? 18.191 3.933 -19.865 1.00 69.12 348 GLY A N 1
ATOM 2775 C CA . GLY A 1 348 ? 17.548 5.126 -19.320 1.00 69.12 348 GLY A CA 1
ATOM 2776 C C . GLY A 1 348 ? 16.133 5.383 -19.849 1.00 69.12 348 GLY A C 1
ATOM 2777 O O . GLY A 1 348 ? 15.444 6.271 -19.336 1.00 69.12 348 GLY A O 1
ATOM 2778 N N . GLY A 1 349 ? 15.708 4.625 -20.861 1.00 79.62 349 GLY A N 1
ATOM 2779 C CA . GLY A 1 349 ? 14.421 4.759 -21.523 1.00 79.62 349 GLY A CA 1
ATOM 2780 C C . GLY A 1 349 ? 14.109 3.566 -22.419 1.00 79.62 349 GLY A C 1
ATOM 2781 O O . GLY A 1 349 ? 15.009 2.947 -22.988 1.00 79.62 349 GLY A O 1
ATOM 2782 N N . PHE A 1 350 ? 12.821 3.255 -22.529 1.00 85.38 350 PHE A N 1
ATOM 2783 C CA . PHE A 1 350 ? 12.287 2.202 -23.389 1.00 85.38 350 PHE A CA 1
ATOM 2784 C C . PHE A 1 350 ? 11.158 2.776 -24.235 1.00 85.38 350 PHE A C 1
ATOM 2786 O O . PHE A 1 350 ? 10.374 3.598 -23.755 1.00 85.38 350 PHE A O 1
ATOM 2793 N N . GLU A 1 351 ? 11.056 2.331 -25.481 1.00 87.06 351 GLU A N 1
ATOM 2794 C CA . GLU A 1 351 ? 9.994 2.718 -26.401 1.00 87.06 351 GLU A CA 1
ATOM 2795 C C . GLU A 1 351 ? 9.395 1.496 -27.089 1.00 87.06 351 GLU A C 1
ATOM 2797 O O . GLU A 1 351 ? 10.086 0.530 -27.401 1.00 87.06 351 GLU A O 1
ATOM 2802 N N . VAL A 1 352 ? 8.094 1.555 -27.340 1.00 84.75 352 VAL A N 1
ATOM 2803 C CA . VAL A 1 352 ? 7.376 0.603 -28.179 1.00 84.75 352 VAL A CA 1
ATOM 2804 C C . VAL A 1 352 ? 6.643 1.404 -29.239 1.00 84.75 352 VAL A C 1
ATOM 2806 O O . VAL A 1 352 ? 5.860 2.305 -28.927 1.00 84.75 352 VAL A O 1
ATOM 2809 N N . ILE A 1 353 ? 6.929 1.088 -30.493 1.00 84.44 353 ILE A N 1
ATOM 2810 C CA . ILE A 1 353 ? 6.323 1.695 -31.666 1.00 84.44 353 ILE A CA 1
ATOM 2811 C C . ILE A 1 353 ? 5.541 0.602 -32.376 1.00 84.44 353 ILE A C 1
ATOM 2813 O O . ILE A 1 353 ? 6.104 -0.399 -32.816 1.00 84.44 353 ILE A O 1
ATOM 2817 N N . ILE A 1 354 ? 4.238 0.803 -32.473 1.00 80.62 354 ILE A N 1
ATOM 2818 C CA . ILE A 1 354 ? 3.349 -0.058 -33.236 1.00 80.62 354 ILE A CA 1
ATOM 2819 C C . ILE A 1 354 ? 3.142 0.647 -34.575 1.00 80.62 354 ILE A C 1
ATOM 2821 O O . ILE A 1 354 ? 2.816 1.840 -34.599 1.00 80.62 354 ILE A O 1
ATOM 2825 N N . HIS A 1 355 ? 3.291 -0.090 -35.676 1.00 77.88 355 HIS A N 1
ATOM 2826 C CA . HIS A 1 355 ? 3.098 0.391 -37.047 1.00 77.88 355 HIS A CA 1
ATOM 2827 C C . HIS A 1 355 ? 1.781 -0.127 -37.654 1.00 77.88 355 HIS A C 1
ATOM 2829 O O . HIS A 1 355 ? 1.812 -1.012 -38.515 1.00 77.88 355 HIS A O 1
ATOM 2835 N N . PRO A 1 356 ? 0.601 0.375 -37.232 1.00 70.56 356 PRO A N 1
ATOM 2836 C CA . PRO A 1 356 ? -0.645 0.137 -37.947 1.00 70.56 356 PRO A CA 1
ATOM 2837 C C . PRO A 1 356 ? -0.572 0.638 -39.386 1.00 70.56 356 PRO A C 1
ATOM 2839 O O . PRO A 1 356 ? 0.069 1.647 -39.674 1.00 70.56 356 PRO A O 1
ATOM 2842 N N . ARG A 1 357 ? -1.357 0.022 -40.276 1.00 65.06 357 ARG A N 1
ATOM 2843 C CA . ARG A 1 357 ? -1.493 0.449 -41.684 1.00 65.06 357 ARG A CA 1
ATOM 2844 C C . ARG A 1 357 ? -1.937 1.910 -41.871 1.00 65.06 357 ARG A C 1
ATOM 2846 O O . ARG A 1 357 ? -1.779 2.440 -42.965 1.00 65.06 357 ARG A O 1
ATOM 2853 N N . LEU A 1 358 ? -2.532 2.529 -40.848 1.00 68.56 358 LEU A N 1
ATOM 2854 C CA . LEU A 1 358 ? -3.129 3.868 -40.924 1.00 68.56 358 LEU A CA 1
ATOM 2855 C C . LEU A 1 358 ? -2.355 4.942 -40.146 1.00 68.56 358 LEU A C 1
ATOM 2857 O O . LEU A 1 358 ? -2.296 6.076 -40.613 1.00 68.56 358 LEU A O 1
ATOM 2861 N N . GLN A 1 359 ? -1.784 4.626 -38.977 1.00 74.12 359 GLN A N 1
ATOM 2862 C CA . GLN A 1 359 ? -1.096 5.615 -38.140 1.00 74.12 359 GLN A CA 1
ATOM 2863 C C . GLN A 1 359 ? -0.188 4.957 -37.094 1.00 74.12 359 GLN A C 1
ATOM 2865 O O . GLN A 1 359 ? -0.663 4.141 -36.310 1.00 74.12 359 GLN A O 1
ATOM 2870 N N . GLU A 1 360 ? 1.084 5.363 -37.037 1.00 80.25 360 GLU A N 1
ATOM 2871 C CA . GLU A 1 360 ? 2.054 4.928 -36.018 1.00 80.25 360 GLU A CA 1
ATOM 2872 C C . GLU A 1 360 ? 1.598 5.332 -34.606 1.00 80.25 360 GLU A C 1
ATOM 2874 O O . GLU A 1 360 ? 1.234 6.485 -34.362 1.00 80.25 360 GLU A O 1
ATOM 2879 N N . THR A 1 361 ? 1.657 4.391 -33.659 1.00 81.75 361 THR A N 1
ATOM 2880 C CA . THR A 1 361 ? 1.436 4.666 -32.232 1.00 81.75 361 THR A CA 1
ATOM 2881 C C . THR A 1 361 ? 2.722 4.419 -31.460 1.00 81.75 361 THR A C 1
ATOM 2883 O O . THR A 1 361 ? 3.250 3.309 -31.466 1.00 81.75 361 THR A O 1
ATOM 2886 N N . ARG A 1 362 ? 3.207 5.442 -30.749 1.00 84.56 362 ARG A N 1
ATOM 2887 C CA . ARG A 1 362 ? 4.425 5.372 -29.935 1.00 84.56 362 ARG A CA 1
ATOM 2888 C C . ARG A 1 362 ? 4.102 5.458 -28.449 1.00 84.56 362 ARG A C 1
ATOM 2890 O O . ARG A 1 362 ? 3.400 6.366 -28.011 1.00 84.56 362 ARG A O 1
ATOM 2897 N N . ARG A 1 363 ? 4.662 4.536 -27.670 1.00 85.00 363 ARG A N 1
ATOM 2898 C CA . ARG A 1 363 ? 4.614 4.511 -26.202 1.00 85.00 363 ARG A CA 1
ATOM 2899 C C . ARG A 1 363 ? 6.029 4.473 -25.655 1.00 85.00 363 ARG A C 1
ATOM 2901 O O . ARG A 1 363 ? 6.906 3.867 -26.259 1.00 85.00 363 ARG A O 1
ATOM 2908 N N . SER A 1 364 ? 6.264 5.117 -24.518 1.00 85.06 364 SER A N 1
ATOM 2909 C CA . SER A 1 364 ? 7.616 5.238 -23.983 1.00 85.06 364 SER A CA 1
ATOM 2910 C C . SER A 1 364 ? 7.654 5.454 -22.482 1.00 85.06 364 SER A C 1
ATOM 2912 O O . SER A 1 364 ? 6.800 6.171 -21.963 1.00 85.06 364 SER A O 1
ATOM 2914 N N . ILE A 1 365 ? 8.694 4.938 -21.838 1.00 83.44 365 ILE A N 1
ATOM 2915 C CA . ILE A 1 365 ? 8.999 5.128 -20.416 1.00 83.44 365 ILE A CA 1
ATOM 2916 C C . ILE A 1 365 ? 10.467 5.512 -20.231 1.00 83.44 365 ILE A C 1
ATOM 2918 O O . ILE A 1 365 ? 11.281 5.357 -21.146 1.00 83.44 365 ILE A O 1
ATOM 2922 N N . GLY A 1 366 ? 10.802 5.984 -19.035 1.00 76.12 366 GLY A N 1
ATOM 2923 C CA . GLY A 1 366 ? 12.146 6.380 -18.646 1.00 76.12 366 GLY A CA 1
ATOM 2924 C C . GLY A 1 366 ? 12.534 7.803 -19.084 1.00 76.12 366 GLY A C 1
ATOM 2925 O O . GLY A 1 366 ? 12.108 8.298 -20.133 1.00 76.12 366 GLY A O 1
ATOM 2926 N N . PRO A 1 367 ? 13.341 8.505 -18.267 1.00 74.19 367 PRO A N 1
ATOM 2927 C CA . PRO A 1 367 ? 13.645 9.921 -18.462 1.00 74.19 367 PRO A CA 1
ATOM 2928 C C . PRO A 1 367 ? 14.740 10.193 -19.504 1.00 74.19 367 PRO A C 1
ATOM 2930 O O . PRO A 1 367 ? 14.924 11.345 -19.897 1.00 74.19 367 PRO A O 1
ATOM 2933 N N . ARG A 1 368 ? 15.509 9.182 -19.930 1.00 76.12 368 ARG A N 1
ATOM 2934 C CA . ARG A 1 368 ? 16.675 9.358 -20.807 1.00 76.12 368 ARG A CA 1
ATOM 2935 C C . ARG A 1 368 ? 16.517 8.542 -22.085 1.00 76.12 368 ARG A C 1
ATOM 2937 O O . ARG A 1 368 ? 16.514 7.322 -22.054 1.00 76.12 368 ARG A O 1
ATOM 2944 N N . LYS A 1 369 ? 16.455 9.247 -23.214 1.00 81.06 369 LYS A N 1
ATOM 2945 C CA . LYS A 1 369 ? 16.282 8.673 -24.559 1.00 81.06 369 LYS A CA 1
ATOM 2946 C C . LYS A 1 369 ? 17.313 9.215 -25.546 1.00 81.06 369 LYS A C 1
ATOM 2948 O O . LYS A 1 369 ? 17.012 9.515 -26.698 1.00 81.06 369 LYS A O 1
ATOM 2953 N N . SER A 1 370 ? 18.519 9.457 -25.051 1.00 80.88 370 SER A N 1
ATOM 2954 C CA . SER A 1 370 ? 19.581 10.130 -25.801 1.00 80.88 370 SER A CA 1
ATOM 2955 C C . SER A 1 370 ? 20.276 9.209 -26.803 1.00 80.88 370 SER A C 1
ATOM 2957 O O . SER A 1 370 ? 20.817 9.700 -27.788 1.00 80.88 370 SER A O 1
ATOM 2959 N N . ALA A 1 371 ? 20.283 7.895 -26.555 1.00 86.44 371 ALA A N 1
ATOM 2960 C CA . ALA A 1 371 ? 21.003 6.909 -27.356 1.00 86.44 371 ALA A CA 1
ATOM 2961 C C . ALA A 1 371 ? 20.136 5.662 -27.598 1.00 86.44 371 ALA A C 1
ATOM 2963 O O . ALA A 1 371 ? 20.502 4.552 -27.214 1.00 86.44 371 ALA A O 1
ATOM 2964 N N . MET A 1 372 ? 18.965 5.860 -28.206 1.00 86.88 372 MET A N 1
ATOM 2965 C CA . MET A 1 372 ? 18.010 4.789 -28.499 1.00 86.88 372 MET A CA 1
ATOM 2966 C C . MET A 1 372 ? 18.527 3.849 -29.594 1.00 86.88 372 MET A C 1
ATOM 2968 O O . MET A 1 372 ? 18.900 4.292 -30.679 1.00 86.88 372 MET A O 1
ATOM 2972 N N . GLN A 1 373 ? 18.493 2.549 -29.318 1.00 86.00 373 GLN A N 1
ATOM 2973 C CA . GLN A 1 373 ? 18.676 1.469 -30.283 1.00 86.00 373 GLN A CA 1
ATOM 2974 C C . GLN A 1 373 ? 17.325 0.814 -30.546 1.00 86.00 373 GLN A C 1
ATOM 2976 O O . GLN A 1 373 ? 16.581 0.567 -29.600 1.00 86.00 373 GLN A O 1
ATOM 2981 N N . TYR A 1 374 ? 17.010 0.531 -31.808 1.00 87.69 374 TYR A N 1
ATOM 2982 C CA . TYR A 1 374 ? 15.706 0.002 -32.203 1.00 87.69 374 TYR A CA 1
ATOM 2983 C C . TYR A 1 374 ? 15.838 -1.379 -32.838 1.00 87.69 374 TYR A C 1
ATOM 2985 O O . TYR A 1 374 ? 16.650 -1.585 -33.737 1.00 87.69 374 TYR A O 1
ATOM 2993 N N . LEU A 1 375 ? 14.987 -2.301 -32.400 1.00 84.19 375 LEU A N 1
ATOM 2994 C CA . LEU A 1 375 ? 14.790 -3.616 -32.990 1.00 84.19 375 LEU A CA 1
ATOM 2995 C C . LEU A 1 375 ? 13.384 -3.670 -33.584 1.00 84.19 375 LEU A C 1
ATOM 2997 O O . LEU A 1 375 ? 12.406 -3.515 -32.856 1.00 84.19 375 LEU A O 1
ATOM 3001 N N . SER A 1 376 ? 13.281 -3.876 -34.895 1.00 83.44 376 SER A N 1
ATOM 3002 C CA . SER A 1 376 ? 11.988 -4.072 -35.559 1.00 83.44 376 SER A CA 1
ATOM 3003 C C . SER A 1 376 ? 11.716 -5.557 -35.724 1.00 83.44 376 SER A C 1
ATOM 3005 O O . SER A 1 376 ? 12.547 -6.267 -36.280 1.00 83.44 376 SER A O 1
ATOM 3007 N N . LEU A 1 377 ? 10.558 -5.989 -35.242 1.00 75.31 377 LEU A N 1
ATOM 3008 C CA . LEU A 1 377 ? 10.026 -7.332 -35.379 1.00 75.31 377 LEU A CA 1
ATOM 3009 C C . LEU A 1 377 ? 9.117 -7.377 -36.610 1.00 75.31 377 LEU A C 1
ATOM 3011 O O . LEU A 1 377 ? 8.240 -6.524 -36.795 1.00 75.31 377 LEU A O 1
ATOM 3015 N N . GLY A 1 378 ? 9.351 -8.362 -37.473 1.00 68.50 378 GLY A N 1
ATOM 3016 C CA . GLY A 1 378 ? 8.504 -8.638 -38.627 1.00 68.50 378 GLY A CA 1
ATOM 3017 C C . GLY A 1 378 ? 7.132 -9.189 -38.225 1.00 68.50 378 GLY A C 1
ATOM 3018 O O . GLY A 1 378 ? 6.947 -9.701 -37.127 1.00 68.50 378 GLY A O 1
ATOM 3019 N N . LEU A 1 379 ? 6.177 -9.174 -39.161 1.00 67.75 379 LEU A N 1
ATOM 3020 C CA . LEU A 1 379 ? 4.779 -9.617 -38.961 1.00 67.75 379 LEU A CA 1
ATOM 3021 C C . LEU A 1 379 ? 4.608 -11.086 -38.512 1.00 67.75 379 LEU A C 1
ATOM 3023 O O . LEU A 1 379 ? 3.504 -11.507 -38.192 1.00 67.75 379 LEU A O 1
ATOM 3027 N N . SER A 1 380 ? 5.678 -11.882 -38.547 1.00 67.19 380 SER A N 1
ATOM 3028 C CA . SER A 1 380 ? 5.679 -13.303 -38.163 1.00 67.19 380 SER A CA 1
ATOM 3029 C C . SER A 1 380 ? 6.608 -13.610 -36.988 1.00 67.19 380 SER A C 1
ATOM 3031 O O . SER A 1 380 ? 6.740 -14.768 -36.599 1.00 67.19 380 SER A O 1
ATOM 3033 N N . GLU A 1 381 ? 7.264 -12.590 -36.431 1.00 67.81 381 GLU A N 1
ATOM 3034 C CA . GLU A 1 381 ? 8.193 -12.745 -35.318 1.00 67.81 381 GLU A CA 1
ATOM 3035 C C . GLU A 1 381 ? 7.460 -12.505 -33.997 1.00 67.81 381 GLU A C 1
ATOM 3037 O O . GLU A 1 381 ? 6.822 -11.473 -33.795 1.00 67.81 381 GLU A O 1
ATOM 3042 N N . GLU A 1 382 ? 7.552 -13.471 -33.085 1.00 65.50 382 GLU A N 1
ATOM 3043 C CA . GLU A 1 382 ? 6.926 -13.395 -31.769 1.00 65.50 382 GLU A CA 1
ATOM 3044 C C . GLU A 1 382 ? 7.983 -13.208 -30.678 1.00 65.50 382 GLU A C 1
ATOM 3046 O O . GLU A 1 382 ? 8.987 -13.924 -30.620 1.00 65.50 382 GLU A O 1
ATOM 3051 N N . LEU A 1 383 ? 7.744 -12.252 -29.777 1.00 65.62 383 LEU A N 1
ATOM 3052 C CA . LEU A 1 383 ? 8.576 -12.062 -28.596 1.00 65.62 383 LEU A CA 1
ATOM 3053 C C . LEU A 1 383 ? 8.230 -13.130 -27.548 1.00 65.62 383 LEU A C 1
ATOM 3055 O O . LEU A 1 383 ? 7.281 -12.982 -26.785 1.00 65.62 383 LEU A O 1
ATOM 3059 N N . VAL A 1 384 ? 9.013 -14.208 -27.507 1.00 59.81 384 VAL A N 1
ATOM 3060 C CA . VAL A 1 384 ? 8.784 -15.327 -26.573 1.00 59.81 384 VAL A CA 1
ATOM 3061 C C . VAL A 1 384 ? 9.373 -15.046 -25.187 1.00 59.81 384 VAL A C 1
ATOM 3063 O O . VAL A 1 384 ? 8.801 -15.429 -24.170 1.00 59.81 384 VAL A O 1
ATOM 3066 N N . CYS A 1 385 ? 10.525 -14.373 -25.125 1.00 57.12 385 CYS A N 1
ATOM 3067 C CA . CYS A 1 385 ? 11.143 -13.945 -23.875 1.00 57.12 385 CYS A CA 1
ATOM 3068 C C . CYS A 1 385 ? 12.067 -12.742 -24.096 1.00 57.12 385 CYS A C 1
ATOM 3070 O O . CYS A 1 385 ? 12.680 -12.588 -25.151 1.00 57.12 385 CYS A O 1
ATOM 3072 N N . CYS A 1 386 ? 12.196 -11.898 -23.075 1.00 58.88 386 CYS A N 1
ATOM 3073 C CA . CYS A 1 386 ? 13.169 -10.813 -23.034 1.00 58.88 386 CYS A CA 1
ATOM 3074 C C . CYS A 1 386 ? 13.918 -10.900 -21.706 1.00 58.88 386 CYS A C 1
ATOM 3076 O O . CYS A 1 386 ? 13.302 -11.026 -20.649 1.00 58.88 386 CYS A O 1
ATOM 3078 N N . HIS A 1 387 ? 15.245 -10.871 -21.754 1.00 55.53 387 HIS A N 1
ATOM 3079 C CA . HIS A 1 387 ? 16.078 -10.853 -20.562 1.00 55.53 387 HIS A CA 1
ATOM 3080 C C . HIS A 1 387 ? 17.228 -9.873 -20.774 1.00 55.53 387 HIS A C 1
ATOM 3082 O O . HIS A 1 387 ? 17.838 -9.833 -21.841 1.00 55.53 387 HIS A O 1
ATOM 3088 N N . ALA A 1 388 ? 17.520 -9.075 -19.750 1.00 52.03 388 ALA A N 1
ATOM 3089 C CA . ALA A 1 388 ? 18.722 -8.263 -19.716 1.00 52.03 388 ALA A CA 1
ATOM 3090 C C . ALA A 1 388 ? 19.852 -9.111 -19.127 1.00 52.03 388 ALA A C 1
ATOM 3092 O O . ALA A 1 388 ? 19.807 -9.489 -17.957 1.00 52.03 388 ALA A O 1
ATOM 3093 N N . THR A 1 389 ? 20.867 -9.426 -19.930 1.00 47.69 389 THR A N 1
ATOM 3094 C CA . THR A 1 389 ? 22.124 -9.963 -19.408 1.00 47.69 389 THR A CA 1
ATOM 3095 C C . THR A 1 389 ? 23.050 -8.800 -19.100 1.00 47.69 389 THR A C 1
ATOM 3097 O O . THR A 1 389 ? 23.560 -8.154 -20.017 1.00 47.69 389 THR A O 1
ATOM 3100 N N . PHE A 1 390 ? 23.308 -8.545 -17.822 1.00 44.47 390 PHE A N 1
ATOM 3101 C CA . PHE A 1 390 ? 24.495 -7.788 -17.456 1.00 44.47 390 PHE A CA 1
ATOM 3102 C C . PHE A 1 390 ? 25.687 -8.706 -17.726 1.00 44.47 390 PHE A C 1
ATOM 3104 O O . PHE A 1 390 ? 25.849 -9.728 -17.062 1.00 44.47 390 PHE A O 1
ATOM 3111 N N . GLN A 1 391 ? 26.483 -8.394 -18.750 1.00 41.56 391 GLN A N 1
ATOM 3112 C CA . GLN A 1 391 ? 27.836 -8.928 -18.782 1.00 41.56 391 GLN A CA 1
ATOM 3113 C C . GLN A 1 391 ? 28.556 -8.273 -17.611 1.00 41.56 391 GLN A C 1
ATOM 3115 O O . GLN A 1 391 ? 28.814 -7.068 -17.642 1.00 41.56 391 GLN A O 1
ATOM 3120 N N . ASP A 1 392 ? 28.842 -9.052 -16.568 1.00 40.38 392 ASP A N 1
ATOM 3121 C CA . ASP A 1 392 ? 29.919 -8.699 -15.654 1.00 40.38 392 ASP A CA 1
ATOM 3122 C C . ASP A 1 392 ? 31.116 -8.291 -16.520 1.00 40.38 392 ASP A C 1
ATOM 3124 O O . ASP A 1 392 ? 31.439 -8.969 -17.502 1.00 40.38 392 ASP A O 1
ATOM 3128 N N . GLY A 1 393 ? 31.678 -7.119 -16.217 1.00 35.97 393 GLY A N 1
ATOM 3129 C CA . GLY A 1 393 ? 32.729 -6.488 -17.007 1.00 35.97 393 GLY A CA 1
ATOM 3130 C C . GLY A 1 393 ? 33.906 -7.426 -17.304 1.00 35.97 393 GLY A C 1
ATOM 3131 O O . GLY A 1 393 ? 34.013 -8.513 -16.731 1.00 35.97 393 GLY A O 1
ATOM 3132 N N . PRO A 1 394 ? 34.818 -7.018 -18.202 1.00 33.25 394 PRO A N 1
ATOM 3133 C CA . PRO A 1 394 ? 35.879 -7.888 -18.681 1.00 33.25 394 PRO A CA 1
ATOM 3134 C C . PRO A 1 394 ? 36.668 -8.454 -17.500 1.00 33.25 394 PRO A C 1
ATOM 3136 O O . PRO A 1 394 ? 37.315 -7.730 -16.742 1.00 33.25 394 PRO A O 1
ATOM 3139 N N . VAL A 1 395 ? 36.612 -9.776 -17.353 1.00 37.16 395 VAL A N 1
ATOM 3140 C CA . VAL A 1 395 ? 37.570 -10.518 -16.545 1.00 37.16 395 VAL A CA 1
ATOM 3141 C C . VAL A 1 395 ? 38.922 -10.358 -17.234 1.00 37.16 395 VAL A C 1
ATOM 3143 O O . VAL A 1 395 ? 39.192 -11.026 -18.229 1.00 37.16 395 VAL A O 1
ATOM 3146 N N . GLY A 1 396 ? 39.757 -9.461 -16.713 1.00 32.91 396 GLY A N 1
ATOM 3147 C CA . GLY A 1 396 ? 41.177 -9.394 -17.045 1.00 32.91 396 GLY A CA 1
ATOM 3148 C C . GLY A 1 396 ? 41.702 -7.986 -17.298 1.00 32.91 396 GLY A C 1
ATOM 3149 O O . GLY A 1 396 ? 41.619 -7.490 -18.420 1.00 32.91 396 GLY A O 1
ATOM 3150 N N . LEU A 1 397 ? 42.316 -7.398 -16.269 1.00 28.39 397 LEU A N 1
ATOM 3151 C CA . LEU A 1 397 ? 43.770 -7.194 -16.210 1.00 28.39 397 LEU A CA 1
ATOM 3152 C C . LEU A 1 397 ? 44.228 -7.110 -14.750 1.00 28.39 397 LEU A C 1
ATOM 3154 O O . LEU A 1 397 ? 43.560 -6.397 -13.968 1.00 28.39 397 LEU A O 1
#